Protein AF-A0A931VEY0-F1 (afdb_monomer_lite)

Foldseek 3Di:
DPPVLLVVLLVLLVVFQEEEEEEFQDADLQQVLLSVLLQVQSVLVVHNYAYEYCYQDDPLNPPAPCSVRYYNADAAPPQAKDKDADDDPQQFPDWDWDQDPNDIDTDTDTGPVHDDDDPVRIDIGHDHQPGQEYEYTADQDPCRSPPRDDPVSCPNHQYEYQHQDPSRPADGDRYNYHVLALGSLLSSVVSSVSSVGDCALSSLQSSLSSLCRSCVNVPNPSHDPSSVVSNVVSVVRPHDDDDPVVVVVVVVVVVPDDPDDPDDDDDDDDDDDDDDDDDDDDDDDDDDDDDDDDDDDDDDDDDDDDDDDDDDDDDDDDDDDDDDDDDDDDDDDDDDDDDDDDDDDDDDDDDDDDDDDDDDDDDDDDDDDPDDDPCPPDDDDDDDDDDD

Sequence (388 aa):
MDANLQARIREIVDKNDKIAIAVGKTPSLDDMAAGLALYLGLTQLSKKVSIASPSQPLVAHSSLVGIDRVKSQFEGDSGDLIVSFPYREGEIEKVSYTIENGYLNIVVKAGEQGLQFREQEVRYSRGGGAPQVLFIVGTPRLADLGSLFNPEALKDTTIVNIDNKPENQGFGDLILVSQTASSVSEIVSQMLSDLGVDIDIDIAQNLLNGINEATENFQNPKTTPVAFALVGDFMKKGARRVVPAAEQNEERVSSLMPEQMFSQPMAGQRSPMRNPFLNQMPAATPMSQPPMSQAQQPYPRMPQQPYPRPQVRPQPRPMQQPGMTSGGQQMPPMPQMPPIPQQTQQNQAGIQQYPQQPQQQVQSQQSQQQKPPSDWLTPKVYKGSSNV

pLDDT: mean 72.8, std 25.43, range [28.97, 98.81]

Secondary structure (DSSP, 8-state):
--HHHHHHHHHHHHH-SEEEEEE-SS--HHHHHHHHHHHHHHHHTT-EEEEE-SSPPPGGGGGSTTGGG-BSSPPPSS--EEEE----TTSEEEEEEEEETTEEEEEEEE-TT-----GGG-EEEE-PPPPSEEEEES-S-GGGGGGG--GGGGGGPEEEEEE--TT----SSEEEE-TTSS-HHHHHHHHHHHHT----HHHHHHHHHHHHHHTTTTTSTT--HHHHHHHHHHHHTT------HHHHHHHHHHTTS-----PPPPP--PPPP---------------PPPP-----PPPPPPPPPPPPPP-PPPPPPPPPPP------PPPPPPPPPPPPPPP--------PPPP--------------PPPTTTT-----------

Structure (mmCIF, N/CA/C/O backbone):
data_AF-A0A931VEY0-F1
#
_entry.id   AF-A0A931VEY0-F1
#
loop_
_atom_site.group_PDB
_atom_site.id
_atom_site.type_symbol
_atom_site.label_atom_id
_atom_site.label_alt_id
_atom_site.label_comp_id
_atom_site.label_asym_id
_atom_site.label_entity_id
_atom_site.label_seq_id
_atom_site.pdbx_PDB_ins_code
_atom_site.Cartn_x
_atom_site.Cartn_y
_atom_site.Cartn_z
_atom_site.occupancy
_atom_site.B_iso_or_equiv
_atom_site.auth_seq_id
_atom_site.auth_comp_id
_atom_site.auth_asym_id
_atom_site.auth_atom_id
_atom_site.pdbx_PDB_model_num
ATOM 1 N N . MET A 1 1 ? 17.102 -7.533 -4.882 1.00 76.31 1 MET A N 1
ATOM 2 C CA . MET A 1 1 ? 16.865 -7.252 -3.451 1.00 76.31 1 MET A CA 1
ATOM 3 C C . MET A 1 1 ? 17.956 -7.930 -2.626 1.00 76.31 1 MET A C 1
ATOM 5 O O . MET A 1 1 ? 18.547 -8.877 -3.130 1.00 76.31 1 MET A O 1
ATOM 9 N N . ASP A 1 2 ? 18.273 -7.455 -1.417 1.00 86.56 2 ASP A N 1
ATOM 10 C CA . ASP A 1 2 ? 19.141 -8.207 -0.493 1.00 86.56 2 ASP A CA 1
ATOM 11 C C . ASP A 1 2 ? 18.475 -9.552 -0.132 1.00 86.56 2 ASP A C 1
ATOM 13 O O . ASP A 1 2 ? 17.273 -9.588 0.134 1.00 86.56 2 ASP A O 1
ATOM 17 N N . ALA A 1 3 ? 19.234 -10.653 -0.147 1.00 88.56 3 ALA A N 1
ATOM 18 C CA . ALA A 1 3 ? 18.695 -12.004 0.039 1.00 88.56 3 ALA A CA 1
ATOM 19 C C . ALA A 1 3 ? 18.110 -12.244 1.443 1.00 88.56 3 ALA A C 1
ATOM 21 O O . ALA A 1 3 ? 17.139 -12.986 1.592 1.00 88.56 3 ALA A O 1
ATOM 22 N N . ASN A 1 4 ? 18.671 -11.608 2.476 1.00 91.88 4 ASN A N 1
ATOM 23 C CA . ASN A 1 4 ? 18.129 -11.676 3.829 1.00 91.88 4 ASN A CA 1
ATOM 24 C C . ASN A 1 4 ? 16.806 -10.901 3.897 1.00 91.88 4 ASN A C 1
ATOM 26 O O . ASN A 1 4 ? 15.801 -11.431 4.365 1.00 91.88 4 ASN A O 1
ATOM 30 N N . LEU A 1 5 ? 16.763 -9.685 3.347 1.00 93.06 5 LEU A N 1
ATOM 31 C CA . LEU A 1 5 ? 15.534 -8.894 3.302 1.00 93.06 5 LEU A CA 1
ATOM 32 C C . LEU A 1 5 ? 14.424 -9.609 2.515 1.00 93.06 5 LEU A C 1
ATOM 34 O O . LEU A 1 5 ? 13.286 -9.660 2.976 1.00 93.06 5 LEU A O 1
ATOM 38 N N . GLN A 1 6 ? 14.763 -10.225 1.381 1.00 92.81 6 GLN A N 1
ATOM 39 C CA . GLN A 1 6 ? 13.853 -11.066 0.604 1.00 92.81 6 GLN A CA 1
ATOM 40 C C . GLN A 1 6 ? 13.283 -12.219 1.443 1.00 92.81 6 GLN A C 1
ATOM 42 O O . GLN A 1 6 ? 12.068 -12.426 1.458 1.00 92.81 6 GLN A O 1
ATOM 47 N N . ALA A 1 7 ? 14.136 -12.959 2.159 1.00 95.56 7 ALA A N 1
ATOM 48 C CA . ALA A 1 7 ? 13.702 -14.068 3.006 1.00 95.56 7 ALA A CA 1
ATOM 49 C C . ALA A 1 7 ? 12.768 -13.597 4.131 1.00 95.56 7 ALA A C 1
ATOM 51 O O . ALA A 1 7 ? 11.742 -14.230 4.372 1.00 95.56 7 ALA A O 1
ATOM 52 N N . ARG A 1 8 ? 13.072 -12.454 4.764 1.00 96.81 8 ARG A N 1
ATOM 53 C CA . ARG A 1 8 ? 12.218 -11.866 5.808 1.00 96.81 8 ARG A CA 1
ATOM 54 C C . ARG A 1 8 ? 10.868 -11.414 5.258 1.00 96.81 8 ARG A C 1
ATOM 56 O O . ARG A 1 8 ? 9.858 -11.677 5.900 1.00 96.81 8 ARG A O 1
ATOM 63 N N . ILE A 1 9 ? 10.824 -10.785 4.076 1.00 97.00 9 ILE A N 1
ATOM 64 C CA . ILE A 1 9 ? 9.551 -10.415 3.431 1.00 97.00 9 ILE A CA 1
ATOM 65 C C . ILE A 1 9 ? 8.717 -11.663 3.127 1.00 97.00 9 ILE A C 1
ATOM 67 O O . ILE A 1 9 ? 7.527 -11.695 3.437 1.00 97.00 9 ILE A O 1
ATOM 71 N N . ARG A 1 10 ? 9.329 -12.705 2.557 1.00 96.88 10 ARG A N 1
ATOM 72 C CA . ARG A 1 10 ? 8.634 -13.969 2.289 1.00 96.88 10 ARG A CA 1
ATOM 73 C C . ARG A 1 10 ? 8.080 -14.582 3.573 1.00 96.88 10 ARG A C 1
ATOM 75 O O . ARG A 1 10 ? 6.908 -14.926 3.620 1.00 96.88 10 ARG A O 1
ATOM 82 N N . GLU A 1 11 ? 8.886 -14.637 4.629 1.00 96.88 11 GLU A N 1
ATOM 83 C CA . GLU A 1 11 ? 8.477 -15.175 5.927 1.00 96.88 11 GLU A CA 1
ATOM 84 C C . GLU A 1 11 ? 7.257 -14.443 6.509 1.00 96.88 11 GLU A C 1
ATOM 86 O O . GLU A 1 11 ? 6.312 -15.095 6.959 1.00 96.88 11 GLU A O 1
ATOM 91 N N . ILE A 1 12 ? 7.245 -13.104 6.495 1.00 96.75 12 ILE A N 1
ATOM 92 C CA . ILE A 1 12 ? 6.102 -12.342 7.020 1.00 96.75 12 ILE A CA 1
ATOM 93 C C . ILE A 1 12 ? 4.867 -12.490 6.130 1.00 96.75 12 ILE A C 1
ATOM 95 O O . ILE A 1 12 ? 3.762 -12.553 6.659 1.00 96.75 12 ILE A O 1
ATOM 99 N N . VAL A 1 13 ? 5.017 -12.591 4.806 1.00 97.06 13 VAL A N 1
ATOM 100 C CA . VAL A 1 13 ? 3.878 -12.817 3.908 1.00 97.06 13 VAL A CA 1
ATOM 101 C C . VAL A 1 13 ? 3.313 -14.217 4.130 1.00 97.06 13 VAL A C 1
ATOM 103 O O . VAL A 1 13 ? 2.104 -14.359 4.270 1.00 97.06 13 VAL A O 1
ATOM 106 N N . ASP A 1 14 ? 4.155 -15.242 4.249 1.00 95.75 14 ASP A N 1
ATOM 107 C CA . ASP A 1 14 ? 3.721 -16.629 4.433 1.00 95.75 14 ASP A CA 1
ATOM 108 C C . ASP A 1 14 ? 2.988 -16.827 5.767 1.00 95.75 14 ASP A C 1
ATOM 110 O O . ASP A 1 14 ? 1.921 -17.442 5.788 1.00 95.75 14 ASP A O 1
ATOM 114 N N . LYS A 1 15 ? 3.507 -16.253 6.862 1.00 95.62 15 LYS A N 1
ATOM 115 C CA . LYS A 1 15 ? 2.954 -16.406 8.222 1.00 95.62 15 LYS A CA 1
ATOM 116 C C . LYS A 1 15 ? 1.662 -15.635 8.488 1.00 95.62 15 LYS A C 1
ATOM 118 O O . LYS A 1 15 ? 0.980 -15.941 9.463 1.00 95.62 15 LYS A O 1
ATOM 123 N N . ASN A 1 16 ? 1.343 -14.630 7.675 1.00 93.38 16 ASN A N 1
ATOM 124 C CA . ASN A 1 16 ? 0.224 -13.729 7.931 1.00 93.38 16 ASN A CA 1
ATOM 125 C C . ASN A 1 16 ? -0.827 -13.840 6.831 1.00 93.38 16 ASN A C 1
ATOM 127 O O . ASN A 1 16 ? -0.513 -13.739 5.649 1.00 93.38 16 ASN A O 1
ATOM 131 N N . ASP A 1 17 ? -2.091 -14.003 7.221 1.00 88.81 17 ASP A N 1
ATOM 132 C CA . ASP A 1 17 ? -3.203 -14.054 6.266 1.00 88.81 17 ASP A CA 1
ATOM 133 C C . ASP A 1 17 ? -3.807 -12.680 5.998 1.00 88.81 17 ASP A C 1
ATOM 135 O O . ASP A 1 17 ? -4.271 -12.424 4.892 1.00 88.81 17 ASP A O 1
ATOM 139 N N . LYS A 1 18 ? -3.826 -11.799 7.004 1.00 89.69 18 LYS A N 1
ATOM 140 C CA . LYS A 1 18 ? -4.380 -10.446 6.894 1.00 89.69 18 LYS A CA 1
ATOM 141 C C . LYS A 1 18 ? -3.252 -9.446 6.703 1.00 89.69 18 LYS A C 1
ATOM 143 O O . LYS A 1 18 ? -2.432 -9.266 7.603 1.00 89.69 18 LYS A O 1
ATOM 148 N N . ILE A 1 19 ? -3.240 -8.792 5.549 1.00 94.56 19 ILE A N 1
ATOM 149 C CA . ILE A 1 19 ? -2.200 -7.838 5.169 1.00 94.56 19 ILE A CA 1
ATOM 150 C C . ILE A 1 19 ? -2.856 -6.511 4.796 1.00 94.56 19 ILE A C 1
ATOM 152 O O . ILE A 1 19 ? -3.822 -6.464 4.034 1.00 94.56 19 ILE A O 1
ATOM 156 N N . ALA A 1 20 ? -2.320 -5.415 5.320 1.00 94.94 20 ALA A N 1
ATOM 157 C CA . ALA A 1 20 ? -2.724 -4.077 4.921 1.00 94.94 20 ALA A CA 1
ATOM 158 C C . ALA A 1 20 ? -1.672 -3.429 4.025 1.00 94.94 20 ALA A C 1
ATOM 160 O O . ALA A 1 20 ? -0.471 -3.636 4.200 1.00 94.94 20 ALA A O 1
ATOM 161 N N . ILE A 1 21 ? -2.139 -2.604 3.096 1.00 97.50 21 ILE A N 1
ATOM 162 C CA . ILE A 1 21 ? -1.318 -1.759 2.237 1.00 97.50 21 ILE A CA 1
ATOM 163 C C . ILE A 1 21 ? -1.800 -0.323 2.409 1.00 97.50 21 ILE A C 1
ATOM 165 O O . ILE A 1 21 ? -2.963 -0.017 2.154 1.00 97.50 21 ILE A O 1
ATOM 169 N N . ALA A 1 22 ? -0.917 0.565 2.841 1.00 96.06 22 ALA A N 1
ATOM 170 C CA . ALA A 1 22 ? -1.193 1.985 2.950 1.00 96.06 22 ALA A CA 1
ATOM 171 C C . ALA A 1 22 ? -0.385 2.768 1.916 1.00 96.06 22 ALA A C 1
ATOM 173 O O . ALA A 1 22 ? 0.813 2.541 1.741 1.00 96.06 22 ALA A O 1
ATOM 174 N N . VAL A 1 23 ? -1.050 3.721 1.270 1.00 96.12 23 VAL A N 1
ATOM 175 C CA . VAL A 1 23 ? -0.424 4.699 0.375 1.00 96.12 23 VAL A CA 1
ATOM 176 C C . VAL A 1 23 ? -0.691 6.096 0.937 1.00 96.12 23 VAL A C 1
ATOM 178 O O . VAL A 1 23 ? -1.776 6.352 1.458 1.00 96.12 23 VAL A O 1
ATOM 181 N N . GLY A 1 24 ? 0.291 6.995 0.875 1.00 92.62 24 GLY A N 1
ATOM 182 C CA . GLY A 1 24 ? 0.243 8.314 1.512 1.00 92.62 24 GLY A CA 1
ATOM 183 C C . GLY A 1 24 ? -0.901 9.225 1.047 1.00 92.62 24 GLY A C 1
ATOM 184 O O . GLY A 1 24 ? -1.668 8.907 0.139 1.00 92.62 24 GLY A O 1
ATOM 185 N N . LYS A 1 25 ? -1.026 10.392 1.694 1.00 89.31 25 LYS A N 1
ATOM 186 C CA . LYS A 1 25 ? -2.103 11.375 1.450 1.00 89.31 25 LYS A CA 1
ATOM 187 C C . LYS A 1 25 ? -2.100 12.011 0.054 1.00 89.31 25 LYS A C 1
ATOM 189 O O . LYS A 1 25 ? -3.126 12.515 -0.379 1.00 89.31 25 LYS A O 1
ATOM 194 N N . THR A 1 26 ? -0.967 12.072 -0.627 1.00 88.81 26 THR A N 1
ATOM 195 C CA . THR A 1 26 ? -0.869 12.669 -1.969 1.00 88.81 26 THR A CA 1
ATOM 196 C C . THR A 1 26 ? -0.009 11.767 -2.840 1.00 88.81 26 THR A C 1
ATOM 198 O O . THR A 1 26 ? 1.130 12.128 -3.137 1.00 88.81 26 THR A O 1
ATOM 201 N N . PRO A 1 27 ? -0.502 10.559 -3.154 1.00 92.56 27 PRO A N 1
ATOM 202 C CA . PRO A 1 27 ? 0.291 9.583 -3.880 1.00 92.56 27 PRO A CA 1
ATOM 203 C C . PRO A 1 27 ? 0.473 10.035 -5.329 1.00 92.56 27 PRO A C 1
ATOM 205 O O . PRO A 1 27 ? -0.466 10.577 -5.922 1.00 92.56 27 PRO A O 1
ATOM 208 N N . SER A 1 28 ? 1.660 9.806 -5.895 1.00 94.62 28 SER A N 1
ATOM 209 C CA . SER A 1 28 ? 1.835 9.867 -7.349 1.00 94.62 28 SER A CA 1
ATOM 210 C C . SER A 1 28 ? 1.078 8.721 -8.033 1.00 94.62 28 SER A C 1
ATOM 212 O O . SER A 1 28 ? 0.557 7.811 -7.372 1.00 94.62 28 SER A O 1
ATOM 214 N N . LEU A 1 29 ? 1.028 8.742 -9.371 1.00 95.88 29 LEU A N 1
ATOM 215 C CA . LEU A 1 29 ? 0.483 7.607 -10.114 1.00 95.88 29 LEU A CA 1
ATOM 216 C C . LEU A 1 29 ? 1.314 6.353 -9.837 1.00 95.88 29 LEU A C 1
ATOM 218 O O . LEU A 1 29 ? 0.731 5.300 -9.596 1.00 95.88 29 LEU A O 1
ATOM 222 N N . ASP A 1 30 ? 2.643 6.476 -9.821 1.00 97.81 30 ASP A N 1
ATOM 223 C CA . ASP A 1 30 ? 3.554 5.387 -9.467 1.00 97.81 30 ASP A CA 1
ATOM 224 C C . ASP A 1 30 ? 3.296 4.815 -8.065 1.00 97.81 30 ASP A C 1
ATOM 226 O O . ASP A 1 30 ? 3.141 3.603 -7.923 1.00 97.81 30 ASP A O 1
ATOM 230 N N . ASP A 1 31 ? 3.145 5.661 -7.040 1.00 97.69 31 ASP A N 1
ATOM 231 C CA . ASP A 1 31 ? 2.893 5.208 -5.665 1.00 97.69 31 ASP A CA 1
ATOM 232 C C . ASP A 1 31 ? 1.601 4.375 -5.572 1.00 97.69 31 ASP A C 1
ATOM 234 O O . ASP A 1 31 ? 1.567 3.302 -4.961 1.00 97.69 31 ASP A O 1
ATOM 238 N N . MET A 1 32 ? 0.526 4.863 -6.202 1.00 97.94 32 MET A N 1
ATOM 239 C CA . MET A 1 32 ? -0.769 4.181 -6.214 1.00 97.94 32 MET A CA 1
ATOM 240 C C . MET A 1 32 ? -0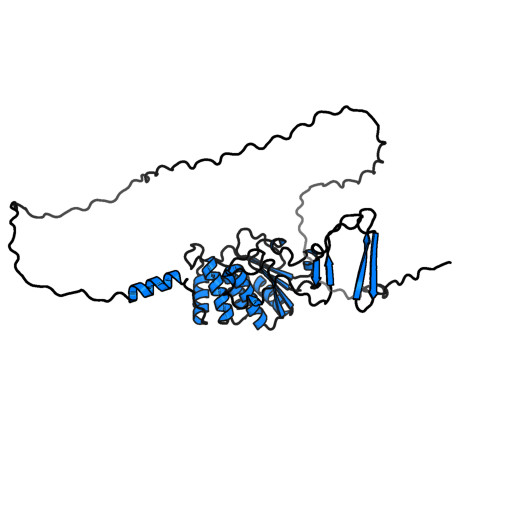.738 2.910 -7.071 1.00 97.94 32 MET A C 1
ATOM 242 O O . MET A 1 32 ? -1.288 1.882 -6.673 1.00 97.94 32 MET A O 1
ATOM 246 N N . ALA A 1 33 ? -0.080 2.957 -8.230 1.00 98.25 33 ALA A N 1
ATOM 247 C CA . ALA A 1 33 ? 0.060 1.822 -9.133 1.00 98.25 33 ALA A CA 1
ATOM 248 C C . ALA A 1 33 ? 0.858 0.682 -8.492 1.00 98.25 33 ALA A C 1
ATOM 250 O O . ALA A 1 33 ? 0.424 -0.470 -8.535 1.00 98.25 33 ALA A O 1
ATOM 251 N N . ALA A 1 34 ? 1.968 1.007 -7.830 1.00 98.81 34 ALA A N 1
ATOM 252 C CA . ALA A 1 34 ? 2.770 0.062 -7.069 1.00 98.81 34 ALA A CA 1
ATOM 253 C C . ALA A 1 34 ? 1.964 -0.544 -5.906 1.00 98.81 34 ALA A C 1
ATOM 255 O O . ALA A 1 34 ? 1.970 -1.761 -5.712 1.00 98.81 34 ALA A O 1
ATOM 256 N N . GLY A 1 35 ? 1.199 0.275 -5.173 1.00 98.56 35 GLY A N 1
ATOM 257 C CA . GLY A 1 35 ? 0.310 -0.199 -4.108 1.00 98.56 35 GLY A CA 1
ATOM 258 C C . GLY A 1 35 ? -0.760 -1.177 -4.608 1.00 98.56 35 GLY A C 1
ATOM 259 O O . GLY A 1 35 ? -0.980 -2.223 -3.996 1.00 98.56 35 GLY A O 1
ATOM 260 N N . LEU A 1 36 ? -1.393 -0.881 -5.746 1.00 98.62 36 LEU A N 1
ATOM 261 C CA . LEU A 1 36 ? -2.408 -1.745 -6.356 1.00 98.62 36 LEU A CA 1
ATOM 262 C C . LEU A 1 36 ? -1.821 -3.017 -6.974 1.00 98.62 36 LEU A C 1
ATOM 264 O O . LEU A 1 36 ? -2.415 -4.085 -6.849 1.00 98.62 36 LEU A O 1
ATOM 268 N N . ALA A 1 37 ? -0.644 -2.942 -7.594 1.00 98.81 37 ALA A N 1
ATOM 269 C CA . ALA A 1 37 ? 0.068 -4.124 -8.069 1.00 98.81 37 ALA A CA 1
ATOM 270 C C . ALA A 1 37 ? 0.412 -5.068 -6.906 1.00 98.81 37 ALA A C 1
ATOM 272 O O . ALA A 1 37 ? 0.189 -6.276 -7.002 1.00 98.81 37 ALA A O 1
ATOM 273 N N . LEU A 1 38 ? 0.876 -4.515 -5.778 1.00 98.81 38 LEU A N 1
ATOM 274 C CA . LEU A 1 38 ? 1.114 -5.283 -4.558 1.00 98.81 38 LEU A CA 1
ATOM 275 C C . LEU A 1 38 ? -0.182 -5.898 -4.011 1.00 98.81 38 LEU A C 1
ATOM 277 O O . LEU A 1 38 ? -0.193 -7.069 -3.638 1.00 98.81 38 LEU A O 1
ATOM 281 N N . TYR A 1 39 ? -1.280 -5.137 -4.005 1.00 98.69 39 TYR A N 1
ATOM 282 C CA . TYR A 1 39 ? -2.599 -5.616 -3.587 1.00 98.69 39 TYR A CA 1
ATOM 283 C C . TYR A 1 39 ? -3.054 -6.833 -4.399 1.00 98.69 39 TYR A C 1
ATOM 285 O O . TYR A 1 39 ? -3.411 -7.864 -3.824 1.00 98.69 39 TYR A O 1
ATOM 293 N N . LEU A 1 40 ? -3.007 -6.730 -5.727 1.00 98.62 40 LEU A N 1
ATOM 294 C CA . LEU A 1 40 ? -3.400 -7.803 -6.637 1.00 98.62 40 LEU A CA 1
ATOM 295 C C . LEU A 1 40 ? -2.485 -9.024 -6.475 1.00 98.62 40 LEU A C 1
ATOM 297 O O . LEU A 1 40 ? -2.974 -10.140 -6.310 1.00 98.62 40 LEU A O 1
ATOM 301 N N . GLY A 1 41 ? -1.169 -8.810 -6.423 1.00 98.56 41 GLY A N 1
ATOM 302 C CA . GLY A 1 41 ? -0.196 -9.890 -6.284 1.00 98.56 41 GLY A CA 1
ATOM 303 C C . GLY A 1 41 ? -0.314 -10.661 -4.969 1.00 98.56 41 GLY A C 1
ATOM 304 O O . GLY A 1 41 ? -0.325 -11.889 -4.965 1.00 98.56 41 GLY A O 1
ATOM 305 N N . LEU A 1 42 ? -0.484 -9.967 -3.842 1.00 98.25 42 LEU A N 1
ATOM 306 C CA . LEU A 1 42 ? -0.715 -10.631 -2.555 1.00 98.25 42 LEU A CA 1
ATOM 307 C C . LEU A 1 42 ? -2.085 -11.327 -2.501 1.00 98.25 42 LEU A C 1
ATOM 309 O O . LEU A 1 42 ? -2.218 -12.371 -1.861 1.00 98.25 42 LEU A O 1
ATOM 313 N N . THR A 1 43 ? -3.090 -10.804 -3.210 1.00 97.69 43 THR A N 1
ATOM 314 C CA . THR A 1 43 ? -4.398 -11.464 -3.342 1.00 97.69 43 THR A CA 1
ATOM 315 C C . THR A 1 43 ? -4.283 -12.779 -4.119 1.00 97.69 43 THR A C 1
ATOM 317 O O . THR A 1 43 ? -4.895 -13.770 -3.718 1.00 97.69 43 THR A O 1
ATOM 320 N N . GLN A 1 44 ? -3.449 -12.843 -5.166 1.00 97.44 44 GLN A N 1
ATOM 321 C CA . GLN A 1 44 ? -3.163 -14.104 -5.868 1.00 97.44 44 GLN A CA 1
ATOM 322 C C . GLN A 1 44 ? -2.533 -15.160 -4.942 1.00 97.44 44 GLN A C 1
ATOM 324 O O . GLN A 1 44 ? -2.812 -16.350 -5.083 1.00 97.44 44 GLN A O 1
ATOM 329 N N . LEU A 1 45 ? -1.756 -14.742 -3.935 1.00 96.69 45 LEU A N 1
ATOM 330 C CA . LEU A 1 45 ? -1.209 -15.625 -2.894 1.00 96.69 45 LEU A CA 1
ATOM 331 C C . LEU A 1 45 ? -2.243 -16.021 -1.820 1.00 96.69 45 LEU A C 1
ATOM 333 O O . LEU A 1 45 ? -1.875 -16.473 -0.736 1.00 96.69 45 LEU A O 1
ATOM 337 N N . SER A 1 46 ? -3.540 -15.854 -2.101 1.00 95.69 46 SER A N 1
ATOM 338 C CA . SER A 1 46 ? -4.656 -16.172 -1.197 1.00 95.69 46 SER A CA 1
ATOM 339 C C . SER A 1 46 ? -4.636 -15.401 0.129 1.00 95.69 46 SER A C 1
ATOM 341 O O . SER A 1 46 ? -5.231 -15.838 1.117 1.00 95.69 46 SER A O 1
ATOM 343 N N . LYS A 1 47 ? -3.976 -14.236 0.168 1.00 94.88 47 LYS A N 1
ATOM 344 C CA . LYS A 1 47 ? -3.973 -13.354 1.340 1.00 94.88 47 LYS A CA 1
ATOM 345 C C . LYS A 1 47 ? -5.223 -12.476 1.360 1.00 94.88 47 LYS A C 1
ATOM 347 O O . LYS A 1 47 ? -5.745 -12.067 0.326 1.00 94.88 47 LYS A O 1
ATOM 352 N N . LYS A 1 48 ? -5.707 -12.159 2.561 1.00 93.06 48 LYS A N 1
ATOM 353 C CA . LYS A 1 48 ? -6.771 -11.177 2.802 1.00 93.06 48 LYS A CA 1
ATOM 354 C C . LYS A 1 48 ? -6.142 -9.795 2.846 1.00 93.06 48 LYS A C 1
ATOM 356 O O . LYS A 1 48 ? -5.665 -9.353 3.893 1.00 93.06 48 LYS A O 1
ATOM 361 N N . VAL A 1 49 ? -6.116 -9.141 1.691 1.00 95.25 49 VAL A N 1
ATOM 362 C CA . VAL A 1 49 ? -5.458 -7.847 1.533 1.00 95.25 49 VAL A CA 1
ATOM 363 C C . VAL A 1 49 ? -6.475 -6.715 1.615 1.00 95.25 49 VAL A C 1
ATOM 365 O O . VAL A 1 49 ? -7.538 -6.768 0.998 1.00 95.25 49 VAL A O 1
ATOM 368 N N . SER A 1 50 ? -6.135 -5.667 2.357 1.00 94.25 50 SER A N 1
ATOM 369 C CA . SER A 1 50 ? -6.855 -4.389 2.363 1.00 94.25 50 SER A CA 1
ATOM 370 C C . SER A 1 50 ? -5.918 -3.272 1.919 1.00 94.25 50 SER A C 1
ATOM 372 O O . SER A 1 50 ? -4.750 -3.282 2.304 1.00 94.25 50 SER A O 1
ATOM 374 N N . ILE A 1 51 ? -6.413 -2.314 1.136 1.00 95.56 51 ILE A N 1
ATOM 375 C CA . ILE A 1 51 ? -5.633 -1.159 0.683 1.00 95.56 51 ILE A CA 1
ATOM 376 C C . ILE A 1 51 ? -6.361 0.149 0.995 1.00 95.56 51 ILE A C 1
ATOM 378 O O . ILE A 1 51 ? -7.563 0.272 0.750 1.00 95.56 51 ILE A O 1
ATOM 382 N N . ALA A 1 52 ? -5.637 1.128 1.538 1.00 93.81 52 ALA A N 1
ATOM 383 C CA . ALA A 1 52 ? -6.201 2.431 1.866 1.00 93.81 52 ALA A CA 1
ATOM 384 C C . ALA A 1 52 ? -5.230 3.597 1.627 1.00 93.81 52 ALA A C 1
ATOM 386 O O . ALA A 1 52 ? -4.010 3.451 1.709 1.00 93.81 52 ALA A O 1
ATOM 387 N N . SER A 1 53 ? -5.801 4.774 1.372 1.00 93.69 53 SER A N 1
ATOM 388 C CA . SER A 1 53 ? -5.101 6.062 1.323 1.00 93.69 53 SER A CA 1
ATOM 389 C C . SER A 1 53 ? -5.899 7.106 2.114 1.00 93.69 53 SER A C 1
ATOM 391 O O . SER A 1 53 ? -7.126 7.078 2.066 1.00 93.69 53 SER A O 1
ATOM 393 N N . PRO A 1 54 ? -5.265 8.064 2.821 1.00 88.44 54 PRO A N 1
ATOM 394 C CA . PRO A 1 54 ? -5.985 9.116 3.548 1.00 88.44 54 PRO A CA 1
ATOM 395 C C . PRO A 1 54 ? -6.771 10.060 2.626 1.00 88.44 54 PRO A C 1
ATOM 397 O O . PRO A 1 54 ? -7.590 10.851 3.092 1.00 88.44 54 PRO A O 1
ATOM 400 N N . SER A 1 55 ? -6.468 10.037 1.328 1.00 84.88 55 SER A N 1
ATOM 401 C CA . SER A 1 55 ? -7.093 10.873 0.309 1.00 84.88 55 SER A CA 1
ATOM 402 C C . SER A 1 55 ? -7.900 10.034 -0.669 1.00 84.88 55 SER A C 1
ATOM 404 O O . SER A 1 55 ? -7.602 8.862 -0.895 1.00 84.88 55 SER A O 1
ATOM 406 N N . GLN A 1 56 ? -8.914 10.646 -1.277 1.00 77.50 56 GLN A N 1
ATOM 407 C CA . GLN A 1 56 ? -9.616 10.004 -2.379 1.00 77.50 56 GLN A CA 1
ATOM 408 C C . GLN A 1 56 ? -8.703 9.925 -3.611 1.00 77.50 56 GLN A C 1
ATOM 410 O O . GLN A 1 56 ? -8.024 10.910 -3.919 1.00 77.50 56 GLN A O 1
ATOM 415 N N . PRO A 1 57 ? -8.703 8.793 -4.339 1.00 77.94 57 PRO A N 1
ATOM 416 C CA . PRO A 1 57 ? -7.994 8.693 -5.604 1.00 77.94 57 PRO A CA 1
ATOM 417 C C . PRO A 1 57 ? -8.379 9.803 -6.590 1.00 77.94 57 PRO A C 1
ATOM 419 O O . PRO A 1 57 ? -9.553 10.137 -6.745 1.00 77.94 57 PRO A O 1
ATOM 422 N N . LEU A 1 58 ? -7.381 10.362 -7.277 1.00 80.06 58 LEU A N 1
ATOM 423 C CA . LEU A 1 58 ? -7.574 11.377 -8.310 1.00 80.06 58 LEU A CA 1
ATOM 424 C C . LEU A 1 58 ? -8.048 10.748 -9.627 1.00 80.06 58 LEU A C 1
ATOM 426 O O . LEU A 1 58 ? -7.867 9.555 -9.861 1.00 80.06 58 LEU A O 1
ATOM 430 N N . VAL A 1 59 ? -8.567 11.577 -10.542 1.00 72.75 59 VAL A N 1
ATOM 431 C CA . VAL A 1 59 ? -8.959 11.150 -11.902 1.00 72.75 59 VAL A CA 1
ATOM 432 C C . VAL A 1 59 ? -7.806 10.454 -12.632 1.00 72.75 59 VAL A C 1
ATOM 434 O O . VAL A 1 59 ? -8.036 9.465 -13.322 1.00 72.75 59 VAL A O 1
ATOM 437 N N . ALA A 1 60 ? -6.564 10.903 -12.428 1.00 76.06 60 ALA A N 1
ATOM 438 C CA . ALA A 1 60 ? -5.374 10.270 -13.000 1.00 76.06 60 ALA A CA 1
ATOM 439 C C . ALA A 1 60 ? -5.239 8.780 -12.619 1.00 76.06 60 ALA A C 1
ATOM 441 O O . ALA A 1 60 ? -4.756 7.982 -13.417 1.00 76.06 60 ALA A O 1
ATOM 442 N N . HIS A 1 61 ? -5.729 8.382 -11.441 1.00 83.56 61 HIS A N 1
ATOM 443 C CA . HIS A 1 61 ? -5.661 7.004 -10.950 1.00 83.56 61 HIS A CA 1
ATOM 444 C C . HIS A 1 61 ? -6.795 6.117 -11.483 1.00 83.56 61 HIS A C 1
ATOM 446 O O . HIS A 1 61 ? -6.753 4.907 -11.290 1.00 83.56 61 HIS A O 1
ATOM 452 N N . SER A 1 62 ? -7.806 6.683 -12.156 1.00 83.69 62 SER A N 1
ATOM 453 C CA . SER A 1 62 ? -8.987 5.936 -12.631 1.00 83.69 62 SER A CA 1
ATOM 454 C C . SER A 1 62 ? -8.667 4.836 -13.648 1.00 83.69 62 SER A C 1
ATOM 456 O O . SER A 1 62 ? -9.465 3.924 -13.836 1.00 83.69 62 SER A O 1
ATOM 458 N N . SER A 1 63 ? -7.498 4.916 -14.286 1.00 87.31 63 SER A N 1
ATOM 459 C CA . SER A 1 63 ? -7.001 3.914 -15.229 1.00 87.31 63 SER A CA 1
ATOM 460 C C . SER A 1 63 ? -6.330 2.709 -14.559 1.00 87.31 63 SER A C 1
ATOM 462 O O . SER A 1 63 ? -6.037 1.731 -15.245 1.00 87.31 63 SER A O 1
ATOM 464 N N . LEU A 1 64 ? -6.068 2.766 -13.248 1.00 95.00 64 LEU A N 1
ATOM 465 C CA . LEU A 1 64 ? -5.411 1.687 -12.517 1.00 95.00 64 LEU A CA 1
ATOM 466 C C . LEU A 1 64 ? -6.404 0.578 -12.165 1.00 95.00 64 LEU A C 1
ATOM 468 O O . LEU A 1 64 ? -7.498 0.824 -11.649 1.00 95.00 64 LEU A O 1
ATOM 472 N N . VAL A 1 65 ? -5.993 -0.665 -12.398 1.00 96.38 65 VAL A N 1
ATOM 473 C CA . VAL A 1 65 ? -6.800 -1.841 -12.077 1.00 96.38 65 VAL A CA 1
ATOM 474 C C . VAL A 1 65 ? -6.913 -1.983 -10.560 1.00 96.38 65 VAL A C 1
ATOM 476 O O . VAL A 1 65 ? -5.905 -1.969 -9.851 1.00 96.38 65 VAL A O 1
ATOM 479 N N . GLY A 1 66 ? -8.146 -2.129 -10.066 1.00 95.00 66 GLY A N 1
ATOM 480 C CA . GLY A 1 66 ? -8.449 -2.277 -8.641 1.00 95.00 66 GLY A CA 1
ATOM 481 C C . GLY A 1 66 ? -8.564 -0.961 -7.868 1.00 95.00 66 GLY A C 1
ATOM 482 O O . GLY A 1 66 ? -8.634 -0.991 -6.641 1.00 95.00 66 GLY A O 1
ATOM 483 N N . ILE A 1 67 ? -8.602 0.195 -8.540 1.00 95.62 67 ILE A N 1
ATOM 484 C CA . ILE A 1 67 ? -8.698 1.501 -7.868 1.00 95.62 67 ILE A CA 1
ATOM 485 C C . ILE A 1 67 ? -9.940 1.639 -6.966 1.00 95.62 67 ILE A C 1
ATOM 487 O O . ILE A 1 67 ? -9.891 2.308 -5.936 1.00 95.62 67 ILE A O 1
ATOM 491 N N . ASP A 1 68 ? -11.031 0.940 -7.287 1.00 92.50 68 ASP A N 1
ATOM 492 C CA . ASP A 1 68 ? -12.268 0.850 -6.497 1.00 92.50 68 ASP A CA 1
ATOM 493 C C . ASP A 1 68 ? -12.082 0.161 -5.125 1.00 92.50 68 ASP A C 1
ATOM 495 O O . ASP A 1 68 ? -12.906 0.303 -4.205 1.00 92.50 68 ASP A O 1
ATOM 499 N N . ARG A 1 69 ? -10.979 -0.579 -4.968 1.00 94.44 69 ARG A N 1
ATOM 500 C CA . ARG A 1 69 ? -10.604 -1.262 -3.725 1.00 94.44 69 ARG A CA 1
ATOM 501 C C . ARG A 1 69 ? -9.944 -0.333 -2.720 1.00 94.44 69 ARG A C 1
ATOM 503 O O . ARG A 1 69 ? -10.003 -0.633 -1.531 1.00 94.44 69 ARG A O 1
ATOM 510 N N . VAL A 1 70 ? -9.382 0.792 -3.163 1.00 93.56 70 VAL A N 1
ATOM 511 C CA . VAL A 1 70 ? -8.731 1.766 -2.280 1.00 93.56 70 VAL A CA 1
ATOM 512 C C . VAL A 1 70 ? -9.779 2.469 -1.431 1.00 93.56 70 VAL A C 1
ATOM 514 O O . VAL A 1 70 ? -10.649 3.180 -1.935 1.00 93.56 70 VAL A O 1
ATOM 517 N N . LYS A 1 71 ? -9.706 2.259 -0.117 1.00 91.12 71 LYS A N 1
ATOM 518 C CA . LYS A 1 71 ? -10.587 2.913 0.856 1.00 91.12 71 LYS A CA 1
ATOM 519 C C . LYS A 1 71 ? -9.915 4.136 1.473 1.00 91.12 71 LYS A C 1
ATOM 521 O O . LYS A 1 71 ? -8.696 4.273 1.446 1.00 91.12 71 LYS A O 1
ATOM 526 N N . SER A 1 72 ? -10.715 5.023 2.061 1.00 87.94 72 SER A N 1
ATOM 527 C CA . SER A 1 72 ? -10.207 6.184 2.807 1.00 87.94 72 SER A CA 1
ATOM 528 C C . SER A 1 72 ? -9.763 5.847 4.237 1.00 87.94 72 SER A C 1
ATOM 530 O O . SER A 1 72 ? -9.226 6.694 4.945 1.00 87.94 72 SER A O 1
ATOM 532 N N . GLN A 1 73 ? -10.048 4.624 4.682 1.00 84.88 73 GLN A N 1
ATOM 533 C CA . GLN A 1 73 ? -9.740 4.082 6.000 1.00 84.88 73 GLN A CA 1
ATOM 534 C C . GLN A 1 73 ? -9.732 2.555 5.918 1.00 84.88 73 GLN A C 1
ATOM 536 O O . GLN A 1 73 ? -10.419 1.984 5.069 1.00 84.88 73 GLN A O 1
ATOM 541 N N . PHE A 1 74 ? -8.990 1.897 6.804 1.00 83.38 74 PHE A N 1
ATOM 542 C CA . PHE A 1 74 ? -9.093 0.449 6.943 1.00 83.38 74 PHE A CA 1
ATOM 543 C C . PHE A 1 74 ? -10.384 0.090 7.672 1.00 83.38 74 PHE A C 1
ATOM 545 O O . PHE A 1 74 ? -10.734 0.694 8.686 1.00 83.38 74 PHE A O 1
ATOM 552 N N . GLU A 1 75 ? -11.101 -0.892 7.141 1.00 70.12 75 GLU A N 1
ATOM 553 C CA . GLU A 1 75 ? -12.254 -1.461 7.822 1.00 70.12 75 GLU A CA 1
ATOM 554 C C . GLU A 1 75 ? -11.754 -2.461 8.863 1.00 70.12 75 GLU A C 1
ATOM 556 O O . GLU A 1 75 ? -10.959 -3.355 8.573 1.00 70.12 75 GLU A O 1
ATOM 561 N N . GLY A 1 76 ? -12.170 -2.254 10.108 1.00 61.81 76 GLY A N 1
ATOM 562 C CA . GLY A 1 76 ? -11.812 -3.127 11.208 1.00 61.81 76 GLY A CA 1
ATOM 563 C C . GLY A 1 76 ? -12.675 -4.379 11.268 1.00 61.81 76 GLY A C 1
ATOM 564 O O . GLY A 1 76 ? -13.899 -4.289 11.238 1.00 61.81 76 GLY A O 1
ATOM 565 N N . ASP A 1 77 ? -12.031 -5.533 11.439 1.00 55.09 77 ASP A N 1
ATOM 566 C CA . ASP A 1 77 ? -12.701 -6.821 11.670 1.00 55.09 77 ASP A CA 1
ATOM 567 C C . ASP A 1 77 ? -13.060 -7.064 13.148 1.00 55.09 77 ASP A C 1
ATOM 569 O O . ASP A 1 77 ? -13.716 -8.060 13.449 1.00 55.09 77 ASP A O 1
ATOM 573 N N . SER A 1 78 ? -12.619 -6.218 14.093 1.00 59.19 78 SER A N 1
ATOM 574 C CA . SER A 1 78 ? -12.865 -6.490 15.523 1.00 59.19 78 SER A CA 1
ATOM 575 C C . SER A 1 78 ? -14.325 -6.271 15.923 1.00 59.19 78 SER A C 1
ATOM 577 O O . SER A 1 78 ? -14.756 -6.747 16.967 1.00 59.19 78 SER A O 1
ATOM 579 N N . GLY A 1 79 ? -15.101 -5.576 15.082 1.00 58.19 79 GLY A N 1
ATOM 580 C CA . GLY A 1 79 ? -16.491 -5.218 15.361 1.00 58.19 79 GLY A CA 1
ATOM 581 C C . GLY A 1 79 ? -16.641 -4.041 16.327 1.00 58.19 79 GLY A C 1
ATOM 582 O O . GLY A 1 79 ? -17.751 -3.514 16.450 1.00 58.19 79 GLY A O 1
ATOM 583 N N . ASP A 1 80 ? -15.547 -3.581 16.940 1.00 69.00 80 ASP A N 1
ATOM 584 C CA . ASP A 1 80 ? -15.558 -2.485 17.904 1.00 69.00 80 ASP A CA 1
ATOM 585 C C . ASP A 1 80 ? -15.983 -1.171 17.240 1.00 69.00 80 ASP A C 1
ATOM 587 O O . ASP A 1 80 ? -15.681 -0.905 16.074 1.00 69.00 80 ASP A O 1
ATOM 591 N N . LEU A 1 81 ? -16.678 -0.323 17.992 1.00 76.25 81 LEU A N 1
ATOM 592 C CA . LEU A 1 81 ? -17.018 1.041 17.596 1.00 76.25 81 LEU A CA 1
ATOM 593 C C . LEU A 1 81 ? -16.245 2.006 18.493 1.00 76.25 81 LEU A C 1
ATOM 595 O O . LEU A 1 81 ? -16.436 2.022 19.707 1.00 76.25 81 LEU A O 1
ATOM 599 N N . ILE A 1 82 ? -15.394 2.823 17.887 1.00 75.75 82 ILE A N 1
ATOM 600 C CA . ILE A 1 82 ? -14.691 3.920 18.540 1.00 75.75 82 ILE A CA 1
ATOM 601 C C . ILE A 1 82 ? -15.452 5.209 18.225 1.00 75.75 82 ILE A C 1
ATOM 603 O O . ILE A 1 82 ? -15.714 5.529 17.064 1.00 75.75 82 ILE A O 1
ATOM 607 N N . VAL A 1 83 ? -15.806 5.948 19.274 1.00 86.06 83 VAL A N 1
ATOM 608 C CA . VAL A 1 83 ? -16.464 7.255 19.184 1.00 86.06 83 VAL A CA 1
ATOM 609 C C . VAL A 1 83 ? -15.514 8.294 19.764 1.00 86.06 83 VAL A C 1
ATOM 611 O O . VAL A 1 83 ? -15.194 8.247 20.950 1.00 86.06 83 VAL A O 1
ATOM 614 N N . SER A 1 84 ? -15.060 9.221 18.926 1.00 85.75 84 SER A N 1
ATOM 615 C CA . SER A 1 84 ? -14.078 10.247 19.278 1.00 85.75 84 SER A CA 1
ATOM 616 C C . SER A 1 84 ? -14.694 11.632 19.132 1.00 85.75 84 SER A C 1
ATOM 618 O O . SER A 1 84 ? -15.256 11.948 18.089 1.00 85.75 84 SER A O 1
ATOM 620 N N . PHE A 1 85 ? -14.547 12.484 20.138 1.00 91.88 85 PHE A N 1
ATOM 621 C CA . PHE A 1 85 ? -14.980 13.883 20.104 1.00 91.88 85 PHE A CA 1
ATOM 622 C C . PHE A 1 85 ? -13.927 14.766 20.795 1.00 91.88 85 PHE A C 1
ATOM 624 O O . PHE A 1 85 ? -13.114 14.240 21.563 1.00 91.88 85 PHE A O 1
ATOM 631 N N . PRO A 1 86 ? -13.873 16.079 20.498 1.00 89.81 86 PRO A N 1
ATOM 632 C CA . PRO A 1 86 ? -12.944 16.994 21.155 1.00 89.81 86 PRO A CA 1
ATOM 633 C C . PRO A 1 86 ? -13.064 16.927 22.683 1.00 89.81 86 PRO A C 1
ATOM 635 O O . PRO A 1 86 ? -14.170 16.900 23.215 1.00 89.81 86 PRO A O 1
ATOM 638 N N . TYR A 1 87 ? -11.922 16.908 23.370 1.00 90.75 87 TYR A N 1
ATOM 639 C CA . TYR A 1 87 ? -11.845 16.834 24.827 1.00 90.75 87 TYR A CA 1
ATOM 640 C C . TYR A 1 87 ? -10.787 17.802 25.359 1.00 90.75 87 TYR A C 1
ATOM 642 O O . TYR A 1 87 ? -9.665 17.846 24.843 1.00 90.75 87 TYR A O 1
ATOM 650 N N . ARG A 1 88 ? -11.130 18.539 26.418 1.00 88.81 88 ARG A N 1
ATOM 651 C CA . ARG A 1 88 ? -10.198 19.298 27.259 1.00 88.81 88 ARG A CA 1
ATOM 652 C C . ARG A 1 88 ? -10.265 18.809 28.698 1.00 88.81 88 ARG A C 1
ATOM 654 O O . ARG A 1 88 ? -11.295 18.335 29.175 1.00 88.81 88 ARG A O 1
ATOM 661 N N . GLU A 1 89 ? -9.147 18.946 29.401 1.00 87.50 89 GLU A N 1
ATOM 662 C CA . GLU A 1 89 ? -9.048 18.543 30.800 1.00 87.50 89 GLU A CA 1
ATOM 663 C C . GLU A 1 89 ? -10.133 19.226 31.652 1.00 87.50 89 GLU A C 1
ATOM 665 O O . GLU A 1 89 ? -10.313 20.442 31.591 1.00 87.50 89 GLU A O 1
ATOM 670 N N . GLY A 1 90 ? -10.886 18.426 32.413 1.00 87.00 90 GLY A N 1
ATOM 671 C CA . GLY A 1 90 ? -11.985 18.898 33.263 1.00 87.00 90 GLY A CA 1
ATOM 672 C C . GLY A 1 90 ? -13.363 19.005 32.590 1.00 87.00 90 GLY A C 1
ATOM 673 O O . GLY A 1 90 ? -14.342 19.283 33.281 1.00 87.00 90 GLY A O 1
ATOM 674 N N . GLU A 1 91 ? -13.493 18.750 31.281 1.00 92.06 91 GLU A N 1
ATOM 675 C CA . GLU A 1 91 ? -14.795 18.807 30.585 1.00 92.06 91 GLU A CA 1
ATOM 676 C C . GLU A 1 91 ? -15.694 17.589 30.848 1.00 92.06 91 GLU A C 1
ATOM 678 O O . GLU A 1 91 ? -16.905 17.662 30.640 1.00 92.06 91 GLU A O 1
ATOM 683 N N . ILE A 1 92 ? -15.135 16.470 31.320 1.00 91.69 92 ILE A N 1
ATOM 684 C CA . ILE A 1 92 ? -15.875 15.229 31.591 1.00 91.69 92 ILE A CA 1
ATOM 685 C C . ILE A 1 92 ? -15.817 14.919 33.088 1.00 91.69 92 ILE A C 1
ATOM 687 O O . ILE A 1 92 ? -14.743 14.694 33.637 1.00 91.69 92 ILE A O 1
ATOM 691 N N . GLU A 1 93 ? -16.983 14.846 33.732 1.00 94.31 93 GLU A N 1
ATOM 692 C CA . GLU A 1 93 ? -17.121 14.374 35.117 1.00 94.31 93 GLU A CA 1
ATOM 693 C C . GLU A 1 93 ? -17.206 12.843 35.161 1.00 94.31 93 GLU A C 1
ATOM 695 O O . GLU A 1 93 ? -16.583 12.187 35.996 1.00 94.31 93 GLU A O 1
ATOM 700 N N . LYS A 1 94 ? -18.012 12.254 34.267 1.00 93.50 94 LYS A N 1
ATOM 701 C CA . LYS A 1 94 ? -18.296 10.817 34.271 1.00 93.50 94 LYS A CA 1
ATOM 702 C C . LYS A 1 94 ? -18.734 10.321 32.900 1.00 93.50 94 LYS A C 1
ATOM 704 O O . LYS A 1 94 ? -19.494 10.988 32.207 1.00 93.50 94 LYS A O 1
ATOM 709 N N . VAL A 1 95 ? -18.344 9.094 32.565 1.00 93.88 95 VAL A N 1
ATOM 710 C CA . VAL A 1 95 ? -18.915 8.333 31.447 1.00 93.88 95 VAL A CA 1
ATOM 711 C C . VAL A 1 95 ? -19.716 7.161 32.012 1.00 93.88 95 VAL A C 1
ATOM 713 O O . VAL A 1 95 ? -19.256 6.448 32.904 1.00 93.88 95 VAL A O 1
ATOM 716 N N . SER A 1 96 ? -20.939 6.982 31.526 1.00 94.56 96 SER A N 1
ATOM 717 C CA . SER A 1 96 ? -21.816 5.852 31.855 1.00 94.56 96 SER A CA 1
ATOM 718 C C . SER A 1 96 ? -22.502 5.332 30.597 1.00 94.56 96 SER A C 1
ATOM 720 O O . SER A 1 96 ? -22.476 6.002 29.570 1.00 94.56 96 SER A O 1
ATOM 722 N N . TYR A 1 97 ? -23.111 4.150 30.666 1.00 94.50 97 TYR A N 1
ATOM 723 C CA . TYR A 1 97 ? -23.883 3.606 29.554 1.00 94.50 97 TYR A CA 1
ATOM 724 C C . TYR A 1 97 ? -25.254 3.105 30.011 1.00 94.50 97 TYR A C 1
ATOM 726 O O . TYR A 1 97 ? -25.402 2.651 31.147 1.00 94.50 97 TYR A O 1
ATOM 734 N N . THR A 1 98 ? -26.240 3.168 29.118 1.00 94.62 98 THR A N 1
ATOM 735 C CA . THR A 1 98 ? -27.550 2.518 29.278 1.00 94.62 98 THR A CA 1
ATOM 736 C C . THR A 1 98 ? -27.914 1.757 28.006 1.00 94.62 98 THR A C 1
ATOM 738 O O . THR A 1 98 ? -27.425 2.079 26.924 1.00 94.62 98 THR A O 1
ATOM 741 N N . ILE A 1 99 ? -28.742 0.718 28.128 1.00 95.56 99 ILE A N 1
ATOM 742 C CA . ILE A 1 99 ? -29.286 -0.015 26.979 1.00 95.56 99 ILE A CA 1
ATOM 743 C C . ILE A 1 99 ? -30.799 0.169 26.991 1.00 95.56 99 ILE A C 1
ATOM 745 O O . ILE A 1 99 ? -31.472 -0.333 27.889 1.00 95.56 99 ILE A O 1
ATOM 749 N N . GLU A 1 100 ? -31.329 0.891 26.008 1.00 95.69 100 GLU A N 1
ATOM 750 C CA . GLU A 1 100 ? -32.752 1.234 25.919 1.00 95.69 100 GLU A CA 1
ATOM 751 C C . GLU A 1 100 ? -33.230 1.131 24.470 1.00 95.69 100 GLU A C 1
ATOM 753 O O . GLU A 1 100 ? -32.557 1.593 23.552 1.00 95.69 100 GLU A O 1
ATOM 758 N N . ASN A 1 101 ? -34.392 0.508 24.245 1.00 94.00 101 ASN A N 1
ATOM 759 C CA . ASN A 1 101 ? -35.004 0.347 22.915 1.00 94.00 101 ASN A CA 1
ATOM 760 C C . ASN A 1 101 ? -34.073 -0.267 21.849 1.00 94.00 101 ASN A C 1
ATOM 762 O O . ASN A 1 101 ? -34.182 0.047 20.667 1.00 94.00 101 ASN A O 1
ATOM 766 N N . GLY A 1 102 ? -33.148 -1.137 22.268 1.00 89.25 102 GLY A N 1
ATOM 767 C CA . GLY A 1 102 ? -32.162 -1.758 21.379 1.00 89.25 102 GLY A CA 1
ATOM 768 C C . GLY A 1 102 ? -30.943 -0.885 21.057 1.00 89.25 102 GLY A C 1
ATOM 769 O O . GLY A 1 102 ? -30.106 -1.303 20.263 1.00 89.25 102 GLY A O 1
ATOM 770 N N . TYR A 1 103 ? -30.809 0.287 21.681 1.00 91.56 103 TYR A N 1
ATOM 771 C CA . TYR A 1 103 ? -29.661 1.180 21.526 1.00 91.56 103 TYR A CA 1
ATOM 772 C C . TYR A 1 103 ? -28.752 1.125 22.754 1.00 91.56 103 TYR A C 1
ATOM 774 O O . TYR A 1 103 ? -29.229 1.148 23.887 1.00 91.56 103 TYR A O 1
ATOM 782 N N . LEU A 1 104 ? -27.436 1.090 22.523 1.00 91.06 104 LEU A N 1
ATOM 783 C CA . LEU A 1 104 ? -26.433 1.395 23.543 1.00 91.06 104 LEU A CA 1
ATOM 784 C C . LEU A 1 104 ? -26.228 2.913 23.579 1.00 91.06 104 LEU A C 1
ATOM 786 O O . LEU A 1 104 ? -25.673 3.485 22.643 1.00 91.06 104 LEU A O 1
ATOM 790 N N . ASN A 1 105 ? -26.644 3.555 24.665 1.00 90.69 105 ASN A N 1
ATOM 791 C CA . ASN A 1 105 ? -26.433 4.978 24.891 1.00 90.69 105 ASN A CA 1
ATOM 792 C C . ASN A 1 105 ? -25.174 5.175 25.730 1.00 90.69 105 ASN A C 1
ATOM 794 O O . ASN A 1 105 ? -25.125 4.730 26.876 1.00 90.69 105 ASN A O 1
ATOM 798 N N . ILE A 1 106 ? -24.170 5.866 25.191 1.00 93.06 106 ILE A N 1
ATOM 799 C CA . ILE A 1 106 ? -23.026 6.344 25.973 1.00 93.06 106 ILE A CA 1
ATOM 800 C C . ILE A 1 106 ? -23.373 7.740 26.493 1.00 93.06 106 ILE A C 1
ATOM 802 O O . ILE A 1 106 ? -23.484 8.691 25.724 1.00 93.06 106 ILE A O 1
ATOM 806 N N . VAL A 1 107 ? -23.553 7.860 27.806 1.00 91.44 107 VAL A N 1
ATOM 807 C CA . VAL A 1 107 ? -23.879 9.118 28.482 1.00 91.44 107 VAL A CA 1
ATOM 808 C C . VAL A 1 107 ? -22.598 9.715 29.048 1.00 91.44 107 VAL A C 1
ATOM 810 O O . VAL A 1 107 ? -22.053 9.223 30.042 1.00 91.44 107 VAL A O 1
ATOM 813 N N . VAL A 1 108 ? -22.126 10.787 28.414 1.00 92.88 108 VAL A N 1
ATOM 814 C CA . VAL A 1 108 ? -20.971 11.574 28.859 1.00 92.88 108 VAL A CA 1
ATOM 815 C C . VAL A 1 108 ? -21.490 12.761 29.667 1.00 92.88 108 VAL A C 1
ATOM 817 O O . VAL A 1 108 ? -22.084 13.689 29.123 1.00 92.88 108 VAL A O 1
ATOM 820 N N . LYS A 1 109 ? -21.306 12.714 30.987 1.00 92.12 109 LYS A N 1
ATOM 821 C CA . LYS A 1 109 ? -21.706 13.786 31.897 1.00 92.12 109 LYS A CA 1
ATOM 822 C C . LYS A 1 109 ? -20.631 14.868 31.896 1.00 92.12 109 LYS A C 1
ATOM 824 O O . LYS A 1 109 ? -19.477 14.600 32.242 1.00 92.12 109 LYS A O 1
ATOM 829 N N . ALA A 1 110 ? -21.025 16.072 31.501 1.00 92.38 110 ALA A N 1
ATOM 830 C CA . ALA A 1 110 ? -20.136 17.220 31.460 1.00 92.38 110 ALA A CA 1
ATOM 831 C C . ALA A 1 110 ? -19.675 17.629 32.869 1.00 92.38 110 ALA A C 1
ATOM 833 O O . ALA A 1 110 ? -20.464 17.591 33.812 1.00 92.38 110 ALA A O 1
ATOM 834 N N . GLY A 1 111 ? -18.408 18.023 32.986 1.00 90.44 111 GLY A N 1
ATOM 835 C CA . GLY A 1 111 ? -17.859 18.699 34.159 1.00 90.44 111 GLY A CA 1
ATOM 836 C C . GLY A 1 111 ? -18.242 20.180 34.199 1.00 90.44 111 GLY A C 1
ATOM 837 O O . GLY A 1 111 ? -19.075 20.649 33.422 1.00 90.44 111 GLY A O 1
ATOM 838 N N . GLU A 1 112 ? -17.605 20.944 35.086 1.00 88.38 112 GLU A N 1
ATOM 839 C CA . GLU A 1 112 ? -17.944 22.357 35.335 1.00 88.38 112 GLU A CA 1
ATOM 840 C C . GLU A 1 112 ? -17.812 23.256 34.097 1.00 88.38 112 GLU A C 1
ATOM 842 O O . GLU A 1 112 ? -18.542 24.235 33.956 1.00 88.38 112 GLU A O 1
ATOM 847 N N . GLN A 1 113 ? -16.901 22.914 33.183 1.00 84.50 113 GLN A N 1
ATOM 848 C CA . GLN A 1 113 ? -16.658 23.675 31.953 1.00 84.50 113 GLN A CA 1
ATOM 849 C C . GLN A 1 113 ? -17.682 23.379 30.842 1.00 84.50 113 GLN A C 1
ATOM 851 O O . GLN A 1 113 ? -17.749 24.105 29.846 1.00 84.50 113 GLN A O 1
ATOM 856 N N . GLY A 1 114 ? -18.508 22.340 31.010 1.00 85.25 114 GLY A N 1
ATOM 857 C CA . GLY A 1 114 ? -19.412 21.862 29.968 1.00 85.25 114 GLY A CA 1
ATOM 858 C C . GLY A 1 114 ? -18.689 21.086 28.857 1.00 85.25 114 GLY A C 1
ATOM 859 O O . GLY A 1 114 ? -17.469 21.118 28.741 1.00 85.25 114 GLY A O 1
ATOM 860 N N . LEU A 1 115 ? -19.459 20.400 28.008 1.00 85.75 115 LEU A N 1
ATOM 861 C CA . LEU A 1 115 ? -18.962 19.819 26.756 1.00 85.75 115 LEU A CA 1
ATOM 862 C C . LEU A 1 115 ? -19.296 20.776 25.611 1.00 85.75 115 LEU A C 1
ATOM 864 O O . LEU A 1 115 ? -20.469 21.076 25.386 1.00 85.75 115 LEU A O 1
ATOM 868 N N . GLN A 1 116 ? -18.280 21.264 24.898 1.00 85.44 116 GLN A N 1
ATOM 869 C CA . GLN A 1 116 ? -18.453 22.237 23.816 1.00 85.44 116 GLN A CA 1
ATOM 870 C C . GLN A 1 116 ? -17.923 21.689 22.490 1.00 85.44 116 GLN A C 1
ATOM 872 O O . GLN A 1 116 ? -16.824 22.025 22.054 1.00 85.44 116 GLN A O 1
ATOM 877 N N . PHE A 1 117 ? -18.724 20.853 21.834 1.00 88.62 117 PHE A N 1
ATOM 878 C CA . PHE A 1 117 ? -18.487 20.403 20.463 1.00 88.62 117 PHE A CA 1
ATOM 879 C C . PHE A 1 117 ? -19.816 20.262 19.720 1.00 88.62 117 PHE A C 1
ATOM 881 O O . PHE A 1 117 ? -20.875 20.065 20.320 1.00 88.62 117 PHE A O 1
ATOM 888 N N . ARG A 1 118 ? -19.770 20.388 18.397 1.00 90.25 118 ARG A N 1
ATOM 889 C CA . ARG A 1 118 ? -20.917 20.148 17.519 1.00 90.25 118 ARG A CA 1
ATOM 890 C C . ARG A 1 118 ? -20.992 18.675 17.147 1.00 90.25 118 ARG A C 1
ATOM 892 O O . ARG A 1 118 ? -19.980 17.985 17.108 1.00 90.25 118 ARG A O 1
ATOM 899 N N . GLU A 1 119 ? -22.180 18.209 16.783 1.00 85.56 119 GLU A N 1
ATOM 900 C CA . GLU A 1 119 ? -22.395 16.830 16.325 1.00 85.56 119 GLU A CA 1
ATOM 901 C C . GLU A 1 119 ? -21.438 16.434 15.189 1.00 85.56 119 GLU A C 1
ATOM 903 O O . GLU A 1 119 ? -20.889 15.338 15.192 1.00 85.56 119 GLU A O 1
ATOM 908 N N . GLN A 1 120 ? -21.146 17.358 14.267 1.00 88.38 120 GLN A N 1
ATOM 909 C CA . GLN A 1 120 ? -20.236 17.112 13.141 1.00 88.38 120 GLN A CA 1
ATOM 910 C C . GLN A 1 120 ? -18.770 16.904 13.569 1.00 88.38 120 GLN A C 1
ATOM 912 O O . GLN A 1 120 ? -17.948 16.475 12.761 1.00 88.38 120 GLN A O 1
ATOM 917 N N . GLU A 1 121 ? -18.423 17.232 14.814 1.00 87.62 121 GLU A N 1
ATOM 918 C CA . GLU A 1 121 ? -17.090 17.023 15.386 1.00 87.62 121 GLU A CA 1
ATOM 919 C C . GLU A 1 121 ? -16.951 15.647 16.052 1.00 87.62 121 GLU A C 1
ATOM 921 O O . GLU A 1 121 ? -15.835 15.241 16.383 1.00 87.62 121 GLU A O 1
ATOM 926 N N . VAL A 1 122 ? -18.056 14.906 16.203 1.00 89.31 122 VAL A N 1
ATOM 927 C CA . VAL A 1 122 ? -18.043 13.512 16.646 1.00 89.31 122 VAL A CA 1
ATOM 928 C C . VAL A 1 122 ? -17.643 12.625 15.473 1.00 89.31 122 VAL A C 1
ATOM 930 O O . VAL A 1 122 ? -18.261 12.623 14.409 1.00 89.31 122 VAL A O 1
ATOM 933 N N . ARG A 1 123 ? -16.583 11.849 15.668 1.00 82.25 123 ARG A N 1
ATOM 934 C CA . ARG A 1 123 ? -16.042 10.916 14.686 1.00 82.25 123 ARG A CA 1
ATOM 935 C C . ARG A 1 123 ? -16.325 9.497 15.134 1.00 82.25 123 ARG A C 1
ATOM 937 O O . ARG A 1 123 ? -15.962 9.108 16.241 1.00 82.25 123 ARG A O 1
ATOM 944 N N . TYR A 1 124 ? -16.916 8.723 14.239 1.00 80.06 124 TYR A N 1
ATOM 945 C CA . TYR A 1 124 ? -17.117 7.294 14.417 1.00 80.06 124 TYR A CA 1
ATOM 946 C C . TYR A 1 124 ? -16.085 6.555 13.577 1.00 80.06 124 TYR A C 1
ATOM 948 O O . TYR A 1 124 ? -15.967 6.803 12.377 1.00 80.06 124 TYR A O 1
ATOM 956 N N . SER A 1 125 ? -15.359 5.631 14.189 1.00 69.62 125 SER A N 1
ATOM 957 C CA . SER A 1 125 ? -14.541 4.664 13.468 1.00 69.62 125 SER A CA 1
ATOM 958 C C . SER A 1 125 ? -14.838 3.265 13.980 1.00 69.62 125 SER A C 1
ATOM 960 O O . SER A 1 125 ? -15.188 3.060 15.139 1.00 69.62 125 SER A O 1
ATOM 962 N N . ARG A 1 126 ? -14.736 2.269 13.103 1.00 65.12 126 ARG A N 1
ATOM 963 C CA . ARG A 1 126 ? -14.688 0.880 13.555 1.00 65.12 126 ARG A CA 1
ATOM 964 C C . ARG A 1 126 ? -13.286 0.642 14.097 1.00 65.12 126 ARG A C 1
ATOM 966 O O . ARG A 1 126 ? -12.315 1.012 13.438 1.00 65.12 126 ARG A O 1
ATOM 973 N N . GLY A 1 127 ? -13.178 0.054 15.282 1.00 55.94 127 GLY A N 1
ATOM 974 C CA . GLY A 1 127 ? -11.907 -0.472 15.746 1.00 55.94 127 GLY A CA 1
ATOM 975 C C . GLY A 1 127 ? -11.448 -1.517 14.739 1.00 55.94 127 GLY A C 1
ATOM 976 O O . GLY A 1 127 ? -12.081 -2.549 14.550 1.00 55.94 127 GLY A O 1
ATOM 977 N N . GLY A 1 128 ? -10.391 -1.206 14.004 1.00 57.44 128 GLY A N 1
ATOM 978 C CA . GLY A 1 128 ? -9.574 -2.222 13.378 1.00 57.44 128 GLY A CA 1
ATOM 979 C C . GLY A 1 128 ? -8.478 -2.543 14.359 1.00 57.44 128 GLY A C 1
ATOM 980 O O . GLY A 1 128 ? -7.689 -1.659 14.689 1.00 57.44 128 GLY A O 1
ATOM 981 N N . GLY A 1 129 ? -8.415 -3.794 14.817 1.00 60.66 129 GLY A N 1
ATOM 982 C CA . GLY A 1 129 ? -7.130 -4.311 15.266 1.00 60.66 129 GLY A CA 1
ATOM 983 C C . GLY A 1 129 ? -6.128 -4.004 14.157 1.00 60.66 129 GLY A C 1
ATOM 984 O O . GLY A 1 129 ? -6.426 -4.256 12.984 1.00 60.66 129 GLY A O 1
ATOM 985 N N . ALA A 1 130 ? -5.014 -3.366 14.505 1.00 69.31 130 ALA A N 1
ATOM 986 C CA . ALA A 1 130 ? -4.020 -3.029 13.509 1.00 69.31 130 ALA A CA 1
ATOM 987 C C . ALA A 1 130 ? -3.599 -4.304 12.764 1.00 69.31 130 ALA A C 1
ATOM 989 O O . ALA A 1 130 ? -3.577 -5.394 13.349 1.00 69.31 130 ALA A O 1
ATOM 990 N N . PRO A 1 131 ? -3.335 -4.203 11.456 1.00 82.69 131 PRO A N 1
ATOM 991 C CA . PRO A 1 131 ? -2.920 -5.356 10.678 1.00 82.69 131 PRO A CA 1
ATOM 992 C C . PRO A 1 131 ? -1.656 -5.959 11.300 1.00 82.69 131 PRO A C 1
ATOM 994 O O . PRO A 1 131 ? -0.810 -5.234 11.816 1.00 82.69 131 PRO A O 1
ATOM 997 N N . GLN A 1 132 ? -1.499 -7.281 11.232 1.00 87.69 132 GLN A N 1
ATOM 998 C CA . GLN A 1 132 ? -0.256 -7.915 11.692 1.00 87.69 132 GLN A CA 1
ATOM 999 C C . GLN A 1 132 ? 0.922 -7.507 10.798 1.00 87.69 132 GLN A C 1
ATOM 1001 O O . GLN A 1 132 ? 2.041 -7.352 11.277 1.00 87.69 132 GLN A O 1
ATOM 1006 N N . VAL A 1 133 ? 0.651 -7.278 9.507 1.00 95.00 133 VAL A N 1
ATOM 1007 C CA . VAL A 1 133 ? 1.620 -6.774 8.530 1.00 95.00 133 VAL A CA 1
ATOM 1008 C C . VAL A 1 133 ? 1.039 -5.584 7.778 1.00 95.00 133 VAL A C 1
ATOM 1010 O O . VAL A 1 133 ? -0.045 -5.677 7.194 1.00 95.00 133 VAL A O 1
ATOM 1013 N N . LEU A 1 134 ? 1.789 -4.485 7.754 1.00 95.88 134 LEU A N 1
ATOM 1014 C CA . LEU A 1 134 ? 1.463 -3.266 7.028 1.00 95.88 134 LEU A CA 1
ATOM 1015 C C . LEU A 1 134 ? 2.572 -2.922 6.034 1.00 95.88 134 LEU A C 1
ATOM 1017 O O . LEU A 1 134 ? 3.682 -2.569 6.424 1.00 95.88 134 LEU A O 1
ATOM 1021 N N . PHE A 1 135 ? 2.246 -2.951 4.746 1.00 98.25 135 PHE A N 1
ATOM 1022 C CA . PHE A 1 135 ? 3.089 -2.384 3.700 1.00 98.25 135 PHE A CA 1
ATOM 1023 C C . PHE A 1 135 ? 2.752 -0.907 3.517 1.00 98.25 135 PHE A C 1
ATOM 1025 O O . PHE A 1 135 ? 1.595 -0.552 3.313 1.00 98.25 135 PHE A O 1
ATOM 1032 N N . ILE A 1 136 ? 3.758 -0.042 3.576 1.00 97.81 136 ILE A N 1
ATOM 1033 C CA . ILE A 1 136 ? 3.631 1.397 3.352 1.00 97.81 136 ILE A CA 1
ATOM 1034 C C . ILE A 1 136 ? 4.377 1.731 2.069 1.00 97.81 136 ILE A C 1
ATOM 1036 O O . ILE A 1 136 ? 5.606 1.649 2.030 1.00 97.81 136 ILE A O 1
ATOM 1040 N N . VAL A 1 137 ? 3.627 2.090 1.031 1.00 98.56 137 VAL A N 1
ATOM 1041 C CA . VAL A 1 137 ? 4.132 2.245 -0.337 1.00 98.56 137 VAL A CA 1
ATOM 1042 C C . VAL A 1 137 ? 4.224 3.724 -0.697 1.00 98.56 137 VAL A C 1
ATOM 1044 O O . VAL A 1 137 ? 3.292 4.495 -0.455 1.00 98.56 137 VAL A O 1
ATOM 1047 N N . GLY A 1 138 ? 5.370 4.133 -1.242 1.00 97.62 138 GLY A N 1
ATOM 1048 C CA . GLY A 1 138 ? 5.572 5.461 -1.818 1.00 97.62 138 GLY A CA 1
ATOM 1049 C C . GLY A 1 138 ? 5.466 6.614 -0.820 1.00 97.62 138 GLY A C 1
ATOM 1050 O O . GLY A 1 138 ? 5.189 7.746 -1.210 1.00 97.62 138 GLY A O 1
ATOM 1051 N N . THR A 1 139 ? 5.631 6.350 0.476 1.00 96.38 139 THR A N 1
ATOM 1052 C CA . THR A 1 139 ? 5.376 7.338 1.530 1.00 96.38 139 THR A CA 1
ATOM 1053 C C . THR A 1 139 ? 6.658 7.616 2.331 1.00 96.38 139 THR A C 1
ATOM 1055 O O . THR A 1 139 ? 7.109 6.720 3.048 1.00 96.38 139 THR A O 1
ATOM 1058 N N . PRO A 1 140 ? 7.221 8.844 2.274 1.00 95.88 140 PRO A N 1
ATOM 1059 C CA . PRO A 1 140 ? 8.495 9.192 2.919 1.00 95.88 140 PRO A CA 1
ATOM 1060 C C . PRO A 1 140 ? 8.508 9.156 4.446 1.00 95.88 140 PRO A C 1
ATOM 1062 O O . PRO A 1 140 ? 9.573 9.014 5.054 1.00 95.88 140 PRO A O 1
ATOM 1065 N N . ARG A 1 141 ? 7.348 9.355 5.084 1.00 93.38 141 ARG A N 1
ATOM 1066 C CA . ARG A 1 141 ? 7.222 9.462 6.543 1.00 93.38 141 ARG A CA 1
ATOM 1067 C C . ARG A 1 141 ? 5.956 8.776 7.020 1.00 93.38 141 ARG A C 1
ATOM 1069 O O . ARG A 1 141 ? 4.888 8.972 6.447 1.00 93.38 141 ARG A O 1
ATOM 1076 N N . LEU A 1 142 ? 6.036 8.091 8.157 1.00 90.06 142 LEU A N 1
ATOM 1077 C CA . LEU A 1 142 ? 4.871 7.452 8.775 1.00 90.06 142 LEU A CA 1
ATOM 1078 C C . LEU A 1 142 ? 3.730 8.450 9.066 1.00 90.06 142 LEU A C 1
ATOM 1080 O O . LEU A 1 142 ? 2.558 8.117 8.918 1.00 90.06 142 LEU A O 1
ATOM 1084 N N . ALA A 1 143 ? 4.066 9.698 9.412 1.00 87.56 143 ALA A N 1
ATOM 1085 C CA . ALA A 1 143 ? 3.091 10.761 9.668 1.00 87.56 143 ALA A CA 1
ATOM 1086 C C . ALA A 1 143 ? 2.229 11.124 8.439 1.00 87.56 143 ALA A C 1
ATOM 1088 O O . ALA A 1 143 ? 1.115 11.624 8.599 1.00 87.56 143 ALA A O 1
ATOM 1089 N N . ASP A 1 144 ? 2.704 10.848 7.219 1.00 89.12 144 ASP A N 1
ATOM 1090 C CA . ASP A 1 144 ? 1.970 11.138 5.980 1.00 89.12 144 ASP A CA 1
ATOM 1091 C C . ASP A 1 144 ? 0.804 10.155 5.733 1.00 89.12 144 ASP A C 1
ATOM 1093 O O . ASP A 1 144 ? -0.026 10.389 4.848 1.00 89.12 144 ASP A O 1
ATOM 1097 N N . LEU A 1 145 ? 0.681 9.103 6.558 1.00 87.38 145 LEU A N 1
ATOM 1098 C CA . LEU A 1 145 ? -0.510 8.245 6.634 1.00 87.38 145 LEU A CA 1
ATOM 1099 C C . LEU A 1 145 ? -1.696 8.911 7.348 1.00 87.38 145 LEU A C 1
ATOM 1101 O O . LEU A 1 145 ? -2.813 8.396 7.296 1.00 87.38 145 LEU A O 1
ATOM 1105 N N . GLY A 1 146 ? -1.487 10.057 8.003 1.00 83.81 146 GLY A N 1
ATOM 1106 C CA . GLY A 1 146 ? -2.552 10.848 8.614 1.00 83.81 146 GLY A CA 1
ATOM 1107 C C . GLY A 1 146 ? -3.478 10.020 9.508 1.00 83.81 146 GLY A C 1
ATOM 1108 O O . GLY A 1 146 ? -3.041 9.399 10.469 1.00 83.81 146 GLY A O 1
ATOM 1109 N N . SER A 1 147 ? -4.774 10.027 9.194 1.00 80.44 147 SER A N 1
ATOM 1110 C CA . SER A 1 147 ? -5.810 9.355 9.984 1.00 80.44 147 SER A CA 1
ATOM 1111 C C . SER A 1 147 ? -6.017 7.875 9.654 1.00 80.44 147 SER A C 1
ATOM 1113 O O . SER A 1 147 ? -6.952 7.289 10.194 1.00 80.44 147 SER A O 1
ATOM 1115 N N . LEU A 1 148 ? -5.212 7.263 8.773 1.00 83.88 148 LEU A N 1
ATOM 1116 C CA . LEU A 1 148 ? -5.359 5.833 8.468 1.00 83.88 148 LEU A CA 1
ATOM 1117 C C . LEU A 1 148 ? -5.086 4.951 9.687 1.00 83.88 148 LEU A C 1
ATOM 1119 O O . LEU A 1 148 ? -5.744 3.928 9.855 1.00 83.88 148 LEU A O 1
ATOM 1123 N N . PHE A 1 149 ? -4.141 5.360 10.534 1.00 77.94 149 PHE A N 1
ATOM 1124 C CA . PHE A 1 149 ? -3.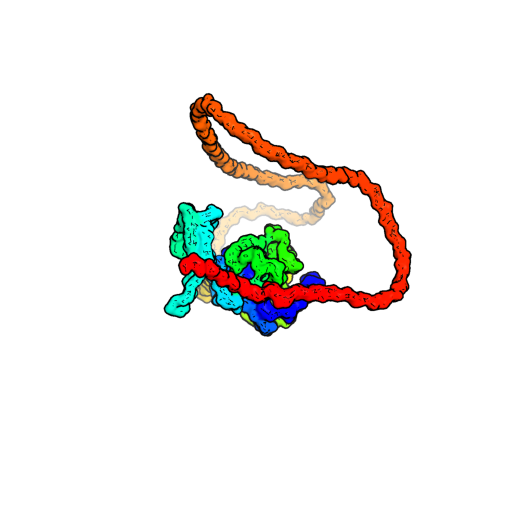795 4.657 11.760 1.00 77.94 149 PHE A CA 1
ATOM 1125 C C . PHE A 1 149 ? -3.499 5.636 12.888 1.00 77.94 149 PHE A C 1
ATOM 1127 O O . PHE A 1 149 ? -2.930 6.706 12.681 1.00 77.94 149 PHE A O 1
ATOM 1134 N N . ASN A 1 150 ? -3.823 5.223 14.108 1.00 73.50 150 ASN A N 1
ATOM 1135 C CA . ASN A 1 150 ? -3.200 5.788 15.296 1.00 73.50 150 ASN A CA 1
ATOM 1136 C C . ASN A 1 150 ? -1.815 5.124 15.459 1.00 73.50 150 ASN A C 1
ATOM 1138 O O . ASN A 1 150 ? -1.773 3.893 15.442 1.00 73.50 150 ASN A O 1
ATOM 1142 N N . PRO A 1 151 ? -0.703 5.866 15.634 1.00 71.94 151 PRO A N 1
ATOM 1143 C CA . PRO A 1 151 ? 0.616 5.273 15.876 1.00 71.94 151 PRO A CA 1
ATOM 1144 C C . PRO A 1 151 ? 0.626 4.230 17.001 1.00 71.94 151 PRO A C 1
ATOM 1146 O O . PRO A 1 151 ? 1.274 3.197 16.877 1.00 71.94 151 PRO A O 1
ATOM 1149 N N . GLU A 1 152 ? -0.159 4.454 18.057 1.00 72.19 152 GLU A N 1
ATOM 1150 C CA . GLU A 1 152 ? -0.289 3.514 19.175 1.00 72.19 152 GLU A CA 1
ATOM 1151 C C . GLU A 1 152 ? -0.918 2.177 18.762 1.00 72.19 152 GLU A C 1
ATOM 1153 O O . GLU A 1 152 ? -0.632 1.153 19.377 1.00 72.19 152 GLU A O 1
ATOM 1158 N N . ALA A 1 153 ? -1.750 2.172 17.716 1.00 75.75 153 ALA A N 1
ATOM 1159 C CA . ALA A 1 153 ? -2.352 0.952 17.194 1.00 75.75 153 ALA A CA 1
ATOM 1160 C C . ALA A 1 153 ? -1.324 0.086 16.451 1.00 75.75 153 ALA A C 1
ATOM 1162 O O . ALA A 1 153 ? -1.476 -1.126 16.423 1.00 75.75 153 ALA A O 1
ATOM 1163 N N . LEU A 1 154 ? -0.264 0.680 15.893 1.00 82.75 154 LEU A N 1
ATOM 1164 C CA . LEU A 1 154 ? 0.732 -0.027 15.081 1.00 82.75 154 LEU A CA 1
ATOM 1165 C C . LEU A 1 154 ? 1.844 -0.706 15.899 1.00 82.75 154 LEU A C 1
ATOM 1167 O O . LEU A 1 154 ? 2.770 -1.252 15.310 1.00 82.75 154 LEU A O 1
ATOM 1171 N N . LYS A 1 155 ? 1.788 -0.676 17.237 1.00 82.62 155 LYS A N 1
ATOM 1172 C CA . LYS A 1 155 ? 2.860 -1.206 18.105 1.00 82.62 155 LYS A CA 1
ATOM 1173 C C . LYS A 1 155 ? 3.190 -2.677 17.861 1.00 82.62 155 LYS A C 1
ATOM 1175 O O . LYS A 1 155 ? 4.356 -3.045 17.926 1.00 82.62 155 LYS A O 1
ATOM 1180 N N . ASP A 1 156 ? 2.172 -3.480 17.573 1.00 85.56 156 ASP A N 1
ATOM 1181 C CA . ASP A 1 156 ? 2.306 -4.918 17.314 1.00 85.56 156 ASP A CA 1
ATOM 1182 C C . ASP A 1 156 ? 2.229 -5.246 15.809 1.00 85.56 156 ASP A C 1
ATOM 1184 O O . ASP A 1 156 ? 2.112 -6.407 15.414 1.00 85.56 156 ASP A O 1
ATOM 1188 N N . THR A 1 157 ? 2.273 -4.223 14.950 1.00 90.88 157 THR A N 1
ATOM 1189 C CA . THR A 1 157 ? 2.254 -4.368 13.493 1.00 90.88 157 THR A CA 1
ATOM 1190 C C . THR A 1 157 ? 3.677 -4.453 12.968 1.00 90.88 157 THR A C 1
ATOM 1192 O O . THR A 1 157 ? 4.478 -3.555 13.198 1.00 90.88 157 THR A O 1
ATOM 1195 N N . THR A 1 158 ? 3.969 -5.480 12.171 1.00 95.62 158 THR A N 1
ATOM 1196 C CA . THR A 1 158 ? 5.192 -5.506 11.363 1.00 95.62 158 THR A CA 1
ATOM 1197 C C . THR A 1 158 ? 5.038 -4.551 10.183 1.00 95.62 158 THR A C 1
ATOM 1199 O O . THR A 1 158 ? 4.172 -4.745 9.327 1.00 95.62 158 THR A O 1
ATOM 1202 N N . ILE A 1 159 ? 5.878 -3.524 10.117 1.00 96.50 159 ILE A N 1
ATOM 1203 C CA . ILE A 1 159 ? 5.821 -2.486 9.088 1.00 96.50 159 ILE A CA 1
ATOM 1204 C C . ILE A 1 159 ? 6.904 -2.719 8.035 1.00 96.50 159 ILE A C 1
ATOM 1206 O O . ILE A 1 159 ? 8.086 -2.859 8.349 1.00 96.50 159 ILE A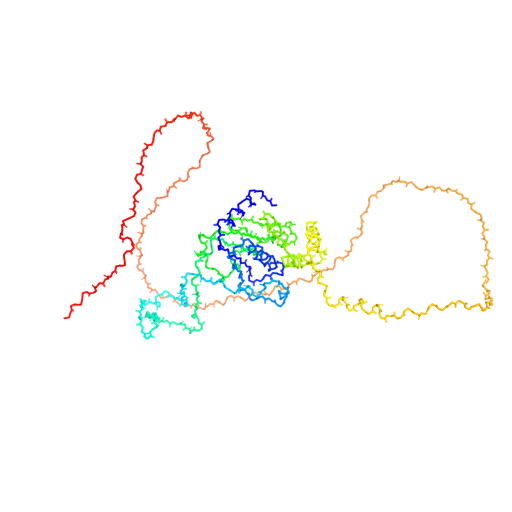 O 1
ATOM 1210 N N . VAL A 1 160 ? 6.504 -2.679 6.765 1.00 98.25 160 VAL A N 1
ATOM 1211 C CA . VAL A 1 160 ? 7.409 -2.696 5.613 1.00 98.25 160 VAL A CA 1
ATOM 1212 C C . VAL A 1 160 ? 7.313 -1.366 4.879 1.00 98.25 160 VAL A C 1
ATOM 1214 O O . VAL A 1 160 ? 6.263 -1.042 4.327 1.00 98.25 160 VAL A O 1
ATOM 1217 N N . ASN A 1 161 ? 8.396 -0.593 4.843 1.00 98.12 161 ASN A N 1
ATOM 1218 C CA . ASN A 1 161 ? 8.448 0.662 4.099 1.00 98.12 161 ASN A CA 1
ATOM 1219 C C . ASN A 1 161 ? 9.057 0.446 2.711 1.00 98.12 161 ASN A C 1
ATOM 1221 O O . ASN A 1 161 ? 10.210 0.042 2.603 1.00 98.12 161 ASN A O 1
ATOM 1225 N N . ILE A 1 162 ? 8.289 0.737 1.660 1.00 98.62 162 ILE A N 1
ATOM 1226 C CA . ILE A 1 162 ? 8.698 0.625 0.258 1.00 98.62 162 ILE A CA 1
ATOM 1227 C C . ILE A 1 162 ? 8.665 2.017 -0.371 1.00 98.62 162 ILE A C 1
ATOM 1229 O O . ILE A 1 162 ? 7.602 2.633 -0.434 1.00 98.62 162 ILE A O 1
ATOM 1233 N N . ASP A 1 163 ? 9.804 2.525 -0.839 1.00 98.50 163 ASP A N 1
ATOM 1234 C CA . ASP A 1 163 ? 9.880 3.860 -1.451 1.00 98.50 163 ASP A CA 1
ATOM 1235 C C . ASP A 1 163 ? 11.164 4.038 -2.281 1.00 98.50 163 ASP A C 1
ATOM 1237 O O . ASP A 1 163 ? 12.108 3.255 -2.181 1.00 98.50 163 ASP A O 1
ATOM 1241 N N . ASN A 1 164 ? 11.242 5.100 -3.076 1.00 97.25 164 ASN A N 1
ATOM 1242 C CA . ASN A 1 164 ? 12.471 5.513 -3.765 1.00 97.25 164 ASN A CA 1
ATOM 1243 C C . ASN A 1 164 ? 12.817 6.998 -3.555 1.00 97.25 164 ASN A C 1
ATOM 1245 O O . ASN A 1 164 ? 13.822 7.480 -4.081 1.00 97.25 164 ASN A O 1
ATOM 1249 N N . LYS A 1 165 ? 12.013 7.732 -2.778 1.00 96.56 165 LYS A N 1
ATOM 1250 C CA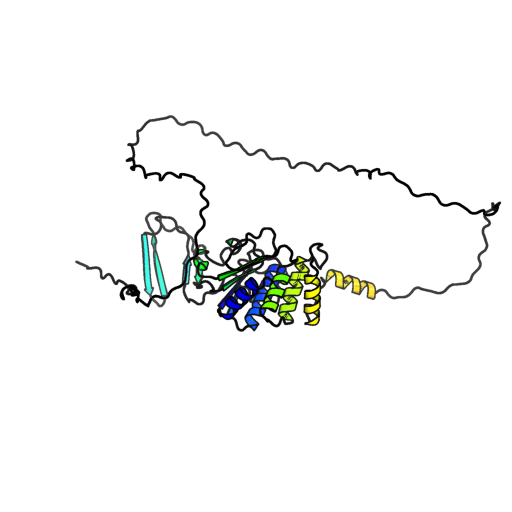 . LYS A 1 165 ? 12.169 9.177 -2.584 1.00 96.56 165 LYS A CA 1
ATOM 1251 C C . LYS A 1 165 ? 13.403 9.517 -1.728 1.00 96.56 165 LYS A C 1
ATOM 1253 O O . LYS A 1 165 ? 13.600 8.903 -0.677 1.00 96.56 165 LYS A O 1
ATOM 1258 N N . PRO A 1 166 ? 14.232 10.503 -2.126 1.00 96.06 166 PRO A N 1
ATOM 1259 C CA . PRO A 1 166 ? 15.401 10.932 -1.350 1.00 96.06 166 PRO A CA 1
ATOM 1260 C C . PRO A 1 166 ? 15.084 11.424 0.068 1.00 96.06 166 PRO A C 1
ATOM 1262 O O . PRO A 1 166 ? 15.905 11.281 0.969 1.00 96.06 166 PRO A O 1
ATOM 1265 N N . GLU A 1 167 ? 13.906 12.013 0.263 1.00 96.19 167 GLU A N 1
ATOM 1266 C CA . GLU A 1 167 ? 13.415 12.537 1.538 1.00 96.19 167 GLU A CA 1
ATOM 1267 C C . GLU A 1 167 ? 12.815 11.472 2.471 1.00 96.19 167 GLU A C 1
ATOM 1269 O O . GLU A 1 167 ? 12.373 11.807 3.574 1.00 96.19 167 GLU A O 1
ATOM 1274 N N . ASN A 1 168 ? 12.773 10.205 2.046 1.00 97.62 168 ASN A N 1
ATOM 1275 C CA . ASN A 1 168 ? 12.291 9.113 2.882 1.00 97.62 168 ASN A CA 1
ATOM 1276 C C . ASN A 1 168 ? 13.183 8.941 4.127 1.00 97.62 168 ASN A C 1
ATOM 1278 O O . ASN A 1 168 ? 14.411 8.925 4.038 1.00 97.62 168 ASN A O 1
ATOM 1282 N N . GLN A 1 169 ? 12.555 8.826 5.300 1.00 95.81 169 GLN A N 1
ATOM 1283 C CA . GLN A 1 169 ? 13.251 8.788 6.592 1.00 95.81 169 GLN A CA 1
ATOM 1284 C C . GLN A 1 169 ? 13.748 7.396 7.000 1.00 95.81 169 GLN A C 1
ATOM 1286 O O . GLN A 1 169 ? 14.532 7.300 7.940 1.00 95.81 169 GLN A O 1
ATOM 1291 N N . GLY A 1 170 ? 13.299 6.340 6.318 1.00 95.38 170 GLY A N 1
ATOM 1292 C CA . GLY A 1 170 ? 13.522 4.949 6.692 1.00 95.38 170 GLY A CA 1
ATOM 1293 C C . GLY A 1 170 ? 12.807 4.604 7.997 1.00 95.38 170 GLY A C 1
ATOM 1294 O O . GLY A 1 170 ? 13.246 4.976 9.083 1.00 95.38 170 GLY A O 1
ATOM 1295 N N . PHE A 1 171 ? 11.693 3.884 7.913 1.00 95.06 171 PHE A N 1
ATOM 1296 C CA . PHE A 1 171 ? 10.907 3.512 9.091 1.00 95.06 171 PHE A CA 1
ATOM 1297 C C . PHE A 1 171 ? 10.288 2.120 8.952 1.00 95.06 171 PHE A C 1
ATOM 1299 O O . PHE A 1 171 ? 10.224 1.556 7.862 1.00 95.06 171 PHE A O 1
ATOM 1306 N N . GLY A 1 172 ? 9.803 1.585 10.071 1.00 94.06 172 GLY A N 1
ATOM 1307 C CA . GLY A 1 172 ? 9.282 0.224 10.155 1.00 94.06 172 GLY A CA 1
ATOM 1308 C C . GLY A 1 172 ? 10.370 -0.826 10.371 1.00 94.06 172 GLY A C 1
ATOM 1309 O O . GLY A 1 172 ? 11.540 -0.507 10.575 1.00 94.06 172 GLY A O 1
ATOM 1310 N N . ASP A 1 173 ? 9.962 -2.089 10.345 1.00 96.44 173 ASP A N 1
ATOM 1311 C CA . ASP A 1 173 ? 10.811 -3.242 10.651 1.00 96.44 173 ASP A CA 1
ATOM 1312 C C . ASP A 1 173 ? 11.633 -3.706 9.447 1.00 96.44 173 ASP A C 1
ATOM 1314 O O . ASP A 1 173 ? 12.754 -4.200 9.602 1.00 96.44 173 ASP A O 1
ATOM 1318 N N . LEU A 1 174 ? 11.069 -3.564 8.242 1.00 97.31 174 LEU A N 1
ATOM 1319 C CA . LEU A 1 174 ? 11.713 -3.891 6.973 1.00 97.31 174 LEU A CA 1
ATOM 1320 C C . LEU A 1 174 ? 11.712 -2.657 6.068 1.00 97.31 174 LEU A C 1
ATOM 1322 O O . LEU A 1 174 ? 10.659 -2.156 5.680 1.00 97.31 174 LEU A O 1
ATOM 1326 N N . ILE A 1 175 ? 12.902 -2.184 5.706 1.00 97.31 175 ILE A N 1
ATOM 1327 C CA . ILE A 1 175 ? 13.079 -0.978 4.893 1.00 97.31 175 ILE A CA 1
ATOM 1328 C C . ILE A 1 175 ? 13.530 -1.402 3.495 1.00 97.31 175 ILE A C 1
ATOM 1330 O O . ILE A 1 175 ? 14.659 -1.848 3.299 1.00 97.31 175 ILE A O 1
ATOM 1334 N N . LEU A 1 176 ? 12.637 -1.254 2.522 1.00 97.06 176 LEU A N 1
ATOM 1335 C CA . LEU A 1 176 ? 12.864 -1.494 1.102 1.00 97.06 176 LEU A CA 1
ATOM 1336 C C . LEU A 1 176 ? 12.868 -0.155 0.354 1.00 97.06 176 LEU A C 1
ATOM 1338 O O . LEU A 1 176 ? 12.009 0.126 -0.482 1.00 97.06 176 LEU A O 1
ATOM 1342 N N . VAL A 1 177 ? 13.843 0.689 0.694 1.00 97.19 177 VAL A N 1
ATOM 1343 C CA . VAL A 1 177 ? 14.002 2.018 0.099 1.00 97.19 177 VAL A CA 1
ATOM 1344 C C . VAL A 1 177 ? 15.206 2.031 -0.835 1.00 97.19 177 VAL A C 1
ATOM 1346 O O . VAL A 1 177 ? 16.325 1.742 -0.411 1.00 97.19 177 VAL A O 1
ATOM 1349 N N . SER A 1 178 ? 14.994 2.365 -2.110 1.00 96.00 178 SER A N 1
ATOM 1350 C CA . SER A 1 178 ? 16.064 2.412 -3.116 1.00 96.00 178 SER A CA 1
ATOM 1351 C C . SER A 1 178 ? 16.016 3.703 -3.925 1.00 96.00 178 SER A C 1
ATOM 1353 O O . SER A 1 178 ? 15.285 3.808 -4.902 1.00 96.00 178 SER A O 1
ATOM 1355 N N . GLN A 1 179 ? 16.860 4.673 -3.567 1.00 95.31 179 GLN A N 1
ATOM 1356 C CA . GLN A 1 179 ? 16.963 5.954 -4.287 1.00 95.31 179 GLN A CA 1
ATOM 1357 C C . GLN A 1 179 ? 17.540 5.823 -5.707 1.00 95.31 179 GLN A C 1
ATOM 1359 O O . GLN A 1 179 ? 17.527 6.780 -6.478 1.00 95.31 179 GLN A O 1
ATOM 1364 N N . THR A 1 180 ? 18.091 4.655 -6.048 1.00 95.50 180 THR A N 1
ATOM 1365 C CA . THR A 1 180 ? 18.610 4.352 -7.386 1.00 95.50 180 THR A CA 1
ATOM 1366 C C . THR A 1 180 ? 17.548 3.792 -8.326 1.00 95.50 180 THR A C 1
ATOM 1368 O O . THR A 1 180 ? 17.796 3.750 -9.525 1.00 95.50 180 THR A O 1
ATOM 1371 N N . ALA A 1 181 ? 16.408 3.325 -7.807 1.00 97.31 181 ALA A N 1
ATOM 1372 C CA . ALA A 1 181 ? 15.297 2.865 -8.632 1.00 97.31 181 ALA A CA 1
ATOM 1373 C C . ALA A 1 181 ? 14.578 4.071 -9.248 1.00 97.31 181 ALA A C 1
ATOM 1375 O O . ALA A 1 181 ? 14.314 5.057 -8.552 1.00 97.31 181 ALA A O 1
ATOM 1376 N N . SER A 1 182 ? 14.219 3.997 -10.532 1.00 97.56 182 SER A N 1
ATOM 1377 C CA . SER A 1 182 ? 13.502 5.105 -11.176 1.00 97.56 182 SER A CA 1
ATOM 1378 C C . SER A 1 182 ? 12.039 5.211 -10.749 1.00 97.56 182 SER A C 1
ATOM 1380 O O . SER A 1 182 ? 11.440 6.264 -10.934 1.00 97.56 182 SER A O 1
ATOM 1382 N N . SER A 1 183 ? 11.484 4.165 -10.136 1.00 98.44 183 SER A N 1
ATOM 1383 C CA . SER A 1 183 ? 10.097 4.106 -9.670 1.00 98.44 183 SER A CA 1
ATOM 1384 C C . SER A 1 183 ? 9.938 3.188 -8.454 1.00 98.44 183 SER A C 1
ATOM 1386 O O . SER A 1 183 ? 10.726 2.261 -8.241 1.00 98.44 183 SER A O 1
ATOM 1388 N N . VAL A 1 184 ? 8.881 3.402 -7.674 1.00 98.62 184 VAL A N 1
ATOM 1389 C CA . VAL A 1 184 ? 8.404 2.464 -6.651 1.00 98.62 184 VAL A CA 1
ATOM 1390 C C . VAL A 1 184 ? 7.860 1.194 -7.316 1.00 98.62 184 VAL A C 1
ATOM 1392 O O . VAL A 1 184 ? 8.049 0.096 -6.787 1.00 98.62 184 VAL A O 1
ATOM 1395 N N . SER A 1 185 ? 7.269 1.306 -8.512 1.00 98.75 185 SER A N 1
ATOM 1396 C CA . SER A 1 185 ? 6.815 0.160 -9.310 1.00 98.75 185 SER A CA 1
ATOM 1397 C C . SER A 1 185 ? 7.942 -0.817 -9.673 1.00 98.75 185 SER A C 1
ATOM 1399 O O . SER A 1 185 ? 7.722 -2.025 -9.634 1.00 98.75 185 SER A O 1
ATOM 1401 N N . GLU A 1 186 ? 9.169 -0.358 -9.950 1.00 98.44 186 GLU A N 1
ATOM 1402 C CA . GLU A 1 186 ? 10.331 -1.254 -10.118 1.00 98.44 186 GLU A CA 1
ATOM 1403 C C . GLU A 1 186 ? 10.600 -2.088 -8.861 1.00 98.44 186 GLU A C 1
ATOM 1405 O O . GLU A 1 186 ? 10.803 -3.303 -8.938 1.00 98.44 186 GLU A O 1
ATOM 1410 N N . ILE A 1 187 ? 10.577 -1.432 -7.698 1.00 98.50 187 ILE A N 1
ATOM 1411 C CA . ILE A 1 187 ? 10.844 -2.066 -6.406 1.00 98.50 187 ILE A CA 1
ATOM 1412 C C . ILE A 1 187 ? 9.765 -3.112 -6.104 1.00 98.50 187 ILE A C 1
ATOM 1414 O O . ILE A 1 187 ? 10.084 -4.251 -5.753 1.00 98.50 187 ILE A O 1
ATOM 1418 N N . VAL A 1 188 ? 8.491 -2.754 -6.289 1.00 98.81 188 VAL A N 1
ATOM 1419 C CA . VAL A 1 188 ? 7.362 -3.670 -6.085 1.00 98.81 188 VAL A CA 1
ATOM 1420 C C . VAL A 1 188 ? 7.379 -4.815 -7.095 1.00 98.81 188 VAL A C 1
ATOM 1422 O O . VAL A 1 188 ? 7.139 -5.955 -6.708 1.00 98.81 188 VAL A O 1
ATOM 1425 N N . SER A 1 189 ? 7.724 -4.566 -8.360 1.00 98.44 189 SER A N 1
ATOM 1426 C CA . SER A 1 189 ? 7.846 -5.624 -9.369 1.00 98.44 189 SER A CA 1
ATOM 1427 C C . SER A 1 189 ? 8.879 -6.677 -8.975 1.00 98.44 189 SER A C 1
ATOM 1429 O O . SER A 1 189 ? 8.621 -7.882 -9.078 1.00 98.44 189 SER A O 1
ATOM 1431 N N . GLN A 1 190 ? 10.051 -6.233 -8.508 1.00 97.25 190 GLN A N 1
ATOM 1432 C CA . GLN A 1 190 ? 11.081 -7.143 -8.019 1.00 97.25 190 GLN A CA 1
ATOM 1433 C C . GLN A 1 190 ? 10.577 -7.924 -6.801 1.00 97.25 190 GLN A C 1
ATOM 1435 O O . GLN A 1 190 ? 10.701 -9.143 -6.780 1.00 97.25 190 GLN A O 1
ATOM 1440 N N . MET A 1 191 ? 9.952 -7.251 -5.830 1.00 98.06 191 MET A N 1
ATOM 1441 C CA . MET A 1 191 ? 9.408 -7.897 -4.631 1.00 98.06 191 MET A CA 1
ATOM 1442 C C . MET A 1 191 ? 8.336 -8.951 -4.961 1.00 98.06 191 MET A C 1
ATOM 1444 O O . MET A 1 191 ? 8.357 -10.041 -4.395 1.00 98.06 191 MET A O 1
ATOM 1448 N N . LEU A 1 192 ? 7.409 -8.659 -5.878 1.00 98.50 192 LEU A N 1
ATOM 1449 C CA . LEU A 1 192 ? 6.374 -9.604 -6.314 1.00 98.50 192 LEU A CA 1
ATOM 1450 C C . LEU A 1 192 ? 6.987 -10.840 -6.983 1.00 98.50 192 LEU A C 1
ATOM 1452 O O . LEU A 1 192 ? 6.623 -11.970 -6.653 1.00 98.50 192 LEU A O 1
ATOM 1456 N N . SER A 1 193 ? 7.971 -10.629 -7.860 1.00 96.81 193 SER A N 1
ATOM 1457 C CA . SER A 1 193 ? 8.723 -11.720 -8.493 1.00 96.81 193 SER A CA 1
ATOM 1458 C C . SER A 1 193 ? 9.461 -12.561 -7.447 1.00 96.81 193 SER A C 1
ATOM 1460 O O . SER A 1 193 ? 9.395 -13.789 -7.462 1.00 96.81 193 SER A O 1
ATOM 1462 N N . ASP A 1 194 ? 10.094 -11.896 -6.481 1.00 95.81 194 ASP A N 1
ATOM 1463 C CA . ASP A 1 194 ? 10.835 -12.509 -5.381 1.00 95.81 194 ASP A CA 1
ATOM 1464 C C . ASP A 1 194 ? 9.942 -13.288 -4.410 1.00 95.81 194 ASP A C 1
ATOM 1466 O O . ASP A 1 194 ? 10.454 -14.179 -3.729 1.00 95.81 194 ASP A O 1
ATOM 1470 N N . LEU A 1 195 ? 8.642 -12.978 -4.346 1.00 97.25 195 LEU A N 1
ATOM 1471 C CA . LEU A 1 195 ? 7.608 -13.723 -3.620 1.00 97.25 195 LEU A CA 1
ATOM 1472 C C . LEU A 1 195 ? 7.059 -14.914 -4.423 1.00 97.25 195 LEU A C 1
ATOM 1474 O O . LEU A 1 195 ? 6.494 -15.835 -3.833 1.00 97.25 195 LEU A O 1
ATOM 1478 N N . GLY A 1 196 ? 7.309 -14.966 -5.733 1.00 96.75 196 GLY A N 1
ATOM 1479 C CA . GLY A 1 196 ? 6.775 -15.990 -6.633 1.00 96.75 196 GLY A CA 1
ATOM 1480 C C . GLY A 1 196 ? 5.357 -15.690 -7.125 1.00 96.75 196 GLY A C 1
ATOM 1481 O O . GLY A 1 196 ? 4.637 -16.617 -7.485 1.00 96.75 196 GLY A O 1
ATOM 1482 N N . VAL A 1 197 ? 4.948 -14.419 -7.116 1.00 98.12 197 VAL A N 1
ATOM 1483 C CA . VAL A 1 197 ? 3.675 -13.978 -7.698 1.00 98.12 197 VAL A CA 1
ATOM 1484 C C . VAL A 1 197 ? 3.750 -14.072 -9.219 1.00 98.12 197 VAL A C 1
ATOM 1486 O O . VAL A 1 197 ? 4.724 -13.617 -9.826 1.00 98.12 197 VAL A O 1
ATOM 1489 N N . ASP A 1 198 ? 2.700 -14.602 -9.845 1.00 97.62 198 ASP A N 1
ATOM 1490 C CA . ASP A 1 198 ? 2.556 -14.508 -11.292 1.00 97.62 198 ASP A CA 1
ATOM 1491 C C . ASP A 1 198 ? 2.039 -13.117 -11.664 1.00 97.62 198 ASP A C 1
ATOM 1493 O O . ASP A 1 198 ? 0.858 -12.801 -11.536 1.00 97.62 198 ASP A O 1
ATOM 1497 N N . ILE A 1 199 ? 2.950 -12.243 -12.092 1.00 98.31 199 ILE A N 1
ATOM 1498 C CA . ILE A 1 199 ? 2.585 -10.912 -12.585 1.00 98.31 199 ILE A CA 1
ATOM 1499 C C . ILE A 1 199 ? 1.724 -11.103 -13.846 1.00 98.31 199 ILE A C 1
ATOM 1501 O O . ILE A 1 199 ? 2.270 -11.324 -14.923 1.00 98.31 199 ILE A O 1
ATOM 1505 N N . ASP A 1 200 ? 0.403 -11.053 -13.719 1.00 98.12 200 ASP A N 1
ATOM 1506 C CA . ASP A 1 200 ? -0.539 -11.164 -14.835 1.00 98.12 200 ASP A CA 1
ATOM 1507 C C . ASP A 1 200 ? -0.668 -9.831 -15.595 1.00 98.12 200 ASP A C 1
ATOM 1509 O O . ASP A 1 200 ? 0.073 -8.879 -15.341 1.00 98.12 200 ASP A O 1
ATOM 1513 N N . ILE A 1 201 ? -1.589 -9.757 -16.561 1.00 98.12 201 ILE A N 1
ATOM 1514 C CA . ILE A 1 201 ? -1.793 -8.549 -17.370 1.00 98.12 201 ILE A CA 1
ATOM 1515 C C . ILE A 1 201 ? -2.237 -7.337 -16.539 1.00 98.12 201 ILE A C 1
ATOM 1517 O O . ILE A 1 201 ? -1.806 -6.225 -16.837 1.00 98.12 201 ILE A O 1
ATOM 1521 N N . ASP A 1 202 ? -3.036 -7.532 -15.491 1.00 98.00 202 ASP A N 1
ATOM 1522 C CA . ASP A 1 202 ? -3.579 -6.445 -14.674 1.00 98.00 202 ASP A CA 1
ATOM 1523 C C . ASP A 1 202 ? -2.497 -5.876 -13.749 1.00 98.00 202 ASP A C 1
ATOM 1525 O O . ASP A 1 202 ? -2.300 -4.657 -13.676 1.00 98.00 202 ASP A O 1
ATOM 1529 N N . ILE A 1 203 ? -1.722 -6.759 -13.108 1.00 98.69 203 ILE A N 1
ATOM 1530 C CA . ILE A 1 203 ? -0.546 -6.372 -12.318 1.00 98.69 203 ILE A CA 1
ATOM 1531 C C . ILE A 1 203 ? 0.485 -5.695 -13.228 1.00 98.69 203 ILE A C 1
ATOM 1533 O O . ILE A 1 203 ? 0.983 -4.614 -12.903 1.00 98.69 203 ILE A O 1
ATOM 1537 N N . ALA A 1 204 ? 0.783 -6.295 -14.384 1.00 98.62 204 ALA A N 1
ATOM 1538 C CA . ALA A 1 204 ? 1.732 -5.756 -15.354 1.00 98.62 204 ALA A CA 1
ATOM 1539 C C . ALA A 1 204 ? 1.308 -4.375 -15.868 1.00 98.62 204 ALA A C 1
ATOM 1541 O O . ALA A 1 204 ? 2.157 -3.499 -16.019 1.00 98.62 204 ALA A O 1
ATOM 1542 N N . GLN A 1 205 ? 0.015 -4.156 -16.124 1.00 98.44 205 GLN A N 1
ATOM 1543 C CA . GLN A 1 205 ? -0.493 -2.871 -16.597 1.00 98.44 205 GLN A CA 1
ATOM 1544 C C . GLN A 1 205 ? -0.345 -1.777 -15.537 1.00 98.44 205 GLN A C 1
ATOM 1546 O O . GLN A 1 205 ? 0.098 -0.678 -15.873 1.00 98.44 205 GLN A O 1
ATOM 1551 N N . ASN A 1 206 ? -0.657 -2.069 -14.269 1.00 98.50 206 ASN A N 1
ATOM 1552 C CA . ASN A 1 206 ? -0.432 -1.125 -13.174 1.00 98.50 206 ASN A CA 1
ATOM 1553 C C . ASN A 1 206 ? 1.057 -0.772 -13.051 1.00 98.50 206 ASN A C 1
ATOM 1555 O O . ASN A 1 206 ? 1.409 0.404 -13.125 1.00 98.50 206 ASN A O 1
ATOM 1559 N N . LEU A 1 207 ? 1.939 -1.773 -12.952 1.00 98.69 207 LEU A N 1
ATOM 1560 C CA . LEU A 1 207 ? 3.386 -1.547 -12.839 1.00 98.69 207 LEU A CA 1
ATOM 1561 C C . LEU A 1 207 ? 3.946 -0.765 -14.039 1.00 98.69 207 LEU A C 1
ATOM 1563 O O . LEU A 1 207 ? 4.749 0.147 -13.862 1.00 98.69 207 LEU A O 1
ATOM 1567 N N . LEU A 1 208 ? 3.495 -1.072 -15.260 1.00 98.38 208 LEU A N 1
ATOM 1568 C CA . LEU A 1 208 ? 3.878 -0.339 -16.469 1.00 98.38 208 LEU A CA 1
ATOM 1569 C C . LEU A 1 208 ? 3.430 1.128 -16.414 1.00 98.38 208 LEU A C 1
ATOM 1571 O O . LEU A 1 208 ? 4.197 2.010 -16.799 1.00 98.38 208 LEU A O 1
ATOM 1575 N N . ASN A 1 209 ? 2.210 1.402 -15.944 1.00 97.38 209 ASN A N 1
ATOM 1576 C CA . ASN A 1 209 ? 1.702 2.768 -15.804 1.00 97.38 209 ASN A CA 1
ATOM 1577 C C . ASN A 1 209 ? 2.528 3.575 -14.795 1.00 97.38 209 ASN A C 1
ATOM 1579 O O . ASN A 1 209 ? 2.878 4.718 -15.087 1.00 97.38 209 ASN A O 1
ATOM 1583 N N . GLY A 1 210 ? 2.879 2.974 -13.653 1.00 97.94 210 GLY A N 1
ATOM 1584 C CA . GLY A 1 210 ? 3.719 3.618 -12.644 1.00 97.94 210 GLY A CA 1
ATOM 1585 C C . GLY A 1 210 ? 5.132 3.916 -13.150 1.00 97.94 210 GLY A C 1
ATOM 1586 O O . GLY A 1 210 ? 5.592 5.051 -13.048 1.00 97.94 210 GLY A O 1
ATOM 1587 N N . ILE A 1 211 ? 5.780 2.946 -13.811 1.00 98.25 211 ILE A N 1
ATOM 1588 C CA . ILE A 1 211 ? 7.100 3.158 -14.430 1.00 98.25 211 ILE A CA 1
ATOM 1589 C C . ILE A 1 211 ? 7.041 4.277 -15.477 1.00 98.25 211 ILE A C 1
ATOM 1591 O O . ILE A 1 211 ? 7.910 5.147 -15.487 1.00 98.25 211 ILE A O 1
ATOM 1595 N N . ASN A 1 212 ? 6.034 4.288 -16.355 1.00 96.69 212 ASN A N 1
ATOM 1596 C CA . ASN A 1 212 ? 5.913 5.327 -17.382 1.00 96.69 212 ASN A CA 1
ATOM 1597 C C . ASN A 1 212 ? 5.778 6.728 -16.777 1.00 96.69 212 ASN A C 1
ATOM 1599 O O . ASN A 1 212 ? 6.357 7.666 -17.315 1.00 96.69 212 ASN A O 1
ATOM 1603 N N . GLU A 1 213 ? 5.022 6.889 -15.690 1.00 95.62 213 GLU A N 1
ATOM 1604 C CA . GLU A 1 213 ? 4.852 8.195 -15.051 1.00 95.62 213 GLU A CA 1
ATOM 1605 C C . GLU A 1 213 ? 6.133 8.656 -14.355 1.00 95.62 213 GLU A C 1
ATOM 1607 O O . GLU A 1 213 ? 6.647 9.723 -14.685 1.00 95.62 213 GLU A O 1
ATOM 1612 N N . ALA A 1 214 ? 6.713 7.820 -13.493 1.00 97.00 214 ALA A N 1
ATOM 1613 C CA . ALA A 1 214 ? 7.919 8.167 -12.741 1.00 97.00 214 ALA A CA 1
ATOM 1614 C C . ALA A 1 214 ? 9.148 8.434 -13.634 1.00 97.00 214 ALA A C 1
ATOM 1616 O O . ALA A 1 214 ? 10.040 9.208 -13.280 1.00 97.00 214 ALA A O 1
ATOM 1617 N N . THR A 1 215 ? 9.199 7.809 -14.815 1.00 97.00 215 THR A N 1
ATOM 1618 C CA . THR A 1 215 ? 10.293 7.980 -15.786 1.00 97.00 215 THR A CA 1
ATOM 1619 C C . THR A 1 215 ? 10.036 9.072 -16.823 1.00 97.00 215 THR A C 1
ATOM 1621 O O . THR A 1 215 ? 10.861 9.245 -17.721 1.00 97.00 215 THR A O 1
ATOM 1624 N N . GLU A 1 216 ? 8.913 9.796 -16.741 1.00 95.56 216 GLU A N 1
ATOM 1625 C CA . GLU A 1 216 ? 8.483 10.755 -17.769 1.00 95.56 216 GLU A CA 1
ATOM 1626 C C . GLU A 1 216 ? 8.501 10.114 -19.166 1.00 95.56 216 GLU A C 1
ATOM 1628 O O . GLU A 1 216 ? 9.100 10.615 -20.117 1.00 95.56 216 GLU A O 1
ATOM 1633 N N . ASN A 1 217 ? 7.892 8.933 -19.277 1.00 95.00 217 ASN A N 1
ATOM 1634 C CA . ASN A 1 217 ? 7.888 8.122 -20.488 1.00 95.00 217 ASN A CA 1
ATOM 1635 C C . ASN A 1 217 ? 9.312 7.756 -20.968 1.00 95.00 217 ASN A C 1
ATOM 1637 O O . ASN A 1 217 ? 9.603 7.808 -22.166 1.00 95.00 217 ASN A O 1
ATOM 1641 N N . PHE A 1 218 ? 10.182 7.363 -20.029 1.00 96.31 218 PHE A N 1
ATOM 1642 C CA . PHE A 1 218 ? 11.606 7.033 -20.217 1.00 96.31 218 PHE A CA 1
ATOM 1643 C C . PHE A 1 218 ? 12.506 8.197 -20.662 1.00 96.31 218 PHE A C 1
ATOM 1645 O O . PHE A 1 218 ? 13.635 7.965 -21.098 1.00 96.31 218 PHE A O 1
ATOM 1652 N N . GLN A 1 219 ? 12.037 9.444 -20.562 1.00 96.31 219 GLN A N 1
ATOM 1653 C CA . GLN A 1 219 ? 12.839 10.630 -20.884 1.00 96.31 219 GLN A CA 1
ATOM 1654 C C . GLN A 1 219 ? 13.684 11.103 -19.697 1.00 96.31 219 GLN A C 1
ATOM 1656 O O . GLN A 1 219 ? 14.696 11.782 -19.886 1.00 96.31 219 GLN A O 1
ATOM 1661 N N . ASN A 1 220 ? 13.307 10.722 -18.474 1.00 95.81 220 ASN A N 1
ATOM 1662 C CA . ASN A 1 220 ? 14.042 11.093 -17.277 1.00 95.81 220 ASN A CA 1
ATOM 1663 C C . ASN A 1 220 ? 15.446 10.448 -17.295 1.00 95.81 220 ASN A C 1
ATOM 1665 O O . ASN A 1 220 ? 15.551 9.222 -17.382 1.00 95.81 220 ASN A O 1
ATOM 1669 N N . PRO A 1 221 ? 16.544 11.213 -17.153 1.00 95.19 221 PRO A N 1
ATOM 1670 C CA . PRO A 1 221 ? 17.907 10.672 -17.187 1.00 95.19 221 PRO A CA 1
ATOM 1671 C C . PRO A 1 221 ? 18.236 9.730 -16.019 1.00 95.19 221 PRO A C 1
ATOM 1673 O O . PRO A 1 221 ? 19.252 9.041 -16.062 1.00 95.19 221 PRO A O 1
ATOM 1676 N N . LYS A 1 222 ? 17.403 9.696 -14.969 1.00 93.69 222 LYS A N 1
ATOM 1677 C CA . LYS A 1 222 ? 17.516 8.736 -13.862 1.00 93.69 222 LYS A CA 1
ATOM 1678 C C . LYS A 1 222 ? 16.869 7.380 -14.165 1.00 93.69 222 LYS A C 1
ATOM 1680 O O . LYS A 1 222 ? 16.963 6.483 -13.333 1.00 93.69 222 LYS A O 1
ATOM 1685 N N . THR A 1 223 ? 16.216 7.229 -15.319 1.00 97.31 223 THR A N 1
ATOM 1686 C CA . THR A 1 223 ? 15.599 5.968 -15.751 1.00 97.31 223 THR A CA 1
ATOM 1687 C C . THR A 1 223 ? 16.631 4.847 -15.765 1.00 97.31 223 THR A C 1
ATOM 1689 O O . THR A 1 223 ? 17.689 4.965 -16.388 1.00 97.31 223 THR A O 1
ATOM 1692 N N . THR A 1 224 ? 16.328 3.744 -15.084 1.00 97.56 224 THR A N 1
ATOM 1693 C CA . THR A 1 224 ? 17.261 2.623 -14.965 1.00 97.56 224 THR A CA 1
ATOM 1694 C C . THR A 1 224 ? 17.129 1.648 -16.143 1.00 97.56 224 THR A C 1
ATOM 1696 O O . THR A 1 224 ? 16.062 1.527 -16.749 1.00 97.56 224 THR A O 1
ATOM 1699 N N . PRO A 1 225 ? 18.172 0.852 -16.448 1.00 98.00 225 PRO A N 1
ATOM 1700 C CA . PRO A 1 225 ? 18.044 -0.283 -17.365 1.00 98.00 225 PRO A CA 1
ATOM 1701 C C . PRO A 1 225 ? 16.994 -1.314 -16.916 1.00 98.00 225 PRO A C 1
ATOM 1703 O O . PRO A 1 225 ? 16.395 -1.988 -17.752 1.00 98.00 225 PRO A O 1
ATOM 1706 N N . VAL A 1 226 ? 16.755 -1.422 -15.602 1.00 97.12 226 VAL A N 1
ATOM 1707 C CA . VAL A 1 226 ? 15.749 -2.325 -15.025 1.00 97.12 226 VAL A CA 1
ATOM 1708 C C . VAL A 1 226 ? 14.345 -1.911 -15.458 1.00 97.12 226 VAL A C 1
ATOM 1710 O O . VAL A 1 226 ? 13.570 -2.777 -15.858 1.00 97.12 226 VAL A O 1
ATOM 1713 N N . ALA A 1 227 ? 14.040 -0.610 -15.482 1.00 97.88 227 ALA A N 1
ATOM 1714 C CA . ALA A 1 227 ? 12.756 -0.098 -15.961 1.00 97.88 227 ALA A CA 1
ATOM 1715 C C . ALA A 1 227 ? 12.444 -0.564 -17.395 1.00 97.88 227 ALA A C 1
ATOM 1717 O O . ALA A 1 227 ? 11.351 -1.063 -17.665 1.00 97.88 227 ALA A O 1
ATOM 1718 N N . PHE A 1 228 ? 13.420 -0.474 -18.308 1.00 98.25 228 PHE A N 1
ATOM 1719 C CA . PHE A 1 228 ? 13.259 -0.941 -19.690 1.00 98.25 228 PHE A CA 1
ATOM 1720 C C . PHE A 1 228 ? 13.036 -2.455 -19.778 1.00 98.25 228 PHE A C 1
ATOM 1722 O O . PHE A 1 228 ? 12.180 -2.904 -20.544 1.00 98.25 228 PHE A O 1
ATOM 1729 N N . ALA A 1 229 ? 13.788 -3.240 -19.000 1.00 98.38 229 ALA A N 1
ATOM 1730 C CA . ALA A 1 229 ? 13.649 -4.694 -18.976 1.00 98.38 229 ALA A CA 1
ATOM 1731 C C . ALA A 1 229 ? 12.256 -5.117 -18.484 1.00 98.38 229 ALA A C 1
ATOM 1733 O O . ALA A 1 229 ? 11.563 -5.870 -19.171 1.00 98.38 229 ALA A O 1
ATOM 1734 N N . LEU A 1 230 ? 11.817 -4.561 -17.350 1.00 98.38 230 LEU A N 1
ATOM 1735 C CA . LEU A 1 230 ? 10.505 -4.834 -16.766 1.00 98.38 230 LEU A CA 1
ATOM 1736 C C . LEU A 1 230 ? 9.370 -4.472 -17.720 1.00 98.38 230 LEU A C 1
ATOM 1738 O O . LEU A 1 230 ? 8.476 -5.280 -17.945 1.00 98.38 230 LEU A O 1
ATOM 1742 N N . VAL A 1 231 ? 9.418 -3.291 -18.338 1.00 97.75 231 VAL A N 1
ATOM 1743 C CA . VAL A 1 231 ? 8.372 -2.850 -19.273 1.00 97.75 231 VAL A CA 1
ATOM 1744 C C . VAL A 1 231 ? 8.312 -3.753 -20.500 1.00 97.75 231 VAL A C 1
ATOM 1746 O O . VAL A 1 231 ? 7.217 -4.098 -20.946 1.00 97.75 231 VAL A O 1
ATOM 1749 N N . GLY A 1 232 ? 9.461 -4.197 -21.016 1.00 98.12 232 GLY A N 1
ATOM 1750 C CA . GLY A 1 232 ? 9.506 -5.201 -22.076 1.00 98.12 232 GLY A CA 1
ATOM 1751 C C . GLY A 1 232 ? 8.787 -6.493 -21.680 1.00 98.12 232 GLY A C 1
ATOM 1752 O O . GLY A 1 232 ? 7.994 -7.024 -22.461 1.00 98.12 232 GLY A O 1
ATOM 1753 N N . ASP A 1 233 ? 9.006 -6.975 -20.458 1.00 98.19 233 ASP A N 1
ATOM 1754 C CA . ASP A 1 233 ? 8.345 -8.177 -19.945 1.00 98.19 233 ASP A CA 1
ATOM 1755 C C . ASP A 1 233 ? 6.848 -7.967 -19.680 1.00 98.19 233 ASP A C 1
ATOM 1757 O O . ASP A 1 233 ? 6.034 -8.817 -20.043 1.00 98.19 233 ASP A O 1
ATOM 1761 N N . PHE A 1 234 ? 6.446 -6.812 -19.150 1.00 98.44 234 PHE A N 1
ATOM 1762 C CA . PHE A 1 234 ? 5.038 -6.451 -18.970 1.00 98.44 234 PHE A CA 1
ATOM 1763 C C . PHE A 1 234 ? 4.292 -6.387 -20.305 1.00 98.44 234 PHE A C 1
ATOM 1765 O O . PHE A 1 234 ? 3.176 -6.892 -20.427 1.00 98.44 234 PHE A O 1
ATOM 1772 N N . MET A 1 235 ? 4.921 -5.834 -21.344 1.00 97.81 235 MET A N 1
ATOM 1773 C CA . MET A 1 235 ? 4.331 -5.770 -22.681 1.00 97.81 235 MET A CA 1
ATOM 1774 C C . MET A 1 235 ? 4.150 -7.156 -23.310 1.00 97.81 235 MET A C 1
ATOM 1776 O O . MET A 1 235 ? 3.114 -7.406 -23.935 1.00 97.81 235 MET A O 1
ATOM 1780 N N . LYS A 1 236 ? 5.099 -8.083 -23.100 1.00 97.94 236 LYS A N 1
ATOM 1781 C CA . LYS A 1 236 ? 4.939 -9.496 -23.504 1.00 97.94 236 LYS A CA 1
ATOM 1782 C C . LYS A 1 236 ? 3.734 -10.147 -22.825 1.00 97.94 236 LYS A C 1
ATOM 1784 O O . LYS A 1 236 ? 3.060 -10.962 -23.446 1.00 97.94 236 LYS A O 1
ATOM 1789 N N . LYS A 1 237 ? 3.444 -9.758 -21.581 1.00 96.88 237 LYS A N 1
ATOM 1790 C CA . LYS A 1 237 ? 2.291 -10.226 -20.794 1.00 96.88 237 LYS A CA 1
ATOM 1791 C C . LYS A 1 237 ? 0.968 -9.553 -21.168 1.00 96.88 237 LYS A C 1
ATOM 1793 O O . LYS A 1 237 ? -0.071 -9.900 -20.623 1.00 96.88 237 LYS A O 1
ATOM 1798 N N . GLY A 1 238 ? 0.988 -8.625 -22.124 1.00 96.69 238 GLY A N 1
ATOM 1799 C CA . GLY A 1 238 ? -0.214 -7.987 -22.650 1.00 96.69 238 GLY A CA 1
ATOM 1800 C C . GLY A 1 238 ? -0.418 -6.546 -22.196 1.00 96.69 238 GLY A C 1
ATOM 1801 O O . GLY A 1 238 ? -1.283 -5.881 -22.764 1.00 96.69 238 GLY A O 1
ATOM 1802 N N . ALA A 1 239 ? 0.402 -6.026 -21.276 1.00 97.19 239 ALA A N 1
ATOM 1803 C CA . ALA A 1 239 ? 0.333 -4.619 -20.905 1.00 97.19 239 ALA A CA 1
ATOM 1804 C C . ALA A 1 239 ? 0.613 -3.725 -22.126 1.00 97.19 239 ALA A C 1
ATOM 1806 O O . ALA A 1 239 ? 1.330 -4.093 -23.069 1.00 97.19 239 ALA A O 1
ATOM 1807 N N . ARG A 1 240 ? 0.007 -2.543 -22.145 1.00 95.31 240 ARG A N 1
ATOM 1808 C CA . ARG A 1 240 ? 0.099 -1.586 -23.247 1.00 95.31 240 ARG A CA 1
ATOM 1809 C C . ARG A 1 240 ? 0.479 -0.220 -22.711 1.00 95.31 240 ARG A C 1
ATOM 1811 O O . ARG A 1 240 ? -0.065 0.249 -21.715 1.00 95.31 240 ARG A O 1
ATOM 1818 N N . ARG A 1 241 ? 1.390 0.448 -23.415 1.00 89.69 241 ARG A N 1
ATOM 1819 C CA . ARG A 1 241 ? 1.663 1.867 -23.186 1.00 89.69 241 ARG A CA 1
ATOM 1820 C C . ARG A 1 241 ? 0.472 2.665 -23.704 1.00 89.69 241 ARG A C 1
ATOM 1822 O O . ARG A 1 241 ? 0.089 2.513 -24.863 1.00 89.69 241 ARG A O 1
ATOM 1829 N N . VAL A 1 242 ? -0.117 3.487 -22.844 1.00 76.44 242 VAL A N 1
ATOM 1830 C CA . VAL A 1 242 ? -1.178 4.413 -23.239 1.00 76.44 242 VAL A CA 1
ATOM 1831 C C . VAL A 1 242 ? -0.506 5.695 -23.711 1.00 76.44 242 VAL A C 1
ATOM 1833 O O . VAL A 1 242 ? 0.120 6.396 -22.922 1.00 76.44 242 VAL A O 1
ATOM 1836 N N . VAL A 1 243 ? -0.604 5.980 -25.007 1.00 62.34 243 VAL A N 1
ATOM 1837 C CA . VAL A 1 243 ? -0.171 7.265 -25.566 1.00 62.34 243 VAL A CA 1
ATOM 1838 C C . VAL A 1 243 ? -1.310 8.267 -25.343 1.00 62.34 243 VAL A C 1
ATOM 1840 O O . VAL A 1 243 ? -2.448 7.941 -25.703 1.00 62.34 243 VAL A O 1
ATOM 1843 N N . PRO A 1 244 ? -1.072 9.450 -24.747 1.00 55.09 244 PRO A N 1
ATOM 1844 C CA . PRO A 1 244 ? -2.106 10.467 -24.607 1.00 55.09 244 PRO A CA 1
ATOM 1845 C C . PRO A 1 244 ? -2.743 10.795 -25.965 1.00 55.09 244 PRO A C 1
ATOM 1847 O O . PRO A 1 244 ? -2.052 10.940 -26.972 1.00 55.09 244 PRO A O 1
ATOM 1850 N N . ALA A 1 245 ? -4.070 10.947 -25.994 1.00 51.75 245 ALA A N 1
ATOM 1851 C CA . ALA A 1 245 ? -4.858 11.126 -27.220 1.00 51.75 245 ALA A CA 1
ATOM 1852 C C . ALA A 1 245 ? -4.435 12.325 -28.103 1.00 51.75 245 ALA A C 1
ATOM 1854 O O . ALA A 1 245 ? -4.806 12.380 -29.274 1.00 51.75 245 ALA A O 1
ATOM 1855 N N . ALA A 1 246 ? -3.658 13.272 -27.566 1.00 52.50 246 ALA A N 1
ATOM 1856 C CA . ALA A 1 246 ? -3.118 14.401 -28.320 1.00 52.50 246 ALA A CA 1
ATOM 1857 C C . ALA A 1 246 ? -2.137 13.966 -29.428 1.00 52.50 246 ALA A C 1
ATOM 1859 O O . ALA A 1 246 ? -2.185 14.527 -30.518 1.00 52.50 246 ALA A O 1
ATOM 1860 N N . GLU A 1 247 ? -1.327 12.926 -29.202 1.00 49.91 247 GLU A N 1
ATOM 1861 C CA . GLU A 1 247 ? -0.349 12.428 -30.189 1.00 49.91 247 GLU A CA 1
ATOM 1862 C C . GLU A 1 247 ? -0.983 11.453 -31.198 1.00 49.91 247 GLU A C 1
ATOM 1864 O O . GLU A 1 247 ? -0.572 11.380 -32.353 1.00 49.91 247 GLU A O 1
ATOM 1869 N N . GLN A 1 248 ? -2.064 10.762 -30.814 1.00 47.88 248 GLN A N 1
ATOM 1870 C CA . GLN A 1 248 ? -2.800 9.860 -31.716 1.00 47.88 248 GLN A CA 1
ATOM 1871 C C . GLN A 1 248 ? -3.510 10.601 -32.863 1.00 47.88 248 GLN A C 1
ATOM 1873 O O . GLN A 1 248 ? -3.801 10.013 -33.909 1.00 47.88 248 GLN A O 1
ATOM 1878 N N . ASN A 1 249 ? -3.799 11.893 -32.681 1.00 48.72 249 ASN A N 1
ATOM 1879 C CA . ASN A 1 249 ? -4.422 12.717 -33.711 1.00 48.72 249 ASN A CA 1
ATOM 1880 C C . ASN A 1 249 ? -3.415 13.229 -34.755 1.00 48.72 249 ASN A C 1
ATOM 1882 O O . ASN A 1 249 ? -3.813 13.412 -35.902 1.00 48.72 249 ASN A O 1
ATOM 1886 N N . GLU A 1 250 ? -2.129 13.399 -34.432 1.00 51.56 250 GLU A N 1
ATOM 1887 C CA . GLU A 1 250 ? -1.126 13.848 -35.417 1.00 51.56 250 GLU A CA 1
ATOM 1888 C C . GLU A 1 250 ? -0.782 12.755 -36.446 1.00 51.56 250 GLU A C 1
ATOM 1890 O O . GLU A 1 250 ? -0.683 13.039 -37.645 1.00 51.56 250 GLU A O 1
ATOM 1895 N N . GLU A 1 251 ? -0.719 11.485 -36.030 1.00 50.12 251 GLU A N 1
ATOM 1896 C CA . GLU A 1 251 ? -0.521 10.349 -36.950 1.00 50.12 251 GLU A CA 1
ATOM 1897 C C . GLU A 1 251 ? -1.727 10.126 -37.882 1.00 50.12 251 GLU A C 1
ATOM 1899 O O . GLU A 1 251 ? -1.574 9.771 -39.058 1.00 50.12 251 GLU A O 1
ATOM 1904 N N . ARG A 1 252 ? -2.947 10.396 -37.398 1.00 50.25 252 ARG A N 1
ATOM 1905 C CA . ARG A 1 252 ? -4.165 10.347 -38.225 1.00 50.25 252 ARG A CA 1
ATOM 1906 C C . ARG A 1 252 ? -4.245 11.490 -39.232 1.00 50.25 252 ARG A C 1
ATOM 1908 O O . ARG A 1 252 ? -4.795 11.296 -40.306 1.00 50.25 252 ARG A O 1
ATOM 1915 N N . VAL A 1 253 ? -3.686 12.661 -38.932 1.00 54.41 253 VAL A N 1
ATOM 1916 C CA . VAL A 1 253 ? -3.690 13.799 -39.868 1.00 54.41 253 VAL A CA 1
ATOM 1917 C C . VAL A 1 253 ? -2.625 13.631 -40.960 1.00 54.41 253 VAL A C 1
ATOM 1919 O O . VAL A 1 253 ? -2.897 13.950 -42.116 1.00 54.41 253 VAL A O 1
ATOM 1922 N N . SER A 1 254 ? -1.462 13.044 -40.650 1.00 54.50 254 SER A N 1
ATOM 1923 C CA . SER A 1 254 ? -0.440 12.734 -41.670 1.00 54.50 254 SER A CA 1
ATOM 1924 C C . SER A 1 254 ? -0.866 11.639 -42.656 1.00 54.50 254 SER A C 1
ATOM 1926 O O . SER A 1 254 ? -0.481 11.680 -43.820 1.00 54.50 254 SER A O 1
ATOM 1928 N N . SER A 1 255 ? -1.702 10.687 -42.229 1.00 54.00 255 SER A N 1
ATOM 1929 C CA . SER A 1 255 ? -2.216 9.599 -43.081 1.00 54.00 255 SER A CA 1
ATOM 1930 C C . SER A 1 255 ? -3.437 9.980 -43.935 1.00 54.00 255 SER A C 1
ATOM 1932 O O . SER A 1 255 ? -3.874 9.187 -44.768 1.00 54.00 255 SER A O 1
ATOM 1934 N N . LEU A 1 256 ? -3.972 11.196 -43.770 1.00 50.91 256 LEU A N 1
ATOM 1935 C CA . LEU A 1 256 ? -5.096 11.735 -44.549 1.00 50.91 256 LEU A CA 1
ATOM 1936 C C . LEU A 1 256 ? -4.662 12.708 -45.659 1.00 50.91 256 LEU A C 1
ATOM 1938 O O . LEU A 1 256 ? -5.516 13.251 -46.359 1.00 50.91 256 LEU A O 1
ATOM 1942 N N . MET A 1 257 ? -3.358 12.933 -45.841 1.00 56.84 257 MET A N 1
ATOM 1943 C CA . MET A 1 257 ? -2.833 13.715 -46.962 1.00 56.84 257 MET A CA 1
ATOM 1944 C C . MET A 1 257 ? -2.732 12.814 -48.203 1.00 56.84 257 MET A C 1
ATOM 1946 O O . MET A 1 257 ? -1.989 11.834 -48.169 1.00 56.84 257 MET A O 1
ATOM 1950 N N . PRO A 1 258 ? -3.448 13.101 -49.306 1.00 50.44 258 PRO A N 1
ATOM 1951 C CA . PRO A 1 258 ? -3.298 12.330 -50.532 1.00 50.44 258 PRO A CA 1
ATOM 1952 C C . PRO A 1 258 ? -1.877 12.491 -51.084 1.00 50.44 258 PRO A C 1
ATOM 1954 O O . PRO A 1 258 ? -1.449 13.603 -51.400 1.00 50.44 258 PRO A O 1
ATOM 1957 N N . GLU A 1 259 ? -1.158 11.382 -51.258 1.00 55.00 259 GLU A N 1
ATOM 1958 C CA . GLU A 1 259 ? -0.042 11.322 -52.200 1.00 55.00 259 GLU A CA 1
ATOM 1959 C C . GLU A 1 259 ? -0.584 11.633 -53.597 1.00 55.00 259 GLU A C 1
ATOM 1961 O O . GLU A 1 259 ? -1.143 10.757 -54.248 1.00 55.00 259 GLU A O 1
ATOM 1966 N N . GLN A 1 260 ? -0.450 12.877 -54.059 1.00 49.22 260 GLN A N 1
ATOM 1967 C CA . GLN A 1 260 ? -0.389 13.220 -55.481 1.00 49.22 260 GLN A CA 1
ATOM 1968 C C . GLN A 1 260 ? -0.107 14.713 -55.648 1.00 49.22 260 GLN A C 1
ATOM 1970 O O . GLN A 1 260 ? -1.015 15.519 -55.515 1.00 49.22 260 GLN A O 1
ATOM 1975 N N . MET A 1 261 ? 1.143 15.062 -55.976 1.00 39.91 261 MET A N 1
ATOM 1976 C CA . MET A 1 261 ? 1.505 15.836 -57.180 1.00 39.91 261 MET A CA 1
ATOM 1977 C C . MET A 1 261 ? 3.019 15.701 -57.438 1.00 39.91 261 MET A C 1
ATOM 1979 O O . MET A 1 261 ? 3.778 16.659 -57.341 1.00 39.91 261 MET A O 1
ATOM 1983 N N . PHE A 1 262 ? 3.472 14.496 -57.790 1.00 48.69 262 PHE A N 1
ATOM 1984 C CA . PHE A 1 262 ? 4.678 14.339 -58.610 1.00 48.69 262 PHE A CA 1
ATOM 1985 C C . PHE A 1 262 ? 4.213 14.119 -60.054 1.00 48.69 262 PHE A C 1
ATOM 1987 O O . PHE A 1 262 ? 3.987 12.993 -60.489 1.00 48.69 262 PHE A O 1
ATOM 1994 N N . SER A 1 263 ? 4.007 15.207 -60.796 1.00 44.31 263 SER A N 1
ATOM 1995 C CA . SER A 1 263 ? 3.823 15.151 -62.249 1.00 44.31 263 SER A CA 1
ATOM 1996 C C . SER A 1 263 ? 5.180 15.284 -62.952 1.00 44.31 263 SER A C 1
ATOM 1998 O O . SER A 1 263 ? 5.945 16.206 -62.677 1.00 44.31 263 SER A O 1
ATOM 2000 N N . GLN A 1 264 ? 5.450 14.325 -63.838 1.00 48.47 264 GLN A N 1
ATOM 2001 C CA . GLN A 1 264 ? 6.638 14.123 -64.683 1.00 48.47 264 GLN A CA 1
ATOM 2002 C C . GLN A 1 264 ? 7.033 15.322 -65.588 1.00 48.47 264 GLN A C 1
ATOM 2004 O O . GLN A 1 264 ? 6.245 16.254 -65.757 1.00 48.47 264 GLN A O 1
ATOM 2009 N N . PRO A 1 265 ? 8.252 15.324 -66.182 1.00 48.88 265 PRO A N 1
ATOM 2010 C CA . PRO A 1 265 ? 8.877 16.523 -66.733 1.00 48.88 265 PRO A CA 1
ATOM 2011 C C . PRO A 1 265 ? 8.395 16.842 -68.155 1.00 48.88 265 PRO A C 1
ATOM 2013 O O . PRO A 1 265 ? 8.449 16.001 -69.049 1.00 48.88 265 PRO A O 1
ATOM 2016 N N . MET A 1 266 ? 8.003 18.095 -68.392 1.00 38.47 266 MET A N 1
ATOM 2017 C CA . MET A 1 266 ? 7.796 18.630 -69.741 1.00 38.47 266 MET A CA 1
ATOM 2018 C C . MET A 1 266 ? 9.122 19.136 -70.317 1.00 38.47 266 MET A C 1
ATOM 2020 O O . MET A 1 266 ? 9.742 20.063 -69.796 1.00 38.47 266 MET A O 1
ATOM 2024 N N . ALA A 1 267 ? 9.544 18.520 -71.420 1.00 48.50 267 ALA A N 1
ATOM 2025 C CA . ALA A 1 267 ? 10.572 19.039 -72.307 1.00 48.50 267 ALA A CA 1
ATOM 2026 C C . ALA A 1 267 ? 10.042 20.284 -73.042 1.00 48.50 267 ALA A C 1
ATOM 2028 O O . ALA A 1 267 ? 8.991 20.230 -73.675 1.00 48.50 267 ALA A O 1
ATOM 2029 N N . GLY A 1 268 ? 10.775 21.399 -72.987 1.00 39.06 268 GLY A N 1
ATOM 2030 C CA . GLY A 1 268 ? 10.394 22.618 -73.703 1.00 39.06 268 GLY A CA 1
ATOM 2031 C C . GLY A 1 268 ? 11.366 23.779 -73.511 1.00 39.06 268 GLY A C 1
ATOM 2032 O O . GLY A 1 268 ? 11.246 24.539 -72.562 1.00 39.06 268 GLY A O 1
ATOM 2033 N N . GLN A 1 269 ? 12.326 23.879 -74.434 1.00 35.97 269 GLN A N 1
ATOM 2034 C CA . GLN A 1 269 ? 13.054 25.082 -74.875 1.00 35.97 269 GLN A CA 1
ATOM 2035 C C . GLN A 1 269 ? 13.599 26.052 -73.808 1.00 35.97 269 GLN A C 1
ATOM 2037 O O . GLN A 1 269 ? 12.962 27.016 -73.393 1.00 35.97 269 GLN A O 1
ATOM 2042 N N . ARG A 1 270 ? 14.888 25.875 -73.489 1.00 34.94 270 ARG A N 1
ATOM 2043 C CA . ARG A 1 270 ? 15.743 26.937 -72.945 1.00 34.94 270 ARG A CA 1
ATOM 2044 C C . ARG A 1 270 ? 16.354 27.747 -74.089 1.00 34.94 270 ARG A C 1
ATOM 2046 O O . ARG A 1 270 ? 17.132 27.201 -74.867 1.00 34.94 270 ARG A O 1
ATOM 2053 N N . SER A 1 271 ? 16.089 29.049 -74.112 1.00 37.94 271 SER A N 1
ATOM 2054 C CA . SER A 1 271 ? 16.991 30.036 -74.717 1.00 37.94 271 SER A CA 1
ATOM 2055 C C . SER A 1 271 ? 17.921 30.574 -73.621 1.00 37.94 271 SER A C 1
ATOM 2057 O O . SER A 1 271 ? 17.427 30.970 -72.564 1.00 37.94 271 SER A O 1
ATOM 2059 N N . PRO A 1 272 ? 19.252 30.576 -73.810 1.00 40.81 272 PRO A N 1
ATOM 2060 C CA . PRO A 1 272 ? 20.183 30.986 -72.767 1.00 40.81 272 PRO A CA 1
ATOM 2061 C C . PRO A 1 272 ? 20.369 32.508 -72.747 1.00 40.81 272 PRO A C 1
ATOM 2063 O O . PRO A 1 272 ? 20.791 33.109 -73.736 1.00 40.81 272 PRO A O 1
ATOM 2066 N N . MET A 1 273 ? 20.121 33.130 -71.593 1.00 35.62 273 MET A N 1
ATOM 2067 C CA . MET A 1 273 ? 20.656 34.459 -71.307 1.00 35.62 273 MET A CA 1
ATOM 2068 C C . MET A 1 273 ? 22.151 34.322 -70.995 1.00 35.62 273 MET A C 1
ATOM 2070 O O . MET A 1 273 ? 22.573 33.568 -70.120 1.00 35.62 273 MET A O 1
ATOM 2074 N N . ARG A 1 274 ? 22.942 35.028 -71.796 1.00 36.53 274 ARG A N 1
ATOM 2075 C CA . ARG A 1 274 ? 24.401 35.072 -71.812 1.00 36.53 274 ARG A CA 1
ATOM 2076 C C . ARG A 1 274 ? 24.881 35.979 -70.679 1.00 36.53 274 ARG A C 1
ATOM 2078 O O . ARG A 1 274 ? 24.629 37.177 -70.738 1.00 36.53 274 ARG A O 1
ATOM 2085 N N . ASN A 1 275 ? 25.595 35.434 -69.695 1.00 39.91 275 ASN A N 1
ATOM 2086 C CA . ASN A 1 275 ? 26.404 36.242 -68.783 1.00 39.91 275 ASN A CA 1
ATOM 2087 C C . ASN A 1 275 ? 27.861 36.205 -69.288 1.00 39.91 275 ASN A C 1
ATOM 2089 O O . ASN A 1 275 ? 28.408 35.110 -69.443 1.00 39.91 275 ASN A O 1
ATOM 2093 N N . PRO A 1 276 ? 28.471 37.347 -69.648 1.00 42.41 276 PRO A N 1
ATOM 2094 C CA . PRO A 1 276 ? 29.850 37.397 -70.113 1.00 42.41 276 PRO A CA 1
ATOM 2095 C C . PRO A 1 276 ? 30.812 37.331 -68.918 1.00 42.41 276 PRO A C 1
ATOM 2097 O O . PRO A 1 276 ? 30.418 37.608 -67.792 1.00 42.41 276 PRO A O 1
ATOM 2100 N N . PHE A 1 277 ? 32.075 37.013 -69.201 1.00 35.47 277 PHE A N 1
ATOM 2101 C CA . PHE A 1 277 ? 33.208 36.871 -68.271 1.00 35.47 277 PHE A CA 1
ATOM 2102 C C . PHE A 1 277 ? 33.432 35.462 -67.705 1.00 35.47 277 PHE A C 1
ATOM 2104 O O . PHE A 1 277 ? 33.346 35.202 -66.510 1.00 35.47 277 PHE A O 1
ATOM 2111 N N . LEU A 1 278 ? 33.845 34.571 -68.612 1.00 33.47 278 LEU A N 1
ATOM 2112 C CA . LEU A 1 278 ? 34.806 33.517 -68.305 1.00 33.47 278 LEU A CA 1
ATOM 2113 C C . LEU A 1 278 ? 36.171 33.947 -68.865 1.00 33.47 278 LEU A C 1
ATOM 2115 O O . LEU A 1 278 ? 36.262 34.259 -70.050 1.00 33.47 278 LEU A O 1
ATOM 2119 N N . ASN A 1 279 ? 37.193 33.989 -68.013 1.00 38.41 279 ASN A N 1
ATOM 2120 C CA . ASN A 1 279 ? 38.624 33.870 -68.331 1.00 38.41 279 ASN A CA 1
ATOM 2121 C C . ASN A 1 279 ? 39.374 34.030 -66.995 1.00 38.41 279 ASN A C 1
ATOM 2123 O O . ASN A 1 279 ? 39.115 34.994 -66.292 1.00 38.41 279 ASN A O 1
ATOM 2127 N N . GLN A 1 280 ? 40.282 33.183 -66.520 1.00 38.72 280 GLN A N 1
ATOM 2128 C CA . GLN A 1 280 ? 41.022 32.030 -67.029 1.00 38.72 280 GLN A CA 1
ATOM 2129 C C . GLN A 1 280 ? 41.396 31.176 -65.797 1.00 38.72 280 GLN A C 1
ATOM 2131 O O . GLN A 1 280 ? 41.624 31.725 -64.721 1.00 38.72 280 GLN A O 1
ATOM 2136 N N . MET A 1 281 ? 41.495 29.854 -65.947 1.00 43.00 281 MET A N 1
ATOM 2137 C CA . MET A 1 281 ? 42.217 28.995 -64.996 1.00 43.00 281 MET A CA 1
ATOM 2138 C C . MET A 1 281 ? 43.657 28.803 -65.482 1.00 43.00 281 MET A C 1
ATOM 2140 O O . MET A 1 281 ? 43.874 28.713 -66.693 1.00 43.00 281 MET A O 1
ATOM 2144 N N . PRO A 1 282 ? 44.608 28.596 -64.560 1.00 41.09 282 PRO A N 1
ATOM 2145 C CA . PRO A 1 282 ? 45.586 27.538 -64.788 1.00 41.09 282 PRO A CA 1
ATOM 2146 C C . PRO A 1 282 ? 45.691 26.535 -63.626 1.00 41.09 282 PRO A C 1
ATOM 2148 O O . PRO A 1 282 ? 45.700 26.899 -62.457 1.00 41.09 282 PRO A O 1
ATOM 2151 N N . ALA A 1 283 ? 45.761 25.270 -64.052 1.00 35.62 283 ALA A N 1
ATOM 2152 C CA . ALA A 1 283 ? 46.415 24.064 -63.532 1.00 35.62 283 ALA A CA 1
ATOM 2153 C C . ALA A 1 283 ? 46.757 23.888 -62.033 1.00 35.62 283 ALA A C 1
ATOM 2155 O O . ALA A 1 283 ? 47.348 24.731 -61.368 1.00 35.62 283 ALA A O 1
ATOM 2156 N N . ALA A 1 284 ? 46.482 22.664 -61.570 1.00 43.25 284 ALA A N 1
ATOM 2157 C CA . ALA A 1 284 ? 46.809 22.119 -60.260 1.00 43.25 284 ALA A CA 1
ATOM 2158 C C . ALA A 1 284 ? 48.305 21.789 -60.069 1.00 43.25 284 ALA A C 1
ATOM 2160 O O . ALA A 1 284 ? 48.965 21.295 -60.983 1.00 43.25 284 ALA A O 1
ATOM 2161 N N . THR A 1 285 ? 48.768 21.923 -58.821 1.00 39.62 285 THR A N 1
ATOM 2162 C CA . THR A 1 285 ? 49.961 21.253 -58.264 1.00 39.62 285 THR A CA 1
ATOM 2163 C C . THR A 1 285 ? 49.656 20.782 -56.827 1.00 39.62 285 THR A C 1
ATOM 2165 O O . THR A 1 285 ? 48.890 21.463 -56.144 1.00 39.62 285 THR A O 1
ATOM 2168 N N . PRO A 1 286 ? 50.199 19.635 -56.360 1.00 52.97 286 PRO A N 1
ATOM 2169 C CA . PRO A 1 286 ? 49.858 19.023 -55.069 1.00 52.97 286 PRO A CA 1
ATOM 2170 C C . PRO A 1 286 ? 50.871 19.331 -53.938 1.00 52.97 286 PRO A C 1
ATOM 2172 O O . PRO A 1 286 ? 51.954 19.845 -54.200 1.00 52.97 286 PRO A O 1
ATOM 2175 N N . MET A 1 287 ? 50.535 18.883 -52.713 1.00 36.69 287 MET A N 1
ATOM 2176 C CA . MET A 1 287 ? 51.245 18.995 -51.410 1.00 36.69 287 MET A CA 1
ATOM 2177 C C . MET A 1 287 ? 50.910 20.279 -50.619 1.00 36.69 287 MET A C 1
ATOM 2179 O O . MET A 1 287 ? 50.829 21.355 -51.187 1.00 36.69 287 MET A O 1
ATOM 2183 N N . SER A 1 288 ? 50.672 20.285 -49.301 1.00 37.38 288 SER A N 1
ATOM 2184 C CA . SER A 1 288 ? 51.290 19.515 -48.208 1.00 37.38 288 SER A CA 1
ATOM 2185 C C . SER A 1 288 ? 50.371 19.490 -46.965 1.00 37.38 288 SER A C 1
ATOM 2187 O O . SER A 1 288 ? 49.543 20.381 -46.792 1.00 37.38 288 SER A O 1
ATOM 2189 N N . GLN A 1 289 ? 50.528 18.490 -46.091 1.00 47.38 289 GLN A N 1
ATOM 2190 C CA . GLN A 1 289 ? 49.880 18.412 -44.767 1.00 47.38 289 GLN A CA 1
ATOM 2191 C C . GLN A 1 289 ? 50.260 19.600 -43.856 1.00 47.38 289 GLN A C 1
ATOM 2193 O O . GLN A 1 289 ? 51.404 20.051 -43.929 1.00 47.38 289 GLN A O 1
ATOM 2198 N N . PRO A 1 290 ? 49.398 20.018 -42.907 1.00 43.91 290 PRO A N 1
ATOM 2199 C CA . PRO A 1 290 ? 49.834 20.735 -41.713 1.00 43.91 290 PRO A CA 1
ATOM 2200 C C . PRO A 1 290 ? 49.917 19.822 -40.465 1.00 43.91 290 PRO A C 1
ATOM 2202 O O . PRO A 1 290 ? 49.208 18.817 -40.380 1.00 43.91 290 PRO A O 1
ATOM 2205 N N . PRO A 1 291 ? 50.785 20.168 -39.494 1.00 45.78 291 PRO A N 1
ATOM 2206 C CA . PRO A 1 291 ? 51.191 19.308 -38.381 1.00 45.78 291 PRO A CA 1
ATOM 2207 C C . PRO A 1 291 ? 50.252 19.371 -37.164 1.00 45.78 291 PRO A C 1
ATOM 2209 O O . PRO A 1 291 ? 49.552 20.356 -36.935 1.00 45.78 291 PRO A O 1
ATOM 2212 N N . MET A 1 292 ? 50.318 18.338 -36.318 1.00 41.94 292 MET A N 1
ATOM 2213 C CA . MET A 1 292 ? 49.911 18.425 -34.912 1.00 41.94 292 MET A CA 1
ATOM 2214 C C . MET A 1 292 ? 50.978 19.161 -34.092 1.00 41.94 292 MET A C 1
ATOM 2216 O O . MET A 1 292 ? 52.122 18.720 -34.111 1.00 41.94 292 MET A O 1
ATOM 2220 N N . SER A 1 293 ? 50.582 20.167 -33.295 1.00 41.53 293 SER A N 1
ATOM 2221 C CA . SER A 1 293 ? 50.893 20.241 -31.848 1.00 41.53 293 SER A CA 1
ATOM 2222 C C . SER A 1 293 ? 50.408 21.538 -31.166 1.00 41.53 293 SER A C 1
ATOM 2224 O O . SER A 1 293 ? 50.823 22.627 -31.538 1.00 41.53 293 SER A O 1
ATOM 2226 N N . GLN A 1 294 ? 49.603 21.339 -30.110 1.00 37.25 294 GLN A N 1
ATOM 2227 C CA . GLN A 1 294 ? 49.549 22.022 -28.797 1.00 37.25 294 GLN A CA 1
ATOM 2228 C C . GLN A 1 294 ? 49.339 23.550 -28.692 1.00 37.25 294 GLN A C 1
ATOM 2230 O O . GLN A 1 294 ? 50.236 24.329 -28.979 1.00 37.25 294 GLN A O 1
ATOM 2235 N N . ALA A 1 295 ? 48.216 23.957 -28.077 1.00 34.72 295 ALA A N 1
ATOM 2236 C CA . ALA A 1 295 ? 48.171 24.645 -26.770 1.00 34.72 295 ALA A CA 1
ATOM 2237 C C . ALA A 1 295 ? 46.725 25.039 -26.393 1.00 34.72 295 ALA A C 1
ATOM 2239 O O . ALA A 1 295 ? 45.923 25.437 -27.232 1.00 34.72 295 ALA A O 1
ATOM 2240 N N . GLN A 1 296 ? 46.402 24.904 -25.107 1.00 43.53 296 GLN A N 1
ATOM 2241 C CA . GLN A 1 296 ? 45.122 25.228 -24.472 1.00 43.53 296 GLN A CA 1
ATOM 2242 C C . GLN A 1 296 ? 44.820 26.736 -24.504 1.00 43.53 296 GLN A C 1
ATOM 2244 O O . GLN A 1 296 ? 45.698 27.517 -24.146 1.00 43.53 296 GLN A O 1
ATOM 2249 N N . GLN A 1 297 ? 43.566 27.123 -24.781 1.00 44.06 297 GLN A N 1
ATOM 2250 C CA . GLN A 1 297 ? 42.898 28.292 -24.179 1.00 44.06 297 GLN A CA 1
ATOM 2251 C C . GLN A 1 297 ? 41.360 28.093 -24.154 1.00 44.06 297 GLN A C 1
ATOM 2253 O O . GLN A 1 297 ? 40.835 27.340 -24.977 1.00 44.06 297 GLN A O 1
ATOM 2258 N N . PRO A 1 298 ? 40.636 28.710 -23.197 1.00 43.28 298 PRO A N 1
ATOM 2259 C CA . PRO A 1 298 ? 39.271 28.355 -22.822 1.00 43.28 298 PRO A CA 1
ATOM 2260 C C . PRO A 1 298 ? 38.201 29.049 -23.672 1.00 43.28 298 PRO A C 1
ATOM 2262 O O . PRO A 1 298 ? 38.393 30.150 -24.183 1.00 43.28 298 PRO A O 1
ATOM 2265 N N . TYR A 1 299 ? 37.030 28.415 -23.756 1.00 47.16 299 TYR A N 1
ATOM 2266 C CA . TYR A 1 299 ? 35.825 28.983 -24.360 1.00 47.16 299 TYR A CA 1
ATOM 2267 C C . TYR A 1 299 ? 35.391 30.298 -23.674 1.00 47.16 299 TYR A C 1
ATOM 2269 O O . TYR A 1 299 ? 35.491 30.414 -22.448 1.00 47.16 299 TYR A O 1
ATOM 2277 N N . PRO A 1 300 ? 34.849 31.276 -24.424 1.00 44.03 300 PRO A N 1
ATOM 2278 C CA . PRO A 1 300 ? 34.314 32.506 -23.851 1.00 44.03 300 PRO A CA 1
ATOM 2279 C C . PRO A 1 300 ? 33.048 32.235 -23.021 1.00 44.03 300 PRO A C 1
ATOM 2281 O O . PRO A 1 300 ? 32.099 31.601 -23.482 1.00 44.03 300 PRO A O 1
ATOM 2284 N N . ARG A 1 301 ? 33.022 32.752 -21.783 1.00 47.66 301 ARG A N 1
ATOM 2285 C CA . ARG A 1 301 ? 31.814 32.815 -20.945 1.00 47.66 301 ARG A CA 1
ATOM 2286 C C . ARG A 1 301 ? 30.776 33.724 -21.604 1.00 47.66 301 ARG A C 1
ATOM 2288 O O . ARG A 1 301 ? 31.059 34.889 -21.872 1.00 47.66 301 ARG A O 1
ATOM 2295 N N . MET A 1 302 ? 29.556 33.220 -21.769 1.00 48.22 302 MET A N 1
ATOM 2296 C CA . MET A 1 302 ? 28.386 34.063 -22.014 1.00 48.22 302 MET A CA 1
ATOM 2297 C C . MET A 1 302 ? 28.118 34.969 -20.795 1.00 48.22 302 MET A C 1
ATOM 2299 O O . MET A 1 302 ? 28.297 34.521 -19.655 1.00 48.22 302 MET A O 1
ATOM 2303 N N . PRO A 1 303 ? 27.683 36.227 -20.990 1.00 44.97 303 PRO A N 1
ATOM 2304 C CA . PRO A 1 303 ? 27.281 37.090 -19.888 1.00 44.97 303 PRO A CA 1
ATOM 2305 C C . PRO A 1 303 ? 25.997 36.553 -19.238 1.00 44.97 303 PRO A C 1
ATOM 2307 O O . PRO A 1 303 ? 24.947 36.467 -19.870 1.00 44.97 303 PRO A O 1
ATOM 2310 N N . GLN A 1 304 ? 26.095 36.193 -17.958 1.00 43.72 304 GLN A N 1
ATOM 2311 C CA . GLN A 1 304 ? 24.949 35.879 -17.106 1.00 43.72 304 GLN A CA 1
ATOM 2312 C C . GLN A 1 304 ? 24.143 37.163 -16.871 1.00 43.72 304 GLN A C 1
ATOM 2314 O O . GLN A 1 304 ? 24.693 38.151 -16.378 1.00 43.72 304 GLN A O 1
ATOM 2319 N N . GLN A 1 305 ? 22.850 37.156 -17.196 1.00 52.12 305 GLN A N 1
ATOM 2320 C CA . GLN A 1 305 ? 21.950 38.210 -16.729 1.00 52.12 305 GLN A CA 1
ATOM 2321 C C . GLN A 1 305 ? 21.748 38.090 -15.207 1.00 52.12 305 GLN A C 1
ATOM 2323 O O . GLN A 1 305 ? 21.633 36.972 -14.699 1.00 52.12 305 GLN A O 1
ATOM 2328 N N . PRO A 1 306 ? 21.683 39.201 -14.449 1.00 42.69 306 PRO A N 1
ATOM 2329 C CA . PRO A 1 306 ? 21.385 39.132 -13.027 1.00 42.69 306 PRO A CA 1
ATOM 2330 C C . PRO A 1 306 ? 19.893 38.847 -12.825 1.00 42.69 306 PRO A C 1
ATOM 2332 O O . PRO A 1 306 ? 19.042 39.630 -13.242 1.00 42.69 306 PRO A O 1
ATOM 2335 N N . TYR A 1 307 ? 19.572 37.756 -12.131 1.00 43.72 307 TYR A N 1
ATOM 2336 C CA . TYR A 1 307 ? 18.232 37.535 -11.591 1.00 43.72 307 TYR A CA 1
ATOM 2337 C C . TYR A 1 307 ? 17.878 38.642 -10.575 1.00 43.72 307 TYR A C 1
ATOM 2339 O O . TYR A 1 307 ? 18.721 38.991 -9.738 1.00 43.72 307 TYR A O 1
ATOM 2347 N N . PRO A 1 308 ? 16.649 39.187 -10.582 1.00 42.53 308 PRO A N 1
ATOM 2348 C CA . PRO A 1 308 ? 16.210 40.120 -9.553 1.00 42.53 308 PRO A CA 1
ATOM 2349 C C . PRO A 1 308 ? 16.059 39.402 -8.202 1.00 42.53 308 PRO A C 1
ATOM 2351 O O . PRO A 1 308 ? 15.467 38.329 -8.103 1.00 42.53 308 PRO A O 1
ATOM 2354 N N . ARG A 1 309 ? 16.605 40.006 -7.139 1.00 45.06 309 ARG A N 1
ATOM 2355 C CA . ARG A 1 309 ? 16.458 39.524 -5.756 1.00 45.06 309 ARG A CA 1
ATOM 2356 C C . ARG A 1 309 ? 14.991 39.604 -5.305 1.00 45.06 309 ARG A C 1
ATOM 2358 O O . ARG A 1 309 ? 14.362 40.638 -5.538 1.00 45.06 309 ARG A O 1
ATOM 2365 N N . PRO A 1 310 ? 14.469 38.614 -4.559 1.00 41.22 310 PRO A N 1
ATOM 2366 C CA . PRO A 1 310 ? 13.219 38.778 -3.828 1.00 41.22 310 PRO A CA 1
ATOM 2367 C C . PRO A 1 310 ? 13.372 39.885 -2.776 1.00 41.22 310 PRO A C 1
ATOM 2369 O O . PRO A 1 310 ? 14.281 39.847 -1.945 1.00 41.22 310 PRO A O 1
ATOM 2372 N N . GLN A 1 311 ? 12.488 40.882 -2.812 1.00 43.47 311 GLN A N 1
ATOM 2373 C CA . GLN A 1 311 ? 12.383 41.883 -1.755 1.00 43.47 311 GLN A CA 1
ATOM 2374 C C . GLN A 1 311 ? 11.865 41.214 -0.478 1.00 43.47 311 GLN A C 1
ATOM 2376 O O . GLN A 1 311 ? 10.745 40.706 -0.431 1.00 43.47 311 GLN A O 1
ATOM 2381 N N . VAL A 1 312 ? 12.683 41.233 0.571 1.00 43.38 312 VAL A N 1
ATOM 2382 C CA . VAL A 1 312 ? 12.269 40.859 1.923 1.00 43.38 312 VAL A CA 1
ATOM 2383 C C . VAL A 1 312 ? 11.308 41.937 2.423 1.00 43.38 312 VAL A C 1
ATOM 2385 O O . VAL A 1 312 ? 11.700 43.090 2.602 1.00 43.38 312 VAL A O 1
ATOM 2388 N N . ARG A 1 313 ? 10.037 41.580 2.635 1.00 40.41 313 ARG A N 1
ATOM 2389 C CA . ARG A 1 313 ? 9.094 42.443 3.358 1.00 40.41 313 ARG A CA 1
ATOM 2390 C C . ARG A 1 313 ? 9.588 42.629 4.801 1.00 40.41 313 ARG A C 1
ATOM 2392 O O . ARG A 1 313 ? 9.923 41.629 5.438 1.00 40.41 313 ARG A O 1
ATOM 2399 N N . PRO A 1 314 ? 9.594 43.853 5.355 1.00 39.97 314 PRO A N 1
ATOM 2400 C CA . PRO A 1 314 ? 9.840 44.042 6.778 1.00 39.97 314 PRO A CA 1
ATOM 2401 C C . PRO A 1 314 ? 8.718 43.382 7.589 1.00 39.97 314 PRO A C 1
ATOM 2403 O O . PRO A 1 314 ? 7.538 43.605 7.315 1.00 39.97 314 PRO A O 1
ATOM 2406 N N . GLN A 1 315 ? 9.081 42.582 8.592 1.00 45.66 315 GLN A N 1
ATOM 2407 C CA . GLN A 1 315 ? 8.142 42.130 9.619 1.00 45.66 315 GLN A CA 1
ATOM 2408 C C . GLN A 1 315 ? 7.620 43.343 10.417 1.00 45.66 315 GLN A C 1
ATOM 2410 O O . GLN A 1 315 ? 8.411 44.239 10.736 1.00 45.66 315 GLN A O 1
ATOM 2415 N N . PRO A 1 316 ? 6.327 43.394 10.786 1.00 39.41 316 PRO A N 1
ATOM 2416 C CA . PRO A 1 316 ? 5.839 44.389 11.732 1.00 39.41 316 PRO A CA 1
ATOM 2417 C C . PRO A 1 316 ? 6.470 44.145 13.109 1.00 39.41 316 PRO A C 1
ATOM 2419 O O . PRO A 1 316 ? 6.492 43.018 13.602 1.00 39.41 316 PRO A O 1
ATOM 2422 N N . ARG A 1 317 ? 6.983 45.209 13.734 1.00 44.03 317 ARG A N 1
ATOM 2423 C CA . ARG A 1 317 ? 7.467 45.180 15.122 1.00 44.03 317 ARG A CA 1
ATOM 2424 C C . ARG A 1 317 ? 6.311 44.850 16.080 1.00 44.03 317 ARG A C 1
ATOM 2426 O O . ARG A 1 317 ? 5.202 45.333 15.845 1.00 44.03 317 ARG A O 1
ATOM 2433 N N . PRO A 1 318 ? 6.555 44.135 17.192 1.00 37.28 318 PRO A N 1
ATOM 2434 C CA . PRO A 1 318 ? 5.575 44.042 18.266 1.00 37.28 318 PRO A CA 1
ATOM 2435 C C . PRO A 1 318 ? 5.335 45.438 18.856 1.00 37.28 318 PRO A C 1
ATOM 2437 O O . PRO A 1 318 ? 6.288 46.148 19.191 1.00 37.28 318 PRO A O 1
ATOM 2440 N N . MET A 1 319 ? 4.068 45.834 18.980 1.00 37.66 319 MET A N 1
ATOM 2441 C CA . MET A 1 319 ? 3.682 47.008 19.758 1.00 37.66 319 MET A CA 1
ATOM 2442 C C . MET A 1 319 ? 4.054 46.781 21.227 1.00 37.66 319 MET A C 1
ATOM 2444 O O . MET A 1 319 ? 3.622 45.808 21.842 1.00 37.66 319 MET A O 1
ATOM 2448 N N . GLN A 1 320 ? 4.852 47.691 21.783 1.00 39.91 320 GLN A N 1
ATOM 2449 C CA . GLN A 1 320 ? 5.051 47.808 23.224 1.00 39.91 320 GLN A CA 1
ATOM 2450 C C . GLN A 1 320 ? 3.733 48.275 23.851 1.00 39.91 320 GLN A C 1
ATOM 2452 O O . GLN A 1 320 ? 3.210 49.327 23.481 1.00 39.91 320 GLN A O 1
ATOM 2457 N N . GLN A 1 321 ? 3.187 47.489 24.780 1.00 38.47 321 GLN A N 1
ATOM 2458 C CA . GLN A 1 321 ? 2.108 47.957 25.647 1.00 38.47 321 GLN A CA 1
ATOM 2459 C C . GLN A 1 321 ? 2.651 49.013 26.626 1.00 38.47 321 GLN A C 1
ATOM 2461 O O . GLN A 1 321 ? 3.762 48.846 27.137 1.00 38.47 321 GLN A O 1
ATOM 2466 N N . PRO A 1 322 ? 1.892 50.085 26.917 1.00 37.88 322 PRO A N 1
ATOM 2467 C CA . PRO A 1 322 ? 2.256 51.050 27.947 1.00 37.88 322 PRO A CA 1
ATOM 2468 C C . PRO A 1 322 ? 2.230 50.399 29.331 1.00 37.88 322 PRO A C 1
ATOM 2470 O O . PRO A 1 322 ? 1.324 49.628 29.647 1.00 37.88 322 PRO A O 1
ATOM 2473 N N . GLY A 1 323 ? 3.222 50.735 30.154 1.00 34.12 323 GLY A N 1
ATOM 2474 C CA . GLY A 1 323 ? 3.359 50.223 31.510 1.00 34.12 323 GLY A CA 1
ATOM 2475 C C . GLY A 1 323 ? 2.136 50.506 32.380 1.00 34.12 323 GLY A C 1
ATOM 2476 O O . GLY A 1 323 ? 1.623 51.624 32.417 1.00 34.12 323 GLY A O 1
ATOM 2477 N N . MET A 1 324 ? 1.723 49.484 33.126 1.00 36.34 324 MET A N 1
ATOM 2478 C CA . MET A 1 324 ? 0.919 49.645 34.327 1.00 36.34 324 MET A CA 1
ATOM 2479 C C . MET A 1 324 ? 1.800 49.418 35.552 1.00 36.34 324 MET A C 1
ATOM 2481 O O . MET A 1 324 ? 2.649 48.531 35.611 1.00 36.34 324 MET A O 1
ATOM 2485 N N . THR A 1 325 ? 1.595 50.320 36.492 1.00 37.66 325 THR A N 1
ATOM 2486 C CA . THR A 1 325 ? 2.274 50.536 37.759 1.00 37.66 325 THR A CA 1
ATOM 2487 C C . THR A 1 325 ? 2.319 49.300 38.652 1.00 37.66 325 THR A C 1
ATOM 2489 O O . THR A 1 325 ? 1.315 48.623 38.859 1.00 37.66 325 THR A O 1
ATOM 2492 N N . SER A 1 326 ? 3.481 49.077 39.254 1.00 36.16 326 SER A N 1
ATOM 2493 C CA . SER A 1 326 ? 3.732 48.129 40.332 1.00 36.16 326 SER A CA 1
ATOM 2494 C C . SER A 1 326 ? 2.973 48.524 41.608 1.00 36.16 326 SER A C 1
ATOM 2496 O O . SER A 1 326 ? 3.335 49.477 42.293 1.00 36.16 326 SER A O 1
ATOM 2498 N N . GLY A 1 327 ? 1.933 47.758 41.941 1.00 35.22 327 GLY A N 1
ATOM 2499 C CA . GLY A 1 327 ? 1.363 47.653 43.285 1.00 35.22 327 GLY A CA 1
ATOM 2500 C C . GLY A 1 327 ? 1.738 46.288 43.852 1.00 35.22 327 GLY A C 1
ATOM 2501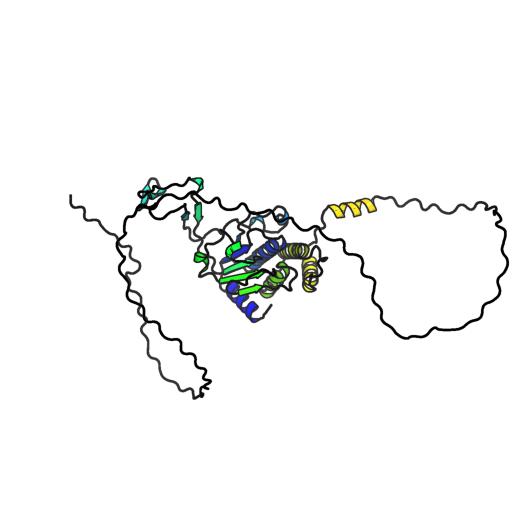 O O . GLY A 1 327 ? 1.432 45.265 43.247 1.00 35.22 327 GLY A O 1
ATOM 2502 N N . GLY A 1 328 ? 2.477 46.271 44.960 1.00 42.41 328 GLY A N 1
ATOM 2503 C CA . GLY A 1 328 ? 2.981 45.041 45.559 1.00 42.41 328 GLY A CA 1
ATOM 2504 C C . GLY A 1 328 ? 1.887 44.200 46.210 1.00 42.41 328 GLY A C 1
ATOM 2505 O O . GLY A 1 328 ? 0.988 44.738 46.845 1.00 42.41 328 GLY A O 1
ATOM 2506 N N . GLN A 1 329 ? 2.035 42.880 46.119 1.00 40.00 329 GLN A N 1
ATOM 2507 C CA . GLN A 1 329 ? 1.605 41.931 47.142 1.00 40.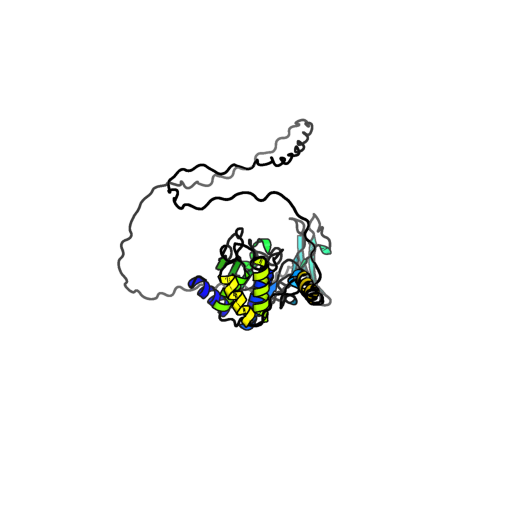00 329 GLN A CA 1
ATOM 2508 C C . GLN A 1 329 ? 2.429 40.645 46.999 1.00 40.00 329 GLN A C 1
ATOM 2510 O O . GLN A 1 329 ? 2.617 40.112 45.909 1.00 40.00 329 GLN A O 1
ATOM 2515 N N . GLN A 1 330 ? 3.008 40.229 48.122 1.00 41.34 330 GLN A N 1
ATOM 2516 C CA . GLN A 1 330 ? 3.921 39.101 48.267 1.00 41.34 330 GLN A CA 1
ATOM 2517 C C . GLN A 1 330 ? 3.159 37.776 48.131 1.00 41.34 330 GLN A C 1
ATOM 2519 O O . GLN A 1 330 ? 2.129 37.596 48.777 1.00 41.34 330 GLN A O 1
ATOM 2524 N N . MET A 1 331 ? 3.692 36.835 47.347 1.00 41.12 331 MET A N 1
ATOM 2525 C CA . MET A 1 331 ? 3.302 35.424 47.429 1.00 41.12 331 MET A CA 1
ATOM 2526 C C . MET A 1 331 ? 4.227 34.680 48.408 1.00 41.12 331 MET A C 1
ATOM 2528 O O . MET A 1 331 ? 5.428 34.966 48.433 1.00 41.12 331 MET A O 1
ATOM 2532 N N . PRO A 1 332 ? 3.706 33.734 49.211 1.00 51.69 332 PRO A N 1
ATOM 2533 C CA . PRO A 1 332 ? 4.514 32.927 50.121 1.00 51.69 332 PRO A CA 1
ATOM 2534 C C . PRO A 1 332 ? 5.404 31.922 49.358 1.00 51.69 332 PRO A C 1
ATOM 2536 O O . PRO A 1 332 ? 5.054 31.506 48.251 1.00 51.69 332 PRO A O 1
ATOM 2539 N N . PRO A 1 333 ? 6.558 31.516 49.923 1.00 48.06 333 PRO A N 1
ATOM 2540 C CA . PRO A 1 333 ? 7.493 30.621 49.248 1.00 48.06 333 PRO A CA 1
ATOM 2541 C C . PRO A 1 333 ? 6.957 29.183 49.170 1.00 48.06 333 PRO A C 1
ATOM 2543 O O . PRO A 1 333 ? 6.411 28.656 50.140 1.00 48.06 333 PRO A O 1
ATOM 2546 N N . MET A 1 334 ? 7.159 28.531 48.020 1.00 45.56 334 MET A N 1
ATOM 2547 C CA . MET A 1 334 ? 6.914 27.094 47.859 1.00 45.56 334 MET A CA 1
ATOM 2548 C C . MET A 1 334 ? 7.949 26.255 48.636 1.00 45.56 334 MET A C 1
ATOM 2550 O O . MET A 1 334 ? 9.105 26.676 48.753 1.00 45.56 334 MET A O 1
ATOM 2554 N N . PRO A 1 335 ? 7.585 25.054 49.125 1.00 50.75 335 PRO A N 1
ATOM 2555 C CA . PRO A 1 335 ? 8.522 24.141 49.776 1.00 50.75 335 PRO A CA 1
ATOM 2556 C C . PRO A 1 335 ? 9.607 23.651 48.807 1.00 50.75 335 PRO A C 1
ATOM 2558 O O . PRO A 1 335 ? 9.311 23.205 47.699 1.00 50.75 335 PRO A O 1
ATOM 2561 N N . GLN A 1 336 ? 10.869 23.705 49.237 1.00 44.66 336 GLN A N 1
ATOM 2562 C CA . GLN A 1 336 ? 12.004 23.141 48.505 1.00 44.66 336 GLN A CA 1
ATOM 2563 C C . GLN A 1 336 ? 11.951 21.606 48.550 1.00 44.66 336 GLN A C 1
ATOM 2565 O O . GLN A 1 336 ? 11.879 21.020 49.631 1.00 44.66 336 GLN A O 1
ATOM 2570 N N . MET A 1 337 ? 12.017 20.950 47.388 1.00 42.66 337 MET A N 1
ATOM 2571 C CA . MET A 1 337 ? 12.303 19.514 47.319 1.00 42.66 337 MET A CA 1
ATOM 2572 C C . MET A 1 337 ? 13.793 19.260 47.608 1.00 42.66 337 MET A C 1
ATOM 2574 O O . MET A 1 337 ? 14.635 20.053 47.176 1.00 42.66 337 MET A O 1
ATOM 2578 N N . PRO A 1 338 ? 14.146 18.166 48.306 1.00 53.06 338 PRO A N 1
ATOM 2579 C CA . PRO A 1 338 ? 15.538 17.798 48.541 1.00 53.06 338 PRO A CA 1
ATOM 2580 C C . PRO A 1 338 ? 16.248 17.401 47.230 1.00 53.06 338 PRO A C 1
ATOM 2582 O O . PRO A 1 338 ? 15.606 16.878 46.315 1.00 53.06 338 PRO A O 1
ATOM 2585 N N . PRO A 1 339 ? 17.570 17.628 47.116 1.00 44.03 339 PRO A N 1
ATOM 2586 C CA . PRO A 1 339 ? 18.314 17.340 45.896 1.00 44.03 339 PRO A CA 1
ATOM 2587 C C . PRO A 1 339 ? 18.421 15.832 45.631 1.00 44.03 339 PRO A C 1
ATOM 2589 O O . PRO A 1 339 ? 18.744 15.042 46.518 1.00 44.03 339 PRO A O 1
ATOM 2592 N N . ILE A 1 340 ? 18.193 15.449 44.374 1.00 39.09 340 ILE A N 1
ATOM 2593 C CA . ILE A 1 340 ? 18.479 14.111 43.844 1.00 39.09 340 ILE A CA 1
ATOM 2594 C C . ILE A 1 340 ? 20.011 13.951 43.754 1.00 39.09 340 ILE A C 1
ATOM 2596 O O . ILE A 1 340 ? 20.667 14.842 43.205 1.00 39.09 340 ILE A O 1
ATOM 2600 N N . PRO A 1 341 ? 20.613 12.851 44.244 1.00 35.78 341 PRO A N 1
ATOM 2601 C CA . PRO A 1 341 ? 22.048 12.623 44.102 1.00 35.78 341 PRO A CA 1
ATOM 2602 C C . PRO A 1 341 ? 22.444 12.477 42.626 1.00 35.78 341 PRO A C 1
ATOM 2604 O O . PRO A 1 341 ? 21.987 11.566 41.936 1.00 35.78 341 PRO A O 1
ATOM 2607 N N . GLN A 1 342 ? 23.322 13.359 42.146 1.00 32.25 342 GLN A N 1
ATOM 2608 C CA . GLN A 1 342 ? 24.005 13.198 40.863 1.00 32.25 342 GLN A CA 1
ATOM 2609 C C . GLN A 1 342 ? 25.027 12.061 40.982 1.00 32.25 342 GLN A C 1
ATOM 2611 O O . GLN A 1 342 ? 25.983 12.163 41.750 1.00 32.25 342 GLN A O 1
ATOM 2616 N N . GLN A 1 343 ? 24.845 10.982 40.216 1.00 33.00 343 GLN A N 1
ATOM 2617 C CA . GLN A 1 343 ? 25.926 10.031 39.967 1.00 33.00 343 GLN A CA 1
ATOM 2618 C C . GLN A 1 343 ? 26.912 10.657 38.978 1.00 33.00 343 GLN A C 1
ATOM 2620 O O . GLN A 1 343 ? 26.569 11.034 37.859 1.00 33.00 343 GLN A O 1
ATOM 2625 N N . THR A 1 344 ? 28.146 10.791 39.441 1.00 31.33 344 THR A N 1
ATOM 2626 C CA . THR A 1 344 ? 29.320 11.258 38.715 1.00 31.33 344 THR A CA 1
ATOM 2627 C C . THR A 1 344 ? 29.626 10.356 37.517 1.00 31.33 344 THR A C 1
ATOM 2629 O O . THR A 1 344 ? 29.939 9.178 37.676 1.00 31.33 344 THR A O 1
ATOM 2632 N N . GLN A 1 345 ? 29.610 10.925 36.308 1.00 34.59 345 GLN A N 1
ATOM 2633 C CA . GLN A 1 345 ? 30.283 10.341 35.147 1.00 34.59 345 GLN A CA 1
ATOM 2634 C C . GLN A 1 345 ? 31.795 10.500 35.324 1.00 34.59 345 GLN A C 1
ATOM 2636 O O . GLN A 1 345 ? 32.323 11.611 35.274 1.00 34.59 345 GLN A O 1
ATOM 2641 N N . GLN A 1 346 ? 32.496 9.382 35.505 1.00 32.94 346 GLN A N 1
ATOM 2642 C CA . GLN A 1 346 ? 33.936 9.302 35.290 1.00 32.94 346 GLN A CA 1
ATOM 2643 C C . GLN A 1 346 ? 34.196 8.551 33.985 1.00 32.94 346 GLN A C 1
ATOM 2645 O O . GLN A 1 346 ? 33.949 7.353 33.871 1.00 32.94 346 GLN A O 1
ATOM 2650 N N . ASN A 1 347 ? 34.709 9.288 33.002 1.00 31.67 347 ASN A N 1
ATOM 2651 C CA . ASN A 1 347 ? 35.381 8.733 31.837 1.00 31.67 347 ASN A CA 1
ATOM 2652 C C . ASN A 1 347 ? 36.660 8.015 32.281 1.00 31.67 347 ASN A C 1
ATOM 2654 O O . ASN A 1 347 ? 37.507 8.638 32.925 1.00 31.67 347 ASN A O 1
ATOM 2658 N N . GLN A 1 348 ? 36.859 6.772 31.840 1.00 34.84 348 GLN A N 1
ATOM 2659 C CA . GLN A 1 348 ? 38.197 6.275 31.528 1.00 34.84 348 GLN A CA 1
ATOM 2660 C C . GLN A 1 348 ? 38.160 5.083 30.569 1.00 34.84 348 GLN A C 1
ATOM 2662 O O . GLN A 1 348 ? 37.401 4.133 30.733 1.00 34.84 348 GLN A O 1
ATOM 2667 N N . ALA A 1 349 ? 39.002 5.193 29.545 1.00 32.19 349 ALA A N 1
ATOM 2668 C CA . ALA A 1 349 ? 39.297 4.178 28.555 1.00 32.19 349 ALA A CA 1
ATOM 2669 C C . ALA A 1 349 ? 40.014 2.976 29.188 1.00 32.19 349 ALA A C 1
ATOM 2671 O O . ALA A 1 349 ? 40.905 3.145 30.019 1.00 32.19 349 ALA A O 1
ATOM 2672 N N . GLY A 1 350 ? 39.675 1.772 28.733 1.00 29.02 350 GLY A N 1
ATOM 2673 C CA . GLY A 1 350 ? 40.368 0.543 29.103 1.00 29.02 350 GLY A CA 1
ATOM 2674 C C . GLY A 1 350 ? 39.966 -0.604 28.185 1.00 29.02 350 GLY A C 1
ATOM 2675 O O . GLY A 1 350 ? 38.882 -1.159 28.310 1.00 29.02 350 GLY A O 1
ATOM 2676 N N . ILE A 1 351 ? 40.845 -0.937 27.242 1.00 32.88 351 ILE A N 1
ATOM 2677 C CA . ILE A 1 351 ? 40.778 -2.156 26.432 1.00 32.88 351 ILE A CA 1
ATOM 2678 C C . ILE A 1 351 ? 41.104 -3.335 27.353 1.00 32.88 351 ILE A C 1
ATOM 2680 O O . ILE A 1 351 ? 42.214 -3.383 27.879 1.00 32.88 351 ILE A O 1
ATOM 2684 N N . GLN A 1 352 ? 40.192 -4.299 27.511 1.00 31.72 352 GLN A N 1
ATOM 2685 C CA . GLN A 1 352 ? 40.527 -5.615 28.064 1.00 31.72 352 GLN A CA 1
ATOM 2686 C C . GLN A 1 352 ? 39.832 -6.743 27.293 1.00 31.72 352 GLN A C 1
ATOM 2688 O O . GLN A 1 352 ? 38.624 -6.743 27.073 1.00 31.72 352 GLN A O 1
ATOM 2693 N N . GLN A 1 353 ? 40.672 -7.679 26.850 1.00 29.66 353 GLN A N 1
ATOM 2694 C CA . GLN A 1 353 ? 40.354 -8.916 26.147 1.00 29.66 353 GLN A CA 1
ATOM 2695 C C . GLN A 1 353 ? 39.706 -9.931 27.100 1.00 29.66 353 GLN A C 1
ATOM 2697 O O . GLN A 1 353 ? 40.155 -10.088 28.233 1.00 29.66 353 GLN A O 1
ATOM 2702 N N . TYR A 1 354 ? 38.713 -10.675 26.610 1.00 30.84 354 TYR A N 1
ATOM 2703 C CA . TYR A 1 354 ? 38.169 -11.849 27.297 1.00 30.84 354 TYR A CA 1
ATOM 2704 C C . TYR A 1 354 ? 38.880 -13.130 26.822 1.00 30.84 354 TYR A C 1
ATOM 2706 O O . TYR A 1 354 ? 38.975 -13.341 25.609 1.00 30.84 354 TYR A O 1
ATOM 2714 N N . PRO A 1 355 ? 39.337 -14.015 27.728 1.00 31.84 355 PRO A N 1
ATOM 2715 C CA . PRO A 1 355 ? 39.781 -15.353 27.363 1.00 31.84 355 PRO A CA 1
ATOM 2716 C C . PRO A 1 355 ? 38.590 -16.308 27.178 1.00 31.84 355 PRO A C 1
ATOM 2718 O O . PRO A 1 355 ? 37.685 -16.375 28.008 1.00 31.84 355 PRO A O 1
ATOM 2721 N N . GLN A 1 356 ? 38.628 -17.079 26.091 1.00 32.66 356 GLN A N 1
ATOM 2722 C CA . GLN A 1 356 ? 37.776 -18.242 25.821 1.00 32.66 356 GLN A CA 1
ATOM 2723 C C . GLN A 1 356 ? 38.215 -19.437 26.675 1.00 32.66 356 GLN A C 1
ATOM 2725 O O . GLN A 1 356 ? 39.393 -19.783 26.631 1.00 32.66 356 GLN A O 1
ATOM 2730 N N . GLN A 1 357 ? 37.285 -20.102 27.372 1.00 31.50 357 GLN A N 1
ATOM 2731 C CA . GLN A 1 357 ? 37.458 -21.447 27.951 1.00 31.50 357 GLN A CA 1
ATOM 2732 C C . GLN A 1 357 ? 36.082 -22.127 28.209 1.00 31.50 357 GLN A C 1
ATOM 2734 O O . GLN A 1 357 ? 35.063 -21.441 28.166 1.00 31.50 357 GLN A O 1
ATOM 2739 N N . PRO A 1 358 ? 36.004 -23.471 28.346 1.00 32.44 358 PRO A N 1
ATOM 2740 C CA . PRO A 1 358 ? 35.320 -24.344 27.380 1.00 32.44 358 PRO A CA 1
ATOM 2741 C C . PRO A 1 358 ? 33.931 -24.853 27.806 1.00 32.44 358 PRO A C 1
ATOM 2743 O O . PRO A 1 358 ? 33.551 -24.821 28.972 1.00 32.44 358 PRO A O 1
ATOM 2746 N N . GLN A 1 359 ? 33.203 -25.408 26.830 1.00 35.31 359 GLN A N 1
ATOM 2747 C CA . GLN A 1 359 ? 31.933 -26.122 27.002 1.00 35.31 359 GLN A CA 1
ATOM 2748 C C . GLN A 1 359 ? 32.058 -27.334 27.943 1.00 35.31 359 GLN A C 1
ATOM 2750 O O . GLN A 1 359 ? 32.801 -28.267 27.641 1.00 35.31 359 GLN A O 1
ATOM 2755 N N . GLN A 1 360 ? 31.239 -27.373 29.001 1.00 30.70 360 GLN A N 1
ATOM 2756 C CA . GLN A 1 360 ? 30.812 -28.600 29.683 1.00 30.70 360 GLN A CA 1
ATOM 2757 C C . GLN A 1 360 ? 29.372 -28.469 30.209 1.00 30.70 360 GLN A C 1
ATOM 2759 O O . GLN A 1 360 ? 28.947 -27.421 30.687 1.00 30.70 360 GLN A O 1
ATOM 2764 N N . GLN A 1 361 ? 28.627 -29.562 30.047 1.00 36.53 361 GLN A N 1
ATOM 2765 C CA . GLN A 1 361 ? 27.203 -29.749 30.329 1.00 36.53 361 GLN A CA 1
ATOM 2766 C C . GLN A 1 361 ? 26.882 -29.687 31.828 1.00 36.53 361 GLN A C 1
ATOM 2768 O O . GLN A 1 361 ? 27.527 -30.392 32.599 1.00 36.53 361 GLN A O 1
ATOM 2773 N N . VAL A 1 362 ? 25.803 -28.989 32.218 1.00 29.80 362 VAL A N 1
ATOM 2774 C CA . VAL A 1 362 ? 25.075 -29.286 33.466 1.00 29.80 362 VAL A CA 1
ATOM 2775 C C . VAL A 1 362 ? 23.557 -29.132 33.289 1.00 29.80 362 VAL A C 1
ATOM 2777 O O . VAL A 1 362 ? 23.048 -28.163 32.736 1.00 29.80 362 VAL A O 1
ATOM 2780 N N . GLN A 1 363 ? 22.900 -30.176 33.782 1.00 28.97 363 GLN A N 1
ATOM 2781 C CA . GLN A 1 363 ? 21.499 -30.497 34.041 1.00 28.97 363 GLN A CA 1
ATOM 2782 C C . GLN A 1 363 ? 20.456 -29.377 34.216 1.00 28.97 363 GLN A C 1
ATOM 2784 O O . GLN A 1 363 ? 20.649 -28.354 34.863 1.00 28.97 363 GLN A O 1
ATOM 2789 N N . SER A 1 364 ? 19.267 -29.731 33.731 1.00 36.31 364 SER A N 1
ATOM 2790 C CA . SER A 1 364 ? 17.947 -29.154 33.967 1.00 36.31 364 SER A CA 1
ATOM 2791 C C . SER A 1 364 ? 17.623 -28.870 35.440 1.00 36.31 364 SER A C 1
ATOM 2793 O O . SER A 1 364 ? 17.525 -29.797 36.245 1.00 36.31 364 SER A O 1
ATOM 2795 N N . GLN A 1 365 ? 17.299 -27.611 35.744 1.00 31.17 365 GLN A N 1
ATOM 2796 C CA . GLN A 1 365 ? 16.427 -27.239 36.858 1.00 31.17 365 GLN A CA 1
ATOM 2797 C C . GLN A 1 365 ? 15.261 -26.401 36.324 1.00 31.17 365 GLN A C 1
ATOM 2799 O O . GLN A 1 365 ? 15.447 -25.390 35.653 1.00 31.17 365 GLN A O 1
ATOM 2804 N N . GLN A 1 366 ? 14.046 -26.878 36.594 1.00 33.62 366 GLN A N 1
ATOM 2805 C CA . GLN A 1 366 ? 12.783 -26.227 36.260 1.00 33.62 366 GLN A CA 1
ATOM 2806 C C . GLN A 1 366 ? 12.652 -24.898 37.013 1.00 33.62 366 GLN A C 1
ATOM 2808 O O . GLN A 1 366 ? 12.568 -24.882 38.239 1.00 33.62 366 GLN A O 1
ATOM 2813 N N . SER A 1 367 ? 12.562 -23.788 36.284 1.00 31.72 367 SER A N 1
ATOM 2814 C CA . SER A 1 367 ? 12.067 -22.520 36.821 1.00 31.72 367 SER A CA 1
ATOM 2815 C C . SER A 1 367 ? 10.547 -22.498 36.661 1.00 31.72 367 SER A C 1
ATOM 2817 O O . SER A 1 367 ? 10.028 -22.504 35.545 1.00 31.72 367 SER A O 1
ATOM 2819 N N . GLN A 1 368 ? 9.827 -22.517 37.781 1.00 33.97 368 GLN A N 1
ATOM 2820 C CA . GLN A 1 368 ? 8.374 -22.372 37.822 1.00 33.97 368 GLN A CA 1
ATOM 2821 C C . GLN A 1 368 ? 7.969 -21.018 37.218 1.00 33.97 368 GLN A C 1
ATOM 2823 O O . GLN A 1 368 ? 8.245 -19.966 37.789 1.00 33.97 368 GLN A O 1
ATOM 2828 N N . GLN A 1 369 ? 7.289 -21.045 36.070 1.00 37.22 369 GLN A N 1
ATOM 2829 C CA . GLN A 1 369 ? 6.522 -19.903 35.579 1.00 37.22 369 GLN A CA 1
ATOM 2830 C C . GLN A 1 369 ? 5.367 -19.649 36.553 1.00 37.22 369 GLN A C 1
ATOM 2832 O O . GLN A 1 369 ? 4.431 -20.447 36.640 1.00 37.22 369 GLN A O 1
ATOM 2837 N N . GLN A 1 370 ? 5.425 -18.542 37.293 1.00 42.22 370 GLN A N 1
ATOM 2838 C CA . GLN A 1 370 ? 4.258 -18.031 38.005 1.00 42.22 370 GLN A CA 1
ATOM 2839 C C . GLN A 1 370 ? 3.199 -17.650 36.968 1.00 42.22 370 GLN A C 1
ATOM 2841 O O . GLN A 1 370 ? 3.351 -16.681 36.225 1.00 42.22 370 GLN A O 1
ATOM 2846 N N . LYS A 1 371 ? 2.128 -18.447 36.896 1.00 44.03 371 LYS A N 1
ATOM 2847 C CA . LYS A 1 371 ? 0.907 -18.062 36.189 1.00 44.03 371 LYS A CA 1
ATOM 2848 C C . LYS A 1 371 ? 0.315 -16.834 36.893 1.00 44.03 371 LYS A C 1
ATOM 2850 O O . LYS A 1 371 ? 0.267 -16.837 38.126 1.00 44.03 371 LYS A O 1
ATOM 2855 N N . PRO A 1 372 ? -0.150 -15.811 36.156 1.00 45.31 372 PRO A N 1
ATOM 2856 C CA . PRO A 1 372 ? -0.890 -14.718 36.771 1.00 45.31 372 PRO A CA 1
ATOM 2857 C C . PRO A 1 372 ? -2.120 -15.281 37.511 1.00 45.31 372 PRO A C 1
ATOM 2859 O O . PRO A 1 372 ? -2.682 -16.289 37.064 1.00 45.31 372 PRO A O 1
ATOM 2862 N N . PRO A 1 373 ? -2.534 -14.682 38.644 1.00 55.31 373 PRO A N 1
ATOM 2863 C CA . PRO A 1 373 ? -3.685 -15.152 39.408 1.00 55.31 373 PRO A CA 1
ATOM 2864 C C . PRO A 1 373 ? -4.931 -15.250 38.522 1.00 55.31 373 PRO A C 1
ATOM 2866 O O . PRO A 1 373 ? -5.186 -14.373 37.698 1.00 55.31 373 PRO A O 1
ATOM 2869 N N . SER A 1 374 ? -5.735 -16.294 38.724 1.00 56.78 374 SER A N 1
ATOM 2870 C CA . SER A 1 374 ? -6.929 -16.631 37.930 1.00 56.78 374 SER A CA 1
ATOM 2871 C C . SER A 1 374 ? -8.054 -15.580 37.949 1.00 56.78 374 SER A C 1
ATOM 2873 O O . SER A 1 374 ? -9.062 -15.766 37.278 1.00 56.78 374 SER A O 1
ATOM 2875 N N . ASP A 1 375 ? -7.872 -14.477 38.676 1.00 55.59 375 ASP A N 1
ATOM 2876 C CA . ASP A 1 375 ? -8.860 -13.417 38.914 1.00 55.59 375 ASP A CA 1
ATOM 2877 C C . ASP A 1 375 ? -8.516 -12.080 38.230 1.00 55.59 375 ASP A C 1
ATOM 2879 O O . ASP A 1 375 ? -9.082 -11.035 38.536 1.00 55.59 375 ASP A O 1
ATOM 2883 N N . TRP A 1 376 ? -7.577 -12.084 37.281 1.00 53.34 376 TRP A N 1
ATOM 2884 C CA . TRP A 1 376 ? -7.215 -10.878 36.524 1.00 53.34 376 TRP A CA 1
ATOM 2885 C C . TRP A 1 376 ? -8.302 -10.444 35.514 1.00 53.34 376 TRP A C 1
ATOM 2887 O O . TRP A 1 376 ? -8.334 -9.288 35.099 1.00 53.34 376 TRP A O 1
ATOM 2897 N N . LEU A 1 377 ? -9.207 -11.352 35.125 1.00 48.00 377 LEU A N 1
ATOM 2898 C CA . LEU A 1 377 ? -10.230 -11.132 34.087 1.00 48.00 377 LEU A CA 1
ATOM 2899 C C . LEU A 1 377 ? -11.676 -11.101 34.612 1.00 48.00 377 LEU A C 1
ATOM 2901 O O . LEU A 1 377 ? -12.614 -11.098 33.814 1.00 48.00 377 LEU A O 1
ATOM 2905 N N . THR A 1 378 ? -11.899 -11.065 35.926 1.00 54.22 378 THR A N 1
ATOM 2906 C CA . THR A 1 378 ? -13.256 -10.984 36.483 1.00 54.22 378 THR A CA 1
ATOM 2907 C C . THR A 1 378 ? -13.717 -9.522 36.623 1.00 54.22 378 THR A C 1
ATOM 2909 O O . THR A 1 378 ? -13.040 -8.708 37.258 1.00 54.22 378 THR A O 1
ATOM 2912 N N . PRO A 1 379 ? -14.873 -9.133 36.042 1.00 43.66 379 PRO A N 1
ATOM 2913 C CA . PRO A 1 379 ? -15.402 -7.782 36.196 1.00 43.66 379 PRO A CA 1
ATOM 2914 C C . PRO A 1 379 ? -15.808 -7.535 37.655 1.00 43.66 379 PRO A C 1
ATOM 2916 O O . PRO A 1 379 ? -16.645 -8.242 38.218 1.00 43.66 379 PRO A O 1
ATOM 2919 N N . LYS A 1 380 ? -15.232 -6.501 38.279 1.00 52.41 380 LYS A N 1
ATOM 2920 C CA . LYS A 1 380 ? -15.593 -6.088 39.642 1.00 52.41 380 LYS A CA 1
ATOM 2921 C C . LYS A 1 380 ? -16.956 -5.395 39.634 1.00 52.41 380 LYS A C 1
ATOM 2923 O O . LYS A 1 380 ? -17.058 -4.205 39.349 1.00 52.41 380 LYS A O 1
ATOM 2928 N N . VAL A 1 381 ? -18.009 -6.136 39.972 1.00 43.44 381 VAL A N 1
ATOM 2929 C CA . VAL A 1 381 ? -19.342 -5.575 40.226 1.00 43.44 381 VAL A CA 1
ATOM 2930 C C . VAL A 1 381 ? -19.343 -4.931 41.612 1.00 43.44 381 VAL A C 1
ATOM 2932 O O . VAL A 1 381 ? -19.413 -5.619 42.628 1.00 43.44 381 VAL A O 1
ATOM 2935 N N . TYR A 1 382 ? -19.265 -3.602 41.667 1.00 45.12 382 TYR A N 1
ATOM 2936 C CA . TYR A 1 382 ? -19.454 -2.859 42.911 1.00 45.12 382 TYR A CA 1
ATOM 2937 C C . TYR A 1 382 ? -20.960 -2.683 43.151 1.00 45.12 382 TYR A C 1
ATOM 2939 O O . TYR A 1 382 ? -21.606 -1.849 42.518 1.00 45.12 382 TYR A O 1
ATOM 2947 N N . LYS A 1 383 ? -21.549 -3.493 44.040 1.00 43.19 383 LYS A N 1
ATOM 2948 C CA . LYS A 1 383 ? -22.896 -3.221 44.559 1.00 43.19 383 LYS A CA 1
ATOM 2949 C C . LYS A 1 383 ? -22.780 -2.087 45.574 1.00 43.19 383 LYS A C 1
ATOM 2951 O O . LYS A 1 383 ? -22.202 -2.273 46.639 1.00 43.19 383 LYS A O 1
ATOM 2956 N N . GLY A 1 384 ? -23.300 -0.912 45.227 1.00 35.44 384 GLY A N 1
ATOM 2957 C CA . GLY A 1 384 ? -23.459 0.181 46.179 1.00 35.44 384 GLY A CA 1
ATOM 2958 C C . GLY A 1 384 ? -24.437 -0.225 47.280 1.00 35.44 384 GLY A C 1
ATOM 2959 O O . GLY A 1 384 ? -25.564 -0.623 46.992 1.00 35.44 384 GLY A O 1
ATOM 2960 N N . SER A 1 385 ? -23.997 -0.137 48.532 1.00 38.25 385 SER A N 1
ATOM 2961 C CA . SER A 1 385 ? -24.864 -0.231 49.702 1.00 38.25 385 SER A CA 1
ATOM 2962 C C . SER A 1 385 ? -25.732 1.025 49.766 1.00 38.25 385 SER A C 1
ATOM 2964 O O . SER A 1 385 ? -25.258 2.095 50.141 1.00 38.25 385 SER A O 1
ATOM 2966 N N . SER A 1 386 ? -26.996 0.913 49.371 1.00 38.06 386 SER A N 1
ATOM 2967 C CA . SER A 1 386 ? -28.005 1.927 49.665 1.00 38.06 386 SER A CA 1
ATOM 2968 C C . SER A 1 386 ? -28.462 1.740 51.112 1.00 38.06 386 SER A C 1
ATOM 2970 O O . SER A 1 386 ? -29.205 0.808 51.397 1.00 38.06 386 SER A O 1
ATOM 2972 N N . ASN A 1 387 ? -28.014 2.611 52.017 1.00 40.19 387 ASN A N 1
ATOM 2973 C CA . ASN A 1 387 ? -28.756 2.886 53.245 1.00 40.19 387 ASN A CA 1
ATOM 2974 C C . ASN A 1 387 ? -29.687 4.065 52.951 1.00 40.19 387 ASN A C 1
ATOM 2976 O O . ASN A 1 387 ? -29.210 5.188 52.778 1.00 40.19 387 ASN A O 1
ATOM 2980 N N . VAL A 1 388 ? -30.989 3.787 52.885 1.00 38.84 388 VAL A N 1
ATOM 2981 C CA . VAL A 1 388 ? -32.073 4.750 53.123 1.00 38.84 388 VAL A CA 1
ATOM 2982 C C . VAL A 1 388 ? -33.020 4.105 54.116 1.00 38.84 388 VAL A C 1
ATOM 2984 O O . VAL A 1 388 ? -33.366 2.924 53.881 1.00 38.84 388 VAL A O 1
#

Radius of gyration: 37.61 Å; chains: 1; bounding box: 86×82×128 Å